Protein AF-0000000080186888 (afdb_homodimer)

Organism: NCBI:txid1233

Nearest PDB structures (foldseek):
  8u0g-assembly1_B  TM=4.857E-01  e=1.238E-04  Deinococcus radiodurans R1 = ATCC 13939 = DSM 20539
  8u0g-assembly1_B  TM=4.858E-01  e=1.244E-04  Deinococcus radiodurans R1 = ATCC 13939 = DSM 20539

Structure (mmCIF, N/CA/C/O backbone):
data_AF-0000000080186888-model_v1
#
loop_
_entity.id
_entity.type
_entity.pdbx_description
1 polymer 'DNA-damage-inducible protein D'
#
loop_
_atom_site.group_PDB
_atom_site.id
_atom_site.type_symbol
_atom_site.label_atom_id
_atom_site.label_alt_id
_atom_site.label_comp_id
_atom_site.label_asym_id
_atom_site.label_entity_id
_atom_site.label_seq_id
_atom_site.pdbx_PDB_ins_code
_atom_site.Cartn_x
_atom_site.Cartn_y
_atom_site.Cartn_z
_atom_site.occupancy
_atom_site.B_iso_or_equiv
_atom_site.auth_seq_id
_atom_site.auth_comp_id
_atom_site.auth_asym_id
_atom_site.auth_atom_id
_atom_site.pdbx_PDB_model_num
ATOM 1 N N . MET A 1 1 ? 30.062 11.383 -12.117 1 49.97 1 MET A N 1
ATOM 2 C CA . MET A 1 1 ? 28.766 11.117 -11.523 1 49.97 1 MET A CA 1
ATOM 3 C C . MET A 1 1 ? 28.828 11.234 -10 1 49.97 1 MET A C 1
ATOM 5 O O . MET A 1 1 ? 29.672 10.617 -9.359 1 49.97 1 MET A O 1
ATOM 9 N N . THR A 1 2 ? 28.391 12.367 -9.461 1 67.62 2 THR A N 1
ATOM 10 C CA . THR A 1 2 ? 28.688 12.68 -8.062 1 67.62 2 THR A CA 1
ATOM 11 C C . THR A 1 2 ? 28.125 11.609 -7.137 1 67.62 2 THR A C 1
ATOM 13 O O . THR A 1 2 ? 27 11.148 -7.309 1 67.62 2 THR A O 1
ATOM 16 N N . THR A 1 3 ? 28.984 10.742 -6.586 1 84 3 THR A N 1
ATOM 17 C CA . THR A 1 3 ? 28.75 9.672 -5.621 1 84 3 THR A CA 1
ATOM 18 C C . THR A 1 3 ? 28.125 10.227 -4.34 1 84 3 THR A C 1
ATOM 20 O O . THR A 1 3 ? 28.344 11.383 -3.99 1 84 3 THR A O 1
ATOM 23 N N . PHE A 1 4 ? 27.125 9.477 -3.803 1 92.12 4 PHE A N 1
ATOM 24 C CA . PHE A 1 4 ? 26.578 9.852 -2.508 1 92.12 4 PHE A CA 1
ATOM 25 C C . PHE A 1 4 ? 27.594 9.641 -1.397 1 92.12 4 PHE A C 1
ATOM 27 O O . PHE A 1 4 ? 28.141 8.547 -1.248 1 92.12 4 PHE A O 1
ATOM 34 N N . GLU A 1 5 ? 27.969 10.68 -0.719 1 91.06 5 GLU A N 1
ATOM 35 C CA . GLU A 1 5 ? 28.922 10.648 0.389 1 91.06 5 GLU A CA 1
ATOM 36 C C . GLU A 1 5 ? 28.281 11.164 1.678 1 91.06 5 GLU A C 1
ATOM 38 O O . GLU A 1 5 ? 27.656 12.227 1.691 1 91.06 5 GLU A O 1
ATOM 43 N N . MET A 1 6 ? 28.484 10.406 2.729 1 93 6 MET A N 1
ATOM 44 C CA . MET A 1 6 ? 27.875 10.727 4.016 1 93 6 MET A CA 1
ATOM 45 C C . MET A 1 6 ? 28.266 12.125 4.477 1 93 6 MET A C 1
ATOM 47 O O . MET A 1 6 ? 27.422 12.875 4.98 1 93 6 MET A O 1
ATOM 51 N N . GLN A 1 7 ? 29.531 12.477 4.336 1 93.62 7 GLN A N 1
ATOM 52 C CA . GLN A 1 7 ? 29.984 13.781 4.797 1 93.62 7 GLN A CA 1
ATOM 53 C C . GLN A 1 7 ? 29.281 14.914 4.055 1 93.62 7 GLN A C 1
ATOM 55 O O . GLN A 1 7 ? 28.906 15.922 4.66 1 93.62 7 GLN A O 1
ATOM 60 N N . LYS A 1 8 ? 29.172 14.75 2.732 1 94.5 8 LYS A N 1
ATOM 61 C CA . LYS A 1 8 ? 28.469 15.75 1.94 1 94.5 8 LYS A CA 1
ATOM 62 C C . LYS A 1 8 ? 27 15.852 2.355 1 94.5 8 LYS A C 1
ATOM 64 O O . LYS A 1 8 ? 26.422 16.938 2.377 1 94.5 8 LYS A O 1
ATOM 69 N N . PHE A 1 9 ? 26.438 14.688 2.609 1 97.06 9 PHE A N 1
ATOM 70 C CA . PHE A 1 9 ? 25.062 14.641 3.096 1 97.06 9 PHE A CA 1
ATOM 71 C C . PHE A 1 9 ? 24.938 15.398 4.414 1 97.06 9 PHE A C 1
ATOM 73 O O . PHE A 1 9 ? 24.031 16.219 4.57 1 97.06 9 PHE A O 1
ATOM 80 N N . GLU A 1 10 ? 25.844 15.203 5.363 1 96.31 10 GLU A N 1
ATOM 81 C CA . GLU A 1 10 ? 25.812 15.875 6.664 1 96.31 10 GLU A CA 1
ATOM 82 C C . GLU A 1 10 ? 26.016 17.375 6.512 1 96.31 10 GLU A C 1
ATOM 84 O O . GLU A 1 10 ? 25.359 18.172 7.207 1 96.31 10 GLU A O 1
ATOM 89 N N . ASP A 1 11 ? 26.859 17.734 5.582 1 95.56 11 ASP A N 1
ATOM 90 C CA . ASP A 1 11 ? 27.203 19.141 5.383 1 95.56 11 ASP A CA 1
ATOM 91 C C . ASP A 1 11 ? 26.031 19.906 4.766 1 95.56 11 ASP A C 1
ATOM 93 O O . ASP A 1 11 ? 25.938 21.125 4.891 1 95.56 11 ASP A O 1
ATOM 97 N N . ALA A 1 12 ? 25.172 19.188 4.066 1 96.81 12 ALA A N 1
ATOM 98 C CA . ALA A 1 12 ? 24.047 19.828 3.375 1 96.81 12 ALA A CA 1
ATOM 99 C C . ALA A 1 12 ? 22.906 20.109 4.34 1 96.81 12 ALA A C 1
ATOM 101 O O . ALA A 1 12 ? 21.953 20.812 3.982 1 96.81 12 ALA A O 1
ATOM 102 N N . ALA A 1 13 ? 23.047 19.641 5.562 1 97.5 13 ALA A N 1
ATOM 103 C CA . ALA A 1 13 ? 21.984 19.828 6.555 1 97.5 13 ALA A CA 1
ATOM 104 C C . ALA A 1 13 ? 21.812 21.297 6.91 1 97.5 13 ALA A C 1
ATOM 106 O O . ALA A 1 13 ? 22.797 22.047 6.965 1 97.5 13 ALA A O 1
ATOM 107 N N . LYS A 1 14 ? 20.609 21.688 7.109 1 96.94 14 LYS A N 1
ATOM 108 C CA . LYS A 1 14 ? 20.25 23.016 7.602 1 96.94 14 LYS A CA 1
ATOM 109 C C . LYS A 1 14 ? 19.547 22.938 8.953 1 96.94 14 LYS A C 1
ATOM 111 O O . LYS A 1 14 ? 19.203 21.844 9.414 1 96.94 14 LYS A O 1
ATOM 116 N N . GLU A 1 15 ? 19.469 24.109 9.594 1 93.38 15 GLU A N 1
ATOM 117 C CA . GLU A 1 15 ? 18.875 24.094 10.922 1 93.38 15 GLU A CA 1
ATOM 118 C C . GLU A 1 15 ? 17.938 25.281 11.117 1 93.38 15 GLU A C 1
ATOM 120 O O . GLU A 1 15 ? 18.281 26.422 10.789 1 93.38 15 GLU A O 1
ATOM 125 N N . ASN A 1 16 ? 16.781 25.094 11.438 1 89.44 16 ASN A N 1
ATOM 126 C CA . ASN A 1 16 ? 15.758 26.031 11.883 1 89.44 16 ASN A CA 1
ATOM 127 C C . ASN A 1 16 ? 14.828 25.406 12.914 1 89.44 16 ASN A C 1
ATOM 129 O O . ASN A 1 16 ? 13.703 25.016 12.594 1 89.44 16 ASN A O 1
ATOM 133 N N . GLY A 1 17 ? 15.305 25.375 14.258 1 88.25 17 GLY A N 1
ATOM 134 C CA . GLY A 1 17 ? 14.57 24.656 15.289 1 88.25 17 GLY A CA 1
ATOM 135 C C . GLY A 1 17 ? 14.773 23.156 15.227 1 88.25 17 GLY A C 1
ATOM 136 O O . GLY A 1 17 ? 14.812 22.484 16.266 1 88.25 17 GLY A O 1
ATOM 137 N N . VAL A 1 18 ? 14.789 22.656 14.008 1 90.75 18 VAL A N 1
ATOM 138 C CA . VAL A 1 18 ? 15.055 21.234 13.766 1 90.75 18 VAL A CA 1
ATOM 139 C C . VAL A 1 18 ? 16.062 21.094 12.633 1 90.75 18 VAL A C 1
ATOM 141 O O . VAL A 1 18 ? 16.125 21.922 11.734 1 90.75 18 VAL A O 1
ATOM 144 N N . ARG A 1 19 ? 16.906 20.125 12.797 1 96.88 19 ARG A N 1
ATOM 145 C CA . ARG A 1 19 ? 17.812 19.812 11.695 1 96.88 19 ARG A CA 1
ATOM 146 C C . ARG A 1 19 ? 17.062 19.172 10.531 1 96.88 19 ARG A C 1
ATOM 148 O O . ARG A 1 19 ? 16.203 18.312 10.742 1 96.88 19 ARG A O 1
ATOM 155 N N . TYR A 1 20 ? 17.328 19.688 9.305 1 98.06 20 TYR A N 1
ATOM 156 C CA . TYR A 1 20 ? 16.594 19.172 8.156 1 98.06 20 TYR A CA 1
ATOM 157 C C . TYR A 1 20 ? 17.422 19.25 6.883 1 98.06 20 TYR A C 1
ATOM 159 O O . TYR A 1 20 ? 18.469 19.906 6.859 1 98.06 20 TYR A O 1
ATOM 167 N N . TRP A 1 21 ? 17.047 18.516 5.863 1 98.38 21 TRP A N 1
ATOM 168 C CA . TRP A 1 21 ? 17.562 18.594 4.5 1 98.38 21 TRP A CA 1
ATOM 169 C C . TRP A 1 21 ? 16.5 19.109 3.545 1 98.38 21 TRP A C 1
ATOM 171 O O . TRP A 1 21 ? 15.328 18.719 3.643 1 98.38 21 TRP A O 1
ATOM 181 N N . ASP A 1 22 ? 16.891 20.078 2.713 1 97.5 22 ASP A N 1
ATOM 182 C CA . ASP A 1 22 ? 15.969 20.578 1.698 1 97.5 22 ASP A CA 1
ATOM 183 C C . ASP A 1 22 ? 15.641 19.5 0.674 1 97.5 22 ASP A C 1
ATOM 185 O O . ASP A 1 22 ? 16.547 18.891 0.092 1 97.5 22 ASP A O 1
ATOM 189 N N . ALA A 1 23 ? 14.336 19.328 0.385 1 98 23 ALA A N 1
ATOM 190 C CA . ALA A 1 23 ? 13.914 18.25 -0.508 1 98 23 ALA A CA 1
ATOM 191 C C . ALA A 1 23 ? 14.484 18.438 -1.909 1 98 23 ALA A C 1
ATOM 193 O O . ALA A 1 23 ? 14.93 17.484 -2.543 1 98 23 ALA A O 1
ATOM 194 N N . HIS A 1 24 ? 14.523 19.703 -2.371 1 96.31 24 HIS A N 1
ATOM 195 C CA . HIS A 1 24 ? 15.016 19.953 -3.719 1 96.31 24 HIS A CA 1
ATOM 196 C C . HIS A 1 24 ? 16.516 19.703 -3.811 1 96.31 24 HIS A C 1
ATOM 198 O O . HIS A 1 24 ? 17.016 19.219 -4.828 1 96.31 24 HIS A O 1
ATOM 204 N N . GLU A 1 25 ? 17.234 20.078 -2.809 1 96.62 25 GLU A N 1
ATOM 205 C CA . GLU A 1 25 ? 18.656 19.797 -2.789 1 96.62 25 GLU A CA 1
ATOM 206 C C . GLU A 1 25 ? 18.922 18.281 -2.719 1 96.62 25 GLU A C 1
ATOM 208 O O . GLU A 1 25 ? 19.812 17.781 -3.395 1 96.62 25 GLU A O 1
ATOM 213 N N . PHE A 1 26 ? 18.125 17.578 -1.916 1 97.94 26 PHE A N 1
ATOM 214 C CA . PHE A 1 26 ? 18.266 16.141 -1.8 1 97.94 26 PHE A CA 1
ATOM 215 C C . PHE A 1 26 ? 17.938 15.453 -3.117 1 97.94 26 PHE A C 1
ATOM 217 O O . PHE A 1 26 ? 18.547 14.445 -3.479 1 97.94 26 PHE A O 1
ATOM 224 N N . MET A 1 27 ? 16.891 15.992 -3.807 1 97.44 27 MET A N 1
ATOM 225 C CA . MET A 1 27 ? 16.547 15.539 -5.152 1 97.44 27 MET A CA 1
ATOM 226 C C . MET A 1 27 ? 17.781 15.523 -6.051 1 97.44 27 MET A C 1
ATOM 228 O O . MET A 1 27 ? 18.078 14.516 -6.695 1 97.44 27 MET A O 1
ATOM 232 N N . SER A 1 28 ? 18.547 16.625 -6.035 1 96.25 28 SER A N 1
ATOM 233 C CA . SER A 1 28 ? 19.766 16.734 -6.844 1 96.25 28 SER A CA 1
ATOM 234 C C . SER A 1 28 ? 20.844 15.766 -6.371 1 96.25 28 SER A C 1
ATOM 236 O O . SER A 1 28 ? 21.516 15.133 -7.188 1 96.25 28 SER A O 1
ATOM 238 N N . THR A 1 29 ? 20.938 15.633 -5.055 1 96.94 29 THR A N 1
ATOM 239 C CA . THR A 1 29 ? 21.906 14.734 -4.457 1 96.94 29 THR A CA 1
ATOM 240 C C . THR A 1 29 ? 21.672 13.297 -4.902 1 96.94 29 THR A C 1
ATOM 242 O O . THR A 1 29 ? 22.625 12.531 -5.098 1 96.94 29 THR A O 1
ATOM 245 N N . LEU A 1 30 ? 20.406 12.938 -5.094 1 97.38 30 LEU A N 1
ATOM 246 C CA . LEU A 1 30 ? 20.047 11.57 -5.445 1 97.38 30 LEU A CA 1
ATOM 247 C C . LEU A 1 30 ? 20.031 11.383 -6.961 1 97.38 30 LEU A C 1
ATOM 249 O O . LEU A 1 30 ? 19.703 10.297 -7.453 1 97.38 30 LEU A O 1
ATOM 253 N N . GLY A 1 31 ? 20.281 12.453 -7.711 1 96.31 31 GLY A N 1
ATOM 254 C CA . GLY A 1 31 ? 20.422 12.344 -9.156 1 96.31 31 GLY A CA 1
ATOM 255 C C . GLY A 1 31 ? 19.109 12.492 -9.898 1 96.31 31 GLY A C 1
ATOM 256 O O . GLY A 1 31 ? 19 12.102 -11.062 1 96.31 31 GLY A O 1
ATOM 257 N N . TYR A 1 32 ? 18.109 12.977 -9.203 1 96.56 32 TYR A N 1
ATOM 258 C CA . TYR A 1 32 ? 16.844 13.258 -9.883 1 96.56 32 TYR A CA 1
ATOM 259 C C . TYR A 1 32 ? 16.906 14.609 -10.586 1 96.56 32 TYR A C 1
ATOM 261 O O . TYR A 1 32 ? 17.469 15.57 -10.062 1 96.56 32 TYR A O 1
ATOM 269 N N . GLU A 1 33 ? 16.219 14.727 -11.758 1 95 33 GLU A N 1
ATOM 270 C CA . GLU A 1 33 ? 16.297 15.93 -12.586 1 95 33 GLU A CA 1
ATOM 271 C C . GLU A 1 33 ? 15.039 16.781 -12.461 1 95 33 GLU A C 1
ATOM 273 O O . GLU A 1 33 ? 15.07 17.984 -12.695 1 95 33 GLU A O 1
ATOM 278 N N . THR A 1 34 ? 13.922 16.125 -12.211 1 95.38 34 THR A N 1
ATOM 279 C CA . THR A 1 34 ? 12.664 16.859 -12.18 1 95.38 34 THR A CA 1
ATOM 280 C C . THR A 1 34 ? 11.969 16.672 -10.836 1 95.38 34 THR A C 1
ATOM 282 O O . THR A 1 34 ? 12.016 15.594 -10.25 1 95.38 34 THR A O 1
ATOM 285 N N . TRP A 1 35 ? 11.281 17.75 -10.43 1 93.56 35 TRP A N 1
ATOM 286 C CA . TRP A 1 35 ? 10.516 17.703 -9.188 1 93.56 35 TRP A CA 1
ATOM 287 C C . TRP A 1 35 ? 9.359 16.719 -9.297 1 93.56 35 TRP A C 1
ATOM 289 O O . TRP A 1 35 ? 9.055 16 -8.336 1 93.56 35 TRP A O 1
ATOM 299 N N . THR A 1 36 ? 8.805 16.672 -10.438 1 90.06 36 THR A N 1
ATOM 300 C CA . THR A 1 36 ? 7.664 15.789 -10.664 1 90.06 36 THR A CA 1
ATOM 301 C C . THR A 1 36 ? 8.039 14.344 -10.359 1 90.06 36 THR A C 1
ATOM 303 O O . THR A 1 36 ? 7.312 13.633 -9.656 1 90.06 36 THR A O 1
ATOM 306 N N . ALA A 1 37 ? 9.18 13.891 -10.805 1 93.38 37 ALA A N 1
ATOM 307 C CA . ALA A 1 37 ? 9.656 12.523 -10.586 1 93.38 37 ALA A CA 1
ATOM 308 C C . ALA A 1 37 ? 10.031 12.305 -9.125 1 93.38 37 ALA A C 1
ATOM 310 O O . ALA A 1 37 ? 9.719 11.258 -8.547 1 93.38 37 ALA A O 1
ATOM 311 N N . PHE A 1 38 ? 10.727 13.305 -8.57 1 96.5 38 PHE A N 1
ATOM 312 C CA . PHE A 1 38 ? 11.188 13.156 -7.199 1 96.5 38 PHE A CA 1
ATOM 313 C C . PHE A 1 38 ? 10.023 13.227 -6.223 1 96.5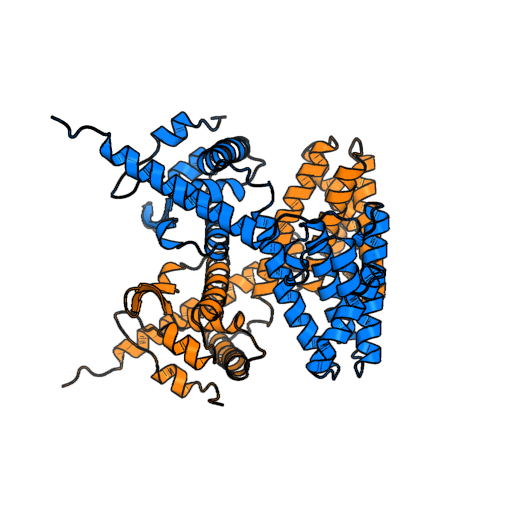 38 PHE A C 1
ATOM 315 O O . PHE A 1 38 ? 10.016 12.539 -5.203 1 96.5 38 PHE A O 1
ATOM 322 N N . ASN A 1 39 ? 9.039 14.062 -6.527 1 93.75 39 ASN A N 1
ATOM 323 C CA . ASN A 1 39 ? 7.867 14.195 -5.664 1 93.75 39 ASN A CA 1
ATOM 324 C C . ASN A 1 39 ? 7.102 12.883 -5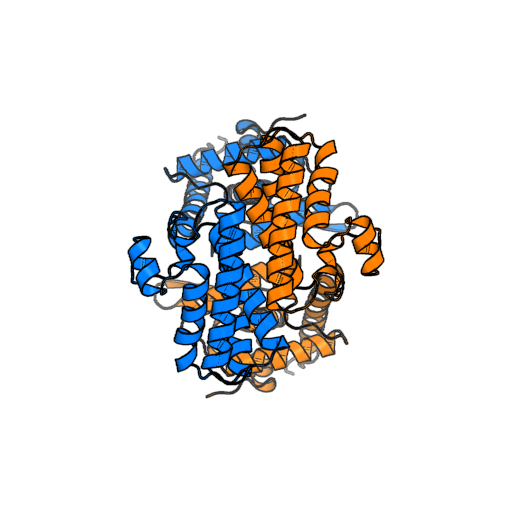.555 1 93.75 39 ASN A C 1
ATOM 326 O O . ASN A 1 39 ? 6.52 12.578 -4.512 1 93.75 39 ASN A O 1
ATOM 330 N N . LYS A 1 40 ? 7.066 12.07 -6.59 1 90.5 40 LYS A N 1
ATOM 331 C CA . LYS A 1 40 ? 6.449 10.75 -6.523 1 90.5 40 LYS A CA 1
ATOM 332 C C . LYS A 1 40 ? 7.129 9.875 -5.473 1 90.5 40 LYS A C 1
ATOM 334 O O . LYS A 1 40 ? 6.469 9.109 -4.773 1 90.5 40 LYS A O 1
ATOM 339 N N . VAL A 1 41 ? 8.438 10 -5.387 1 95.12 41 VAL A N 1
ATOM 340 C CA . VAL A 1 41 ? 9.219 9.258 -4.398 1 95.12 41 VAL A CA 1
ATOM 341 C C . VAL A 1 41 ? 8.867 9.742 -2.994 1 95.12 41 VAL A C 1
ATOM 343 O O . VAL A 1 41 ? 8.672 8.93 -2.086 1 95.12 41 VAL A O 1
ATOM 346 N N . ILE A 1 42 ? 8.766 11.039 -2.832 1 96.31 42 ILE A N 1
ATOM 347 C CA . ILE A 1 42 ? 8.438 11.633 -1.541 1 96.31 42 ILE A CA 1
ATOM 348 C C . ILE A 1 42 ? 7.055 11.164 -1.095 1 96.31 42 ILE A C 1
ATOM 350 O O . ILE A 1 42 ? 6.855 10.82 0.07 1 96.31 42 ILE A O 1
ATOM 354 N N . ILE A 1 43 ? 6.18 11.109 -2.016 1 91.69 43 ILE A N 1
ATOM 355 C CA . ILE A 1 43 ? 4.809 10.703 -1.722 1 91.69 43 ILE A CA 1
ATOM 356 C C . ILE A 1 43 ? 4.801 9.266 -1.201 1 91.69 43 ILE A C 1
ATOM 358 O O . ILE A 1 43 ? 4.141 8.961 -0.205 1 91.69 43 ILE A O 1
ATOM 362 N N . LYS A 1 44 ? 5.547 8.406 -1.819 1 91.44 44 LYS A N 1
ATOM 363 C CA . LYS A 1 44 ? 5.652 7.02 -1.362 1 91.44 44 LYS A CA 1
ATOM 364 C C . LYS A 1 44 ? 6.254 6.945 0.038 1 91.44 44 LYS A C 1
ATOM 366 O O . LYS A 1 44 ? 5.809 6.156 0.871 1 91.44 44 LYS A O 1
ATOM 371 N N . ALA A 1 45 ? 7.246 7.738 0.25 1 96.5 45 ALA A N 1
ATOM 372 C CA . ALA A 1 45 ? 7.891 7.777 1.56 1 96.5 45 ALA A CA 1
ATOM 373 C C . ALA A 1 45 ? 6.922 8.266 2.633 1 96.5 45 ALA A C 1
ATOM 375 O O . ALA A 1 45 ? 6.914 7.742 3.752 1 96.5 45 ALA A O 1
ATOM 376 N N . ILE A 1 46 ? 6.129 9.258 2.266 1 95 46 ILE A N 1
ATOM 377 C CA . ILE A 1 46 ? 5.125 9.789 3.182 1 95 46 ILE A CA 1
ATOM 378 C C . ILE A 1 46 ? 4.113 8.703 3.523 1 95 46 ILE A C 1
ATOM 380 O O . ILE A 1 46 ? 3.758 8.523 4.691 1 95 46 ILE A O 1
ATOM 384 N N . ALA A 1 47 ? 3.676 7.973 2.551 1 92.06 47 ALA A N 1
ATOM 385 C CA . ALA A 1 47 ? 2.725 6.887 2.775 1 92.06 47 ALA A CA 1
ATOM 386 C C . ALA A 1 47 ? 3.305 5.836 3.719 1 92.06 47 ALA A C 1
ATOM 388 O O . ALA A 1 47 ? 2.617 5.359 4.625 1 92.06 47 ALA A O 1
ATOM 389 N N . SER A 1 48 ? 4.562 5.516 3.49 1 93.5 48 SER A N 1
ATOM 390 C CA . SER A 1 48 ? 5.219 4.547 4.363 1 93.5 48 SER A CA 1
ATOM 391 C C . SER A 1 48 ? 5.336 5.082 5.785 1 93.5 48 SER A C 1
ATOM 393 O O . SER A 1 48 ? 5.152 4.336 6.75 1 93.5 48 SER A O 1
ATOM 395 N N . CYS A 1 49 ? 5.672 6.32 5.898 1 95.25 49 CYS A N 1
ATOM 396 C CA . CYS A 1 49 ? 5.766 6.969 7.203 1 95.25 49 CYS A CA 1
ATOM 397 C C . CYS A 1 49 ? 4.445 6.879 7.953 1 95.25 49 CYS A C 1
ATOM 399 O O . CYS A 1 49 ? 4.422 6.562 9.141 1 95.25 49 CYS A O 1
ATOM 401 N N . ALA A 1 50 ? 3.395 7.125 7.246 1 91.62 50 ALA A N 1
ATOM 402 C CA . ALA A 1 50 ? 2.059 7.035 7.832 1 91.62 50 ALA A CA 1
ATOM 403 C C . ALA A 1 50 ? 1.771 5.617 8.32 1 91.62 50 ALA A C 1
ATOM 405 O O . ALA A 1 50 ? 1.265 5.426 9.422 1 91.62 50 ALA A O 1
ATOM 406 N N . GLN A 1 51 ? 2.109 4.656 7.562 1 89.62 51 GLN A N 1
ATOM 407 C CA . GLN A 1 51 ? 1.837 3.262 7.887 1 89.62 51 GLN A CA 1
ATOM 408 C C . GLN A 1 51 ? 2.611 2.822 9.125 1 89.62 51 GLN A C 1
ATOM 410 O O . GLN A 1 51 ? 2.215 1.875 9.812 1 89.62 51 GLN A O 1
ATOM 415 N N . LEU A 1 52 ? 3.713 3.506 9.391 1 92.56 52 LEU A N 1
ATOM 416 C CA . LEU A 1 52 ? 4.516 3.205 10.578 1 92.56 52 LEU A CA 1
ATOM 417 C C . LEU A 1 52 ? 3.928 3.871 11.812 1 92.56 52 LEU A C 1
ATOM 419 O O . LEU A 1 52 ? 4.395 3.635 12.93 1 92.56 52 LEU A O 1
ATOM 423 N N . GLY A 1 53 ? 2.906 4.715 11.625 1 87.81 53 GLY A N 1
ATOM 424 C CA . GLY A 1 53 ? 2.316 5.434 12.75 1 87.81 53 GLY A CA 1
ATOM 425 C C . GLY A 1 53 ? 3.154 6.605 13.219 1 87.81 53 GLY A C 1
ATOM 426 O O . GLY A 1 53 ? 3.037 7.043 14.359 1 87.81 53 GLY A O 1
ATOM 427 N N . ILE A 1 54 ? 4.086 7.02 12.391 1 92.44 54 ILE A N 1
ATOM 428 C CA . ILE A 1 54 ? 4.93 8.164 12.695 1 92.44 54 ILE A CA 1
ATOM 429 C C . ILE A 1 54 ? 4.277 9.445 12.18 1 92.44 54 ILE A C 1
ATOM 431 O O . ILE A 1 54 ? 3.672 9.445 11.102 1 92.44 54 ILE A O 1
ATOM 435 N N . SER A 1 55 ? 4.359 10.516 12.977 1 89.81 55 SER A N 1
ATOM 436 C CA . SER A 1 55 ? 3.787 11.789 12.562 1 89.81 55 SER A CA 1
ATOM 437 C C . SER A 1 55 ? 4.418 12.289 11.266 1 89.81 55 SER A C 1
ATOM 439 O O . SER A 1 55 ? 5.57 12.727 11.258 1 89.81 55 SER A O 1
ATOM 441 N N . ILE A 1 56 ? 3.643 12.297 10.234 1 92.75 56 ILE A N 1
ATOM 442 C CA . ILE A 1 56 ? 4.148 12.68 8.922 1 92.75 56 ILE A CA 1
ATOM 443 C C . ILE A 1 56 ? 4.562 14.156 8.945 1 92.75 56 ILE A C 1
ATOM 445 O O . ILE A 1 56 ? 5.52 14.547 8.273 1 92.75 56 ILE A O 1
ATOM 449 N N . HIS A 1 57 ? 3.861 14.945 9.719 1 88.56 57 HIS A N 1
ATOM 450 C CA . HIS A 1 57 ? 4.105 16.391 9.758 1 88.56 57 HIS A CA 1
ATOM 451 C C . HIS A 1 57 ? 5.441 16.703 10.414 1 88.56 57 HIS A C 1
ATOM 453 O O . HIS A 1 57 ? 6.07 17.719 10.094 1 88.56 57 HIS A O 1
ATOM 459 N N . ASP A 1 58 ? 5.848 15.828 11.32 1 92.38 58 ASP A N 1
ATOM 460 C CA . ASP A 1 58 ? 7.113 16.047 12.016 1 92.38 58 ASP A CA 1
ATOM 461 C C . ASP A 1 58 ? 8.297 15.562 11.172 1 92.38 58 ASP A C 1
ATOM 463 O O . ASP A 1 58 ? 9.422 16.031 11.352 1 92.38 58 ASP A O 1
ATOM 467 N N . VAL A 1 59 ? 7.992 14.672 10.266 1 96.5 59 VAL A N 1
ATOM 468 C CA . VAL A 1 59 ? 9.07 14.016 9.523 1 96.5 59 VAL A CA 1
ATOM 469 C C . VAL A 1 59 ? 9.242 14.688 8.164 1 96.5 59 VAL A C 1
ATOM 471 O O . VAL A 1 59 ? 10.367 14.852 7.688 1 96.5 59 VAL A O 1
ATOM 474 N N . PHE A 1 60 ? 8.117 15.039 7.527 1 96.75 60 PHE A N 1
ATOM 475 C CA . PHE A 1 60 ? 8.047 15.758 6.262 1 96.75 60 PHE A CA 1
ATOM 476 C C . PHE A 1 60 ? 7.418 17.125 6.453 1 96.75 60 PHE A C 1
ATOM 478 O O . PHE A 1 60 ? 6.207 17.281 6.301 1 96.75 60 PHE A O 1
ATOM 485 N N . ILE A 1 61 ? 8.227 18.141 6.707 1 94.44 61 ILE A N 1
ATOM 486 C CA . ILE A 1 61 ? 7.734 19.469 7.062 1 94.44 61 ILE A CA 1
ATOM 487 C C . ILE A 1 61 ? 7.43 20.266 5.793 1 94.44 61 ILE A C 1
ATOM 489 O O . ILE A 1 61 ? 8.344 20.609 5.039 1 94.44 61 ILE A O 1
ATOM 493 N N . PRO A 1 62 ? 6.184 20.562 5.562 1 91.62 62 PRO A N 1
ATOM 494 C CA . PRO A 1 62 ? 5.816 21.234 4.312 1 91.62 62 PRO A CA 1
ATOM 495 C C . PRO A 1 62 ? 6.348 22.656 4.23 1 91.62 62 PRO A C 1
ATOM 497 O O . PRO A 1 62 ? 6.383 23.375 5.238 1 91.62 62 PRO A O 1
ATOM 500 N N . VAL A 1 63 ? 6.83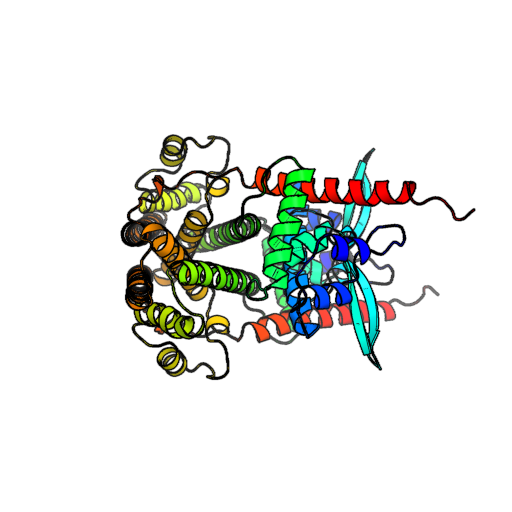2 23.062 3.117 1 92.62 63 VAL A N 1
ATOM 501 C CA . VAL A 1 63 ? 7.238 24.438 2.826 1 92.62 63 VAL A CA 1
ATOM 502 C C . VAL A 1 63 ? 6.805 24.812 1.412 1 92.62 63 VAL A C 1
ATOM 504 O O . VAL A 1 63 ? 6.555 23.938 0.577 1 92.62 63 VAL A O 1
ATOM 507 N N . GLN A 1 64 ? 6.57 26.016 1.181 1 90.19 64 GLN A N 1
ATOM 508 C CA . GLN A 1 64 ? 6.258 26.516 -0.152 1 90.19 64 GLN A CA 1
ATOM 509 C C . GLN A 1 64 ? 7.441 27.281 -0.747 1 90.19 64 GLN A C 1
ATOM 511 O O . GLN A 1 64 ? 8.062 28.094 -0.072 1 90.19 64 GLN A O 1
ATOM 516 N N . ILE A 1 65 ? 7.809 26.844 -1.871 1 89.56 65 ILE A N 1
ATOM 517 C CA . ILE A 1 65 ? 8.891 27.516 -2.576 1 89.56 65 ILE A CA 1
ATOM 518 C C . ILE A 1 65 ? 8.344 28.25 -3.801 1 89.56 65 ILE A C 1
ATOM 520 O O . ILE A 1 65 ? 7.488 27.719 -4.516 1 89.56 65 ILE A O 1
ATOM 524 N N . ILE A 1 66 ? 8.789 29.453 -3.98 1 87.31 66 ILE A N 1
ATOM 525 C CA . ILE A 1 66 ? 8.359 30.234 -5.137 1 87.31 66 ILE A CA 1
ATOM 526 C C . ILE A 1 66 ? 9.32 30 -6.305 1 87.31 66 ILE A C 1
ATOM 528 O O . ILE A 1 66 ? 10.531 30.156 -6.164 1 87.31 66 ILE A O 1
ATOM 532 N N . GLU A 1 67 ? 8.898 29.375 -7.32 1 81.25 67 GLU A N 1
ATOM 533 C CA . GLU A 1 67 ? 9.672 29.172 -8.539 1 81.25 67 GLU A CA 1
ATOM 534 C C . GLU A 1 67 ? 9.047 29.922 -9.719 1 81.25 67 GLU A C 1
ATOM 536 O O . GLU A 1 67 ? 8.055 29.469 -10.289 1 81.25 67 GLU A O 1
ATOM 541 N N . GLY A 1 68 ? 9.773 30.969 -10.195 1 82.12 68 GLY A N 1
ATOM 542 C CA . GLY A 1 68 ? 9.195 31.844 -11.211 1 82.12 68 GLY A CA 1
ATOM 543 C C . GLY A 1 68 ? 7.855 32.406 -10.805 1 82.12 68 GLY A C 1
ATOM 544 O O . GLY A 1 68 ? 7.75 33.094 -9.781 1 82.12 68 GLY A O 1
ATOM 545 N N . LYS A 1 69 ? 6.805 32.219 -11.531 1 82.81 69 LYS A N 1
ATOM 546 C CA . LYS A 1 69 ? 5.461 32.719 -11.281 1 82.81 69 LYS A CA 1
ATOM 547 C C . LYS A 1 69 ? 4.621 31.703 -10.516 1 82.81 69 LYS A C 1
ATOM 549 O O . LYS A 1 69 ? 3.467 31.984 -10.18 1 82.81 69 LYS A O 1
ATOM 554 N N . GLY A 1 70 ? 5.289 30.562 -10.227 1 86.38 70 GLY A N 1
ATOM 555 C CA . GLY A 1 70 ? 4.488 29.516 -9.609 1 86.38 70 GLY A CA 1
ATOM 556 C C . GLY A 1 70 ? 4.957 29.141 -8.211 1 86.38 70 GLY A C 1
ATOM 557 O O . GLY A 1 70 ? 6.012 29.609 -7.77 1 86.38 70 GLY A O 1
ATOM 558 N N . VAL A 1 71 ? 4.02 28.578 -7.418 1 88.38 71 VAL A N 1
ATOM 559 C CA . VAL A 1 71 ? 4.312 28.078 -6.074 1 88.38 71 VAL A CA 1
ATOM 560 C C . VAL A 1 71 ? 4.422 26.562 -6.094 1 88.38 71 VAL A C 1
ATOM 562 O O . VAL A 1 71 ? 3.57 25.875 -6.672 1 88.38 71 VAL A O 1
ATOM 565 N N . ILE A 1 72 ? 5.598 26.047 -5.602 1 88.62 72 ILE A N 1
ATOM 566 C CA . ILE A 1 72 ? 5.805 24.609 -5.508 1 88.62 72 ILE A CA 1
ATOM 567 C C . ILE A 1 72 ? 5.711 24.172 -4.051 1 88.62 72 ILE A C 1
ATOM 569 O O . ILE A 1 72 ? 6.336 24.766 -3.172 1 88.62 72 ILE A O 1
ATOM 573 N N . ASN A 1 73 ? 4.84 23.188 -3.82 1 87.44 73 ASN A N 1
ATOM 574 C CA . ASN A 1 73 ? 4.812 22.562 -2.506 1 87.44 73 ASN A CA 1
ATOM 575 C C . ASN A 1 73 ? 6.004 21.625 -2.309 1 87.44 73 ASN A C 1
ATOM 577 O O . ASN A 1 73 ? 6.133 20.625 -3.016 1 87.44 73 ASN A O 1
ATOM 581 N N . SER A 1 74 ? 6.836 22.078 -1.41 1 93.81 74 SER A N 1
ATOM 582 C CA . SER A 1 74 ? 8.047 21.328 -1.126 1 93.81 74 SER A CA 1
ATOM 583 C C . SER A 1 74 ? 8.094 20.891 0.334 1 93.81 74 SER A C 1
ATOM 585 O O . SER A 1 74 ? 7.074 20.875 1.02 1 93.81 74 SER A O 1
ATOM 587 N N . TYR A 1 75 ? 9.344 20.312 0.722 1 96.38 75 TYR A N 1
ATOM 588 C CA . TYR A 1 75 ? 9.453 19.781 2.074 1 96.38 75 TYR A CA 1
ATOM 589 C C . TYR A 1 75 ? 10.836 20.047 2.656 1 96.38 75 TYR A C 1
ATOM 591 O O . TYR A 1 75 ? 11.828 20.078 1.927 1 96.38 75 TYR A O 1
ATOM 599 N N . LYS A 1 76 ? 10.859 20.344 3.951 1 97.12 76 LYS A N 1
ATOM 600 C CA . LYS A 1 76 ? 12.039 20.078 4.77 1 97.12 76 LYS A CA 1
ATOM 601 C C . LYS A 1 76 ? 12.031 18.641 5.273 1 97.12 76 LYS A C 1
ATOM 603 O O . LYS A 1 76 ? 11.078 18.203 5.91 1 97.12 76 LYS A O 1
ATOM 608 N N . LEU A 1 77 ? 13.086 17.891 4.977 1 98.38 77 LEU A N 1
ATOM 609 C CA . LEU A 1 77 ? 13.156 16.469 5.297 1 98.38 77 LEU A CA 1
ATOM 610 C C . LEU A 1 77 ? 13.992 16.234 6.551 1 98.38 77 LEU A C 1
ATOM 612 O O . LEU A 1 77 ? 15.125 16.719 6.645 1 98.38 77 LEU A O 1
ATOM 616 N N . THR A 1 78 ? 13.445 15.586 7.543 1 98.31 78 THR A N 1
ATOM 617 C CA . THR A 1 78 ? 14.297 15.102 8.625 1 98.31 78 THR A CA 1
ATOM 618 C C . THR A 1 78 ? 15.25 14.016 8.117 1 98.31 78 THR A C 1
ATOM 620 O O . THR A 1 78 ? 15.117 13.547 6.988 1 98.31 78 THR A O 1
ATOM 623 N N . ARG A 1 79 ? 16.219 13.633 8.953 1 98.25 79 ARG A N 1
ATOM 624 C CA . ARG A 1 79 ? 17.125 12.555 8.602 1 98.25 79 ARG A CA 1
ATOM 625 C C . ARG A 1 79 ? 16.375 11.273 8.289 1 98.25 79 ARG A C 1
ATOM 627 O O . ARG A 1 79 ? 16.703 10.562 7.344 1 98.25 79 ARG A O 1
ATOM 634 N N . PHE A 1 80 ? 15.391 11 9.078 1 98.5 80 PHE A N 1
ATOM 635 C CA . PHE A 1 80 ? 14.578 9.805 8.867 1 98.5 80 PHE A CA 1
ATOM 636 C C . PHE A 1 80 ? 13.805 9.898 7.555 1 98.5 80 PHE A C 1
ATOM 638 O O . PHE A 1 80 ? 13.641 8.898 6.852 1 98.5 80 PHE A O 1
ATOM 645 N N . ALA A 1 81 ? 13.297 11.086 7.266 1 98.56 81 ALA A N 1
ATOM 646 C CA . ALA A 1 81 ? 12.641 11.289 5.977 1 98.56 81 ALA A CA 1
ATOM 647 C C . ALA A 1 81 ? 13.586 10.953 4.824 1 98.56 81 ALA A C 1
ATOM 649 O O . ALA A 1 81 ? 13.188 10.289 3.863 1 98.56 81 ALA A O 1
ATOM 650 N N . CYS A 1 82 ? 14.812 11.438 4.926 1 98.69 82 CYS A N 1
ATOM 651 C CA . CYS A 1 82 ? 15.797 11.148 3.891 1 98.69 82 CYS A CA 1
ATOM 652 C C . CYS A 1 82 ? 16.047 9.648 3.768 1 98.69 82 CYS A C 1
ATOM 654 O O . CYS A 1 82 ? 16.156 9.125 2.66 1 98.69 82 CYS A O 1
ATOM 656 N N . PHE A 1 83 ? 16.109 9.039 4.891 1 98.31 83 PHE A N 1
ATOM 657 C CA . PHE A 1 83 ? 16.25 7.586 4.93 1 98.31 83 PHE A CA 1
ATOM 658 C C . PHE A 1 83 ? 15.102 6.902 4.207 1 98.31 83 PHE A C 1
ATOM 660 O O . PHE A 1 83 ? 15.32 6.102 3.295 1 98.31 83 PHE A O 1
ATOM 667 N N . LEU A 1 84 ? 13.828 7.227 4.547 1 97.75 84 LEU A N 1
ATOM 668 C CA . LEU A 1 84 ? 12.656 6.637 3.904 1 97.75 84 LEU A CA 1
ATOM 669 C C . LEU A 1 84 ? 12.648 6.941 2.41 1 97.75 84 LEU A C 1
ATOM 671 O O . LEU A 1 84 ? 12.344 6.07 1.597 1 97.75 84 LEU A O 1
ATOM 675 N N . VAL A 1 85 ? 12.977 8.195 2.059 1 98.06 85 VAL A N 1
ATOM 676 C CA . VAL A 1 85 ? 12.992 8.609 0.66 1 98.06 85 VAL A CA 1
ATOM 677 C C . VAL A 1 85 ? 13.984 7.75 -0.118 1 98.06 85 VAL A C 1
ATOM 679 O O . VAL A 1 85 ? 13.688 7.285 -1.221 1 98.06 85 VAL A O 1
ATOM 682 N N . SER A 1 86 ? 15.172 7.539 0.452 1 97.12 86 SER A N 1
ATOM 683 C CA . SER A 1 86 ? 16.188 6.75 -0.235 1 97.12 86 SER A CA 1
ATOM 684 C C . SER A 1 86 ? 15.711 5.32 -0.476 1 97.12 86 SER A C 1
ATOM 686 O O . SER A 1 86 ? 16.062 4.707 -1.487 1 97.12 86 SER A O 1
ATOM 688 N N . LEU A 1 87 ? 14.906 4.785 0.43 1 94.06 87 LEU A N 1
ATOM 689 C CA . LEU A 1 87 ? 14.414 3.418 0.3 1 94.06 87 LEU A CA 1
ATOM 690 C C . LEU A 1 87 ? 13.445 3.299 -0.874 1 94.06 87 LEU A C 1
ATOM 692 O O . LEU A 1 87 ? 13.328 2.232 -1.48 1 94.06 87 LEU A O 1
ATOM 696 N N . HIS A 1 88 ? 12.734 4.367 -1.215 1 93.69 88 HIS A N 1
ATOM 697 C CA . HIS A 1 88 ? 11.727 4.336 -2.27 1 93.69 88 HIS A CA 1
ATOM 698 C C . HIS A 1 88 ? 12.281 4.891 -3.578 1 93.69 88 HIS A C 1
ATOM 700 O O . HIS A 1 88 ? 11.625 4.793 -4.621 1 93.69 88 HIS A O 1
ATOM 706 N N . ALA A 1 89 ? 13.477 5.496 -3.545 1 95 89 ALA A N 1
ATOM 707 C CA . ALA A 1 89 ? 14.055 6.109 -4.738 1 95 89 ALA A CA 1
ATOM 708 C C . ALA A 1 89 ? 14.562 5.043 -5.711 1 95 89 ALA A C 1
ATOM 710 O O . ALA A 1 89 ? 14.703 3.877 -5.344 1 95 89 ALA A O 1
ATOM 711 N N . ASP A 1 90 ? 14.773 5.418 -6.949 1 89.56 90 ASP A N 1
ATOM 712 C CA . ASP A 1 90 ? 15.141 4.531 -8.047 1 89.56 90 ASP A CA 1
ATOM 713 C C . ASP A 1 90 ? 16.578 4.031 -7.895 1 89.56 90 ASP A C 1
ATOM 715 O O . ASP A 1 90 ? 17.531 4.754 -8.211 1 89.56 90 ASP A O 1
ATOM 719 N N . ALA A 1 91 ? 16.734 2.805 -7.57 1 87.25 91 ALA A N 1
ATOM 720 C CA . ALA A 1 91 ? 18.031 2.227 -7.258 1 87.25 91 ALA A CA 1
ATOM 721 C C . ALA A 1 91 ? 18.891 2.104 -8.516 1 87.25 91 ALA A C 1
ATOM 723 O O . ALA A 1 91 ? 20.094 1.854 -8.422 1 87.25 91 ALA A O 1
ATOM 724 N N . LYS A 1 92 ? 18.266 2.287 -9.68 1 83.69 92 LYS A N 1
ATOM 725 C CA . LYS A 1 92 ? 19.062 2.293 -10.906 1 83.69 92 LYS A CA 1
ATOM 726 C C . LYS A 1 92 ? 20.016 3.479 -10.938 1 83.69 92 LYS A C 1
ATOM 728 O O . LYS A 1 92 ? 21.031 3.451 -11.648 1 83.69 92 LYS A O 1
ATOM 733 N N . LYS A 1 93 ? 19.641 4.5 -10.172 1 89.88 93 LYS A N 1
ATOM 734 C CA . LYS A 1 93 ? 20.547 5.625 -10.016 1 89.88 93 LYS A CA 1
ATOM 735 C C . LYS A 1 93 ? 21.656 5.297 -9 1 89.88 93 LYS A C 1
ATOM 737 O O . LYS A 1 93 ? 21.359 4.953 -7.852 1 89.88 93 LYS A O 1
ATOM 742 N N . PRO A 1 94 ? 22.938 5.434 -9.445 1 92.31 94 PRO A N 1
ATOM 743 C CA . PRO A 1 94 ? 24.016 5.059 -8.539 1 92.31 94 PRO A CA 1
ATOM 744 C C . PRO A 1 94 ? 24 5.832 -7.227 1 92.31 94 PRO A C 1
ATOM 746 O O . PRO A 1 94 ? 24.312 5.281 -6.172 1 92.31 94 PRO A O 1
ATOM 749 N N . GLN A 1 95 ? 23.625 7.137 -7.293 1 96.06 95 GLN A N 1
ATOM 750 C CA . GLN A 1 95 ? 23.531 7.945 -6.078 1 96.06 95 GLN A CA 1
ATOM 751 C C . GLN A 1 95 ? 22.5 7.371 -5.105 1 96.06 95 GLN A C 1
ATOM 753 O O . GLN A 1 95 ? 22.734 7.367 -3.895 1 96.06 95 GLN A O 1
ATOM 758 N N . VAL A 1 96 ? 21.391 6.867 -5.629 1 96.25 96 VAL A N 1
ATOM 759 C CA . VAL A 1 96 ? 20.328 6.289 -4.812 1 96.25 96 VAL A CA 1
ATOM 760 C C . VAL A 1 96 ? 20.812 4.984 -4.18 1 96.25 96 VAL A C 1
ATOM 762 O O . VAL A 1 96 ? 20.609 4.75 -2.988 1 96.25 96 VAL A O 1
ATOM 765 N N . ALA A 1 97 ? 21.484 4.164 -5 1 92.62 97 ALA A N 1
ATOM 766 C CA . ALA A 1 97 ? 22.016 2.9 -4.492 1 92.62 97 ALA A CA 1
ATOM 767 C C . ALA A 1 97 ? 22.953 3.131 -3.314 1 92.62 97 ALA A C 1
ATOM 769 O O . ALA A 1 97 ? 22.875 2.426 -2.305 1 92.62 97 ALA A O 1
ATOM 770 N N . GLN A 1 98 ? 23.812 4.09 -3.449 1 95.44 98 GLN A N 1
ATOM 771 C CA . GLN A 1 98 ? 24.766 4.41 -2.396 1 95.44 98 GLN A CA 1
ATOM 772 C C . GLN A 1 98 ? 24.062 4.996 -1.175 1 95.44 98 GLN A C 1
ATOM 774 O O . GLN A 1 98 ? 24.375 4.629 -0.039 1 95.44 98 GLN A O 1
ATOM 779 N N . ALA A 1 99 ? 23.125 5.902 -1.392 1 97.12 99 ALA A N 1
ATOM 780 C CA . ALA A 1 99 ? 22.375 6.52 -0.294 1 97.12 99 ALA A CA 1
ATOM 781 C C . ALA A 1 99 ? 21.641 5.469 0.527 1 97.12 99 ALA A C 1
ATOM 783 O O . ALA A 1 99 ? 21.625 5.535 1.759 1 97.12 99 ALA A O 1
ATOM 784 N N . LYS A 1 100 ? 21.031 4.516 -0.155 1 94.56 100 LYS A N 1
ATOM 785 C CA . LYS A 1 100 ? 20.328 3.424 0.502 1 94.56 100 LYS A CA 1
ATOM 786 C C . LYS A 1 100 ? 21.25 2.672 1.465 1 94.56 100 LYS A C 1
ATOM 788 O O . LYS A 1 100 ? 20.859 2.395 2.604 1 94.56 100 LYS A O 1
ATOM 793 N N . VAL A 1 101 ? 22.391 2.387 0.993 1 93.56 101 VAL A N 1
ATOM 794 C CA . VAL A 1 101 ? 23.328 1.608 1.784 1 93.56 101 VAL A CA 1
ATOM 795 C C . VAL A 1 101 ? 23.797 2.432 2.98 1 93.56 101 VAL A C 1
ATOM 797 O O . VAL A 1 101 ? 23.781 1.953 4.117 1 93.56 101 VAL A O 1
ATOM 800 N N . VAL A 1 102 ? 24.188 3.664 2.729 1 96.12 102 VAL A N 1
ATOM 801 C CA . VAL A 1 102 ? 24.797 4.52 3.736 1 96.12 102 VAL A CA 1
ATOM 802 C C . VAL A 1 102 ? 23.781 4.867 4.816 1 96.12 102 VAL A C 1
ATOM 804 O O . VAL A 1 102 ? 24.062 4.766 6.012 1 96.12 102 VAL A O 1
ATOM 807 N N . LEU A 1 103 ? 22.594 5.25 4.461 1 96.88 103 LEU A N 1
ATOM 808 C CA . LEU A 1 103 ? 21.594 5.664 5.426 1 96.88 103 LEU A CA 1
ATOM 809 C C . LEU A 1 103 ? 21.016 4.461 6.172 1 96.88 103 LEU A C 1
ATOM 811 O O . LEU A 1 103 ? 20.672 4.566 7.352 1 96.88 103 LEU A O 1
ATOM 815 N N . ALA A 1 104 ? 20.922 3.314 5.477 1 95.56 104 ALA A N 1
ATOM 816 C CA . ALA A 1 104 ? 20.516 2.09 6.164 1 95.56 104 ALA A CA 1
ATOM 817 C C . ALA A 1 104 ? 21.547 1.692 7.223 1 95.56 104 ALA A C 1
ATOM 819 O O . ALA A 1 104 ? 21.188 1.274 8.32 1 95.56 104 ALA A O 1
ATOM 820 N N . ALA A 1 105 ? 22.812 1.795 6.875 1 96.25 105 ALA A N 1
ATOM 821 C CA . ALA A 1 105 ? 23.875 1.48 7.828 1 96.25 105 ALA A CA 1
ATOM 822 C C . ALA A 1 105 ? 23.812 2.4 9.047 1 96.25 105 ALA A C 1
ATOM 824 O O . ALA A 1 105 ? 24.031 1.96 10.172 1 96.25 105 ALA A O 1
ATOM 825 N N . LEU A 1 106 ? 23.547 3.654 8.828 1 96.81 106 LEU A N 1
ATOM 826 C CA . LEU A 1 106 ? 23.406 4.613 9.914 1 96.81 106 LEU A CA 1
ATOM 827 C C . LEU A 1 106 ? 22.25 4.227 10.828 1 96.81 106 LEU A C 1
ATOM 829 O O . LEU A 1 106 ? 22.391 4.254 12.055 1 96.81 106 LEU A O 1
ATOM 833 N N . ALA A 1 107 ? 21.078 3.896 10.227 1 97.12 107 ALA A N 1
ATOM 834 C CA . ALA A 1 107 ? 19.922 3.477 11.008 1 97.12 107 ALA A CA 1
ATOM 835 C C . ALA A 1 107 ? 20.25 2.254 11.859 1 97.12 107 ALA A C 1
ATOM 837 O O . ALA A 1 107 ? 19.938 2.225 13.055 1 97.12 107 ALA A O 1
ATOM 838 N N . ASP A 1 108 ? 20.906 1.271 11.25 1 97.06 108 ASP A N 1
ATOM 839 C CA . ASP A 1 108 ? 21.297 0.049 11.953 1 97.06 108 ASP A CA 1
ATOM 840 C C . ASP A 1 108 ? 22.172 0.364 13.164 1 97.06 108 ASP A C 1
ATOM 842 O O . ASP A 1 108 ? 21.953 -0.195 14.242 1 97.06 108 ASP A O 1
ATOM 846 N N . GLU A 1 109 ? 23.109 1.172 12.922 1 97.25 109 GLU A N 1
ATOM 847 C CA . GLU A 1 109 ? 24.047 1.538 13.977 1 97.25 109 GLU A CA 1
ATOM 848 C C . GLU A 1 109 ? 23.344 2.24 15.133 1 97.25 109 GLU A C 1
ATOM 850 O O . GLU A 1 109 ? 23.594 1.938 16.297 1 97.25 109 GLU A O 1
ATOM 855 N N . LEU A 1 110 ? 22.469 3.143 14.836 1 97 110 LEU A N 1
ATOM 856 C CA . LEU A 1 110 ? 21.797 3.957 15.836 1 97 110 LEU A CA 1
ATOM 857 C C . LEU A 1 110 ? 20.891 3.096 16.719 1 97 110 LEU A C 1
ATOM 859 O O . LEU A 1 110 ? 20.797 3.324 17.922 1 97 110 LEU A O 1
ATOM 863 N N . ILE A 1 111 ? 20.281 2.104 16.094 1 97.5 111 ILE A N 1
ATOM 864 C CA . ILE A 1 111 ? 19.328 1.312 16.875 1 97.5 111 ILE A CA 1
ATOM 865 C C . ILE A 1 111 ? 20 0.012 17.312 1 97.5 111 ILE A C 1
ATOM 867 O O . ILE A 1 111 ? 19.359 -0.815 17.984 1 97.5 111 ILE A O 1
ATOM 871 N N . GLN A 1 112 ? 21.25 -0.272 16.891 1 96.44 112 GLN A N 1
ATOM 872 C CA . GLN A 1 112 ? 22.047 -1.436 17.234 1 96.44 112 GLN A CA 1
ATOM 873 C C . GLN A 1 112 ? 21.359 -2.73 16.828 1 96.44 112 GLN A C 1
ATOM 875 O O . GLN A 1 112 ? 21.375 -3.717 17.562 1 96.44 112 GLN A O 1
ATOM 880 N N . GLU A 1 113 ? 20.609 -2.682 15.781 1 95.62 113 GLU A N 1
ATOM 881 C CA . GLU A 1 113 ? 19.938 -3.801 15.133 1 95.62 113 GLU A CA 1
ATOM 882 C C . GLU A 1 113 ? 19.906 -3.625 13.617 1 95.62 113 GLU A C 1
ATOM 884 O O . GLU A 1 113 ? 20.078 -2.516 13.117 1 95.62 113 GLU A O 1
ATOM 889 N N . ARG A 1 114 ? 19.719 -4.68 12.969 1 94.06 114 ARG A N 1
ATOM 890 C CA . ARG A 1 114 ? 19.688 -4.621 11.508 1 94.06 114 ARG A CA 1
ATOM 891 C C . ARG A 1 114 ? 18.25 -4.484 11.008 1 94.06 114 ARG A C 1
ATOM 893 O O . ARG A 1 114 ? 17.375 -5.25 11.406 1 94.06 114 ARG A O 1
ATOM 900 N N . ILE A 1 115 ? 18 -3.504 10.219 1 92.94 115 ILE A N 1
ATOM 901 C CA . ILE A 1 115 ? 16.734 -3.41 9.484 1 92.94 115 ILE A CA 1
ATOM 902 C C . ILE A 1 115 ? 16.828 -4.211 8.188 1 92.94 115 ILE A C 1
ATOM 904 O O . ILE A 1 115 ? 17.641 -3.887 7.312 1 92.94 115 ILE A O 1
ATOM 908 N N . GLN A 1 116 ? 16 -5.168 8.055 1 90.12 116 GLN A N 1
ATOM 909 C CA . GLN A 1 116 ? 16.062 -6.062 6.91 1 90.12 116 GLN A CA 1
ATOM 910 C C . GLN A 1 116 ? 15.641 -5.352 5.629 1 90.12 116 GLN A C 1
ATOM 912 O O . GLN A 1 116 ? 14.695 -4.559 5.641 1 90.12 116 GLN A O 1
ATOM 917 N N . GLU A 1 117 ? 16.359 -5.68 4.578 1 86.19 117 GLU A N 1
ATOM 918 C CA . GLU A 1 117 ? 15.922 -5.203 3.268 1 86.19 117 GLU A CA 1
ATOM 919 C C . GLU A 1 117 ? 14.523 -5.707 2.934 1 86.19 117 GLU A C 1
ATOM 921 O O . GLU A 1 117 ? 14.203 -6.875 3.172 1 86.19 117 GLU A O 1
ATOM 926 N N . GLY A 1 118 ? 13.672 -4.898 2.484 1 87.62 118 GLY A N 1
ATOM 927 C CA . GLY A 1 118 ? 12.328 -5.301 2.098 1 87.62 118 GLY A CA 1
ATOM 928 C C . GLY A 1 118 ? 11.312 -5.156 3.219 1 87.62 118 GLY A C 1
ATOM 929 O O . GLY A 1 118 ? 10.148 -5.523 3.061 1 87.62 118 GLY A O 1
ATOM 930 N N . SER A 1 119 ? 11.719 -4.586 4.332 1 91.88 119 SER A N 1
ATOM 931 C CA . SER A 1 119 ? 10.852 -4.434 5.492 1 91.88 119 SER A CA 1
ATOM 932 C C . SER A 1 119 ? 9.617 -3.604 5.152 1 91.88 119 SER A C 1
ATOM 934 O O . SER A 1 119 ? 8.5 -3.961 5.527 1 91.88 119 SER A O 1
ATOM 936 N N . LEU A 1 120 ? 9.789 -2.551 4.457 1 91.75 120 LEU A N 1
ATOM 937 C CA . LEU A 1 120 ? 8.672 -1.682 4.113 1 91.75 120 LEU A CA 1
ATOM 938 C C . LEU A 1 120 ? 7.719 -2.381 3.148 1 91.75 120 LEU A C 1
ATOM 940 O O . LEU A 1 120 ? 6.496 -2.293 3.305 1 91.75 120 LEU A O 1
ATOM 944 N N . GLU A 1 121 ? 8.266 -3.09 2.193 1 90.81 121 GLU A N 1
ATOM 945 C CA . GLU A 1 121 ? 7.441 -3.834 1.243 1 90.81 121 GLU A CA 1
ATOM 946 C C . GLU A 1 121 ? 6.621 -4.91 1.947 1 90.81 121 GLU A C 1
ATOM 948 O O . GLU A 1 121 ? 5.457 -5.137 1.6 1 90.81 121 GLU A O 1
ATOM 953 N N . ARG A 1 122 ? 7.273 -5.531 2.859 1 94.12 122 ARG A N 1
ATOM 954 C CA . ARG A 1 122 ? 6.586 -6.566 3.623 1 94.12 122 ARG A CA 1
ATOM 955 C C . ARG A 1 122 ? 5.383 -5.996 4.367 1 94.12 122 ARG A C 1
ATOM 957 O O . ARG A 1 122 ? 4.301 -6.582 4.352 1 94.12 122 ARG A O 1
ATOM 964 N N . ILE A 1 123 ? 5.586 -4.855 4.98 1 94.12 123 ILE A N 1
ATOM 965 C CA . ILE A 1 123 ? 4.512 -4.18 5.699 1 94.12 123 ILE A CA 1
ATOM 966 C C . ILE A 1 123 ? 3.377 -3.844 4.73 1 94.12 123 ILE A C 1
ATOM 968 O O . ILE A 1 123 ? 2.201 -4.031 5.055 1 94.12 123 ILE A O 1
ATOM 972 N N . GLU A 1 124 ? 3.707 -3.398 3.596 1 91.38 124 GLU A N 1
ATOM 973 C CA . GLU A 1 124 ? 2.717 -2.971 2.611 1 91.38 124 GLU A CA 1
ATOM 974 C C . GLU A 1 124 ? 1.928 -4.156 2.068 1 91.38 124 GLU A C 1
ATOM 976 O O . GLU A 1 124 ? 0.702 -4.094 1.953 1 91.38 124 GLU A O 1
ATOM 981 N N . ILE A 1 125 ? 2.602 -5.18 1.737 1 93.56 125 ILE A N 1
ATOM 982 C CA . ILE A 1 125 ? 1.917 -6.352 1.195 1 93.56 125 ILE A CA 1
ATOM 983 C C . ILE A 1 125 ? 1.002 -6.953 2.26 1 93.56 125 ILE A C 1
ATOM 985 O O . ILE A 1 125 ? -0.083 -7.445 1.946 1 93.56 125 ILE A O 1
ATOM 989 N N . ARG A 1 126 ? 1.45 -6.953 3.504 1 95.75 126 ARG A N 1
ATOM 990 C CA . ARG A 1 126 ? 0.612 -7.457 4.59 1 95.75 126 ARG A CA 1
ATOM 991 C C . ARG A 1 126 ? -0.689 -6.668 4.684 1 95.75 126 ARG A C 1
ATOM 993 O O . ARG A 1 126 ? -1.751 -7.238 4.938 1 95.75 126 ARG A O 1
ATOM 1000 N N . GLU A 1 127 ? -0.564 -5.383 4.508 1 91.38 127 GLU A N 1
ATOM 1001 C CA . GLU A 1 127 ? -1.758 -4.543 4.523 1 91.38 127 GLU A CA 1
ATOM 1002 C C . GLU A 1 127 ? -2.684 -4.875 3.357 1 91.38 127 GLU A C 1
ATOM 1004 O O . GLU A 1 127 ? -3.906 -4.887 3.512 1 91.38 127 GLU A O 1
ATOM 1009 N N . GLU A 1 128 ? -2.113 -5.105 2.234 1 91.5 128 GLU A N 1
ATOM 1010 C CA . GLU A 1 128 ? -2.912 -5.484 1.072 1 91.5 128 GLU A CA 1
ATOM 1011 C C . GLU A 1 128 ? -3.629 -6.812 1.305 1 91.5 128 GLU A C 1
ATOM 1013 O O . GLU A 1 128 ? -4.773 -6.984 0.885 1 91.5 128 GLU A O 1
ATOM 1018 N N . LEU A 1 129 ? -2.926 -7.711 1.923 1 95.44 129 LEU A N 1
ATOM 1019 C CA . LEU A 1 129 ? -3.527 -9.008 2.221 1 95.44 129 LEU A CA 1
ATOM 1020 C C . LEU A 1 129 ? -4.703 -8.852 3.182 1 95.44 129 LEU A C 1
ATOM 1022 O O . LEU A 1 129 ? -5.727 -9.516 3.025 1 95.44 129 LEU A O 1
ATOM 1026 N N . LYS A 1 130 ? -4.523 -8.008 4.16 1 92.88 130 LYS A N 1
ATOM 1027 C CA . LYS A 1 130 ? -5.617 -7.742 5.09 1 92.88 130 LYS A CA 1
ATOM 1028 C C . LYS A 1 130 ? -6.852 -7.227 4.348 1 92.88 130 LYS A C 1
ATOM 1030 O O . LYS A 1 130 ? -7.969 -7.691 4.598 1 92.88 130 LYS A O 1
ATOM 1035 N N . ALA A 1 131 ? -6.672 -6.301 3.455 1 88.69 131 ALA A N 1
ATOM 1036 C CA . ALA A 1 131 ? -7.773 -5.773 2.652 1 88.69 131 ALA A CA 1
ATOM 1037 C C . ALA A 1 131 ? -8.383 -6.859 1.771 1 88.69 131 ALA A C 1
ATOM 1039 O O . ALA A 1 131 ? -9.602 -6.961 1.65 1 88.69 131 ALA A O 1
ATOM 1040 N N . GLY A 1 132 ? -7.52 -7.664 1.179 1 92 132 GLY A N 1
ATOM 1041 C CA . GLY A 1 132 ? -7.992 -8.766 0.348 1 92 132 GLY A CA 1
ATOM 1042 C C . GLY A 1 132 ? -8.844 -9.758 1.105 1 92 132 GLY A C 1
ATOM 1043 O O . GLY A 1 132 ? -9.844 -10.258 0.578 1 92 132 GLY A O 1
ATOM 1044 N N . GLU A 1 133 ? -8.43 -10.008 2.369 1 94.06 133 GLU A N 1
ATOM 1045 C CA . GLU A 1 133 ? -9.203 -10.914 3.215 1 94.06 133 GLU A CA 1
ATOM 1046 C C . GLU A 1 133 ? -10.602 -10.359 3.479 1 94.06 133 GLU A C 1
ATOM 1048 O O . GLU A 1 133 ? -11.586 -11.109 3.488 1 94.06 133 GLU A O 1
ATOM 1053 N N . THR A 1 134 ? -10.68 -9.117 3.727 1 88.75 134 THR A N 1
ATOM 1054 C CA . THR A 1 134 ? -11.961 -8.477 3.975 1 88.75 134 THR A CA 1
ATOM 1055 C C . THR A 1 134 ? -12.867 -8.578 2.75 1 88.75 134 THR A C 1
ATOM 1057 O O . THR A 1 134 ? -14.055 -8.883 2.871 1 88.75 134 THR A O 1
ATOM 1060 N N . ILE A 1 135 ? -12.297 -8.352 1.59 1 89.81 135 ILE A N 1
ATOM 1061 C CA . ILE A 1 135 ? -13.062 -8.414 0.348 1 89.81 135 ILE A CA 1
ATOM 1062 C C . ILE A 1 135 ? -13.531 -9.844 0.096 1 89.81 135 ILE A C 1
ATOM 1064 O O . ILE A 1 135 ? -14.68 -10.078 -0.284 1 89.81 135 ILE A O 1
ATOM 1068 N N . MET A 1 136 ? -12.656 -10.766 0.314 1 94.38 136 MET A N 1
ATOM 1069 C CA . MET A 1 136 ? -13.023 -12.172 0.159 1 94.38 136 MET A CA 1
ATOM 1070 C C . MET A 1 136 ? -14.156 -12.555 1.114 1 94.38 136 MET A C 1
ATOM 1072 O O . MET A 1 136 ? -15.07 -13.281 0.741 1 94.38 136 MET A O 1
ATOM 1076 N N . ALA A 1 137 ? -14.07 -12.078 2.352 1 93.56 137 ALA A N 1
ATOM 1077 C CA . ALA A 1 137 ? -15.125 -12.344 3.326 1 93.56 137 ALA A CA 1
ATOM 1078 C C . ALA A 1 137 ? -16.469 -11.812 2.832 1 93.56 137 ALA A C 1
ATOM 1080 O O . ALA A 1 137 ? -17.516 -12.445 3.051 1 93.56 137 ALA A O 1
ATOM 1081 N N . GLY A 1 138 ? -16.469 -10.672 2.205 1 90.44 138 GLY A N 1
ATOM 1082 C CA . GLY A 1 138 ? -17.688 -10.148 1.612 1 90.44 138 GLY A CA 1
ATOM 1083 C C . GLY A 1 138 ? -18.266 -11.047 0.547 1 90.44 138 GLY A C 1
ATOM 1084 O O . GLY A 1 138 ? -19.484 -11.25 0.495 1 90.44 138 GLY A O 1
ATOM 1085 N N . ALA A 1 139 ? -17.391 -11.562 -0.297 1 93.06 139 ALA A N 1
ATOM 1086 C CA . ALA A 1 139 ? -17.844 -12.5 -1.321 1 93.06 139 ALA A CA 1
ATOM 1087 C C . ALA A 1 139 ? -18.422 -13.766 -0.691 1 93.06 139 ALA A C 1
ATOM 1089 O O . ALA A 1 139 ? -19.391 -14.336 -1.196 1 93.06 139 ALA A O 1
ATOM 1090 N N . ALA A 1 140 ? -17.766 -14.195 0.413 1 96.06 140 ALA A N 1
ATOM 1091 C CA . ALA A 1 140 ? -18.281 -15.359 1.137 1 96.06 140 ALA A CA 1
ATOM 1092 C C . ALA A 1 140 ? -19.656 -15.078 1.72 1 96.06 140 ALA A C 1
ATOM 1094 O O . ALA A 1 140 ? -20.547 -15.945 1.699 1 96.06 140 ALA A O 1
ATOM 1095 N N . LYS A 1 141 ? -19.875 -13.938 2.221 1 94.12 141 LYS A N 1
ATOM 1096 C CA . LYS A 1 141 ? -21.188 -13.531 2.729 1 94.12 141 LYS A CA 1
ATOM 1097 C C . LYS A 1 141 ? -22.234 -13.555 1.622 1 94.12 141 LYS A C 1
ATOM 1099 O O . LYS A 1 141 ? -23.344 -14.031 1.833 1 94.12 141 LYS A O 1
ATOM 1104 N N . ALA A 1 142 ? -21.875 -13.07 0.507 1 92.94 142 ALA A N 1
ATOM 1105 C CA . ALA A 1 142 ? -22.781 -13.07 -0.637 1 92.94 142 ALA A CA 1
ATOM 1106 C C . ALA A 1 142 ? -23.141 -14.492 -1.055 1 92.94 142 ALA A C 1
ATOM 1108 O O . ALA A 1 142 ? -24.219 -14.734 -1.6 1 92.94 142 ALA A O 1
ATOM 1109 N N . ALA A 1 143 ? -22.25 -15.398 -0.776 1 95.31 143 ALA A N 1
ATOM 1110 C CA . ALA A 1 143 ? -22.469 -16.812 -1.093 1 95.31 143 ALA A CA 1
ATOM 1111 C C . ALA A 1 143 ? -23.344 -17.484 -0.029 1 95.31 143 ALA A C 1
ATOM 1113 O O . ALA A 1 143 ? -23.609 -18.688 -0.113 1 95.31 143 ALA A O 1
ATOM 1114 N N . GLY A 1 144 ? -23.734 -16.734 1.036 1 95.31 144 GLY A N 1
ATOM 1115 C CA . GLY A 1 144 ? -24.688 -17.234 2.004 1 95.31 144 GLY A CA 1
ATOM 1116 C C . GLY A 1 144 ? -24.062 -17.656 3.316 1 95.31 144 GLY A C 1
ATOM 1117 O O . GLY A 1 144 ? -24.719 -18.281 4.156 1 95.31 144 GLY A O 1
ATOM 1118 N N . LEU A 1 145 ? -22.812 -17.328 3.506 1 96.75 145 LEU A N 1
ATOM 1119 C CA . LEU A 1 145 ? -22.156 -17.734 4.746 1 96.75 145 LEU A CA 1
ATOM 1120 C C . LEU A 1 145 ? -22.531 -16.797 5.887 1 96.75 145 LEU A C 1
ATOM 1122 O O . LEU A 1 145 ? -22.625 -15.586 5.691 1 96.75 145 LEU A O 1
ATOM 1126 N N . GLU A 1 146 ? -22.719 -17.406 7.035 1 94.75 146 GLU A N 1
ATOM 1127 C CA . GLU A 1 146 ? -22.859 -16.641 8.266 1 94.75 146 GLU A CA 1
ATOM 1128 C C . GLU A 1 146 ? -21.5 -16.344 8.891 1 94.75 146 GLU A C 1
ATOM 1130 O O . GLU A 1 146 ? -20.531 -17.047 8.633 1 94.75 146 GLU A O 1
ATOM 1135 N N . VAL A 1 147 ? -21.438 -15.383 9.68 1 90.69 147 VAL A N 1
ATOM 1136 C CA . VAL A 1 147 ? -20.203 -14.883 10.258 1 90.69 147 VAL A CA 1
ATOM 1137 C C . VAL A 1 147 ? -19.469 -16.016 10.984 1 90.69 147 VAL A C 1
ATOM 1139 O O . VAL A 1 147 ? -18.25 -16.141 10.883 1 90.69 147 VAL A O 1
ATOM 1142 N N . HIS A 1 148 ? -20.219 -16.844 11.695 1 94 148 HIS A N 1
ATOM 1143 C CA . HIS A 1 148 ? -19.609 -17.906 12.492 1 94 148 HIS A CA 1
ATOM 1144 C C . HIS A 1 148 ? -19.016 -18.984 11.609 1 94 148 HIS A C 1
ATOM 1146 O O . HIS A 1 148 ? -18.25 -19.844 12.086 1 94 148 HIS A O 1
ATOM 1152 N N . GLN A 1 149 ? -19.297 -18.891 10.305 1 96.62 149 GLN A N 1
ATOM 1153 C CA . GLN A 1 149 ? -18.828 -19.906 9.359 1 96.62 149 GLN A CA 1
ATOM 1154 C C . GLN A 1 149 ? -17.547 -19.438 8.656 1 96.62 149 GLN A C 1
ATOM 1156 O O . GLN A 1 149 ? -16.906 -20.219 7.957 1 96.62 149 GLN A O 1
ATOM 1161 N N . TYR A 1 150 ? -17.125 -18.234 8.883 1 95.12 150 TYR A N 1
ATOM 1162 C CA . TYR A 1 150 ? -16.016 -17.656 8.148 1 95.12 150 TYR A CA 1
ATOM 1163 C C . TYR A 1 150 ? -14.703 -18.359 8.484 1 95.12 150 TYR A C 1
ATOM 1165 O O . TYR A 1 150 ? -13.836 -18.516 7.621 1 95.12 150 TYR A O 1
ATOM 1173 N N . GLY A 1 151 ? -14.594 -18.719 9.742 1 95.62 151 GLY A N 1
ATOM 1174 C CA . GLY A 1 151 ? -13.391 -19.422 10.156 1 95.62 151 GLY A CA 1
ATOM 1175 C C . GLY A 1 151 ? -13.172 -20.719 9.406 1 95.62 151 GLY A C 1
ATOM 1176 O O . GLY A 1 151 ? -12.055 -21.031 8.984 1 95.62 151 GLY A O 1
ATOM 1177 N N . VAL A 1 152 ? -14.242 -21.469 9.273 1 97.44 152 VAL A N 1
ATOM 1178 C CA . VAL A 1 152 ? -14.188 -22.734 8.57 1 97.44 152 VAL A CA 1
ATOM 1179 C C . VAL A 1 152 ? -13.844 -22.5 7.098 1 97.44 152 VAL A C 1
ATOM 1181 O O . VAL A 1 152 ? -13.008 -23.203 6.531 1 97.44 152 VAL A O 1
ATOM 1184 N N . PHE A 1 153 ? -14.438 -21.531 6.531 1 98.06 153 PHE A N 1
ATOM 1185 C CA . PHE A 1 153 ? -14.195 -21.141 5.145 1 98.06 153 PHE A CA 1
ATOM 1186 C C . PHE A 1 153 ? -12.742 -20.734 4.941 1 98.06 153 PHE A C 1
ATOM 1188 O O . PHE A 1 153 ? -12.078 -21.234 4.031 1 98.06 153 PHE A O 1
ATOM 1195 N N . LYS A 1 154 ? -12.266 -19.906 5.805 1 96.75 154 LYS A N 1
ATOM 1196 C CA . LYS A 1 154 ? -10.883 -19.438 5.738 1 96.75 154 LYS A CA 1
ATOM 1197 C C . LYS A 1 154 ? -9.906 -20.609 5.926 1 96.75 154 LYS A C 1
ATOM 1199 O O . LYS A 1 154 ? -8.906 -20.688 5.219 1 96.75 154 LYS A O 1
ATOM 1204 N N . ASN A 1 155 ? -10.203 -21.484 6.859 1 97.56 155 ASN A N 1
ATOM 1205 C CA . ASN A 1 155 ? -9.336 -22.625 7.129 1 97.56 155 ASN A CA 1
ATOM 1206 C C . ASN A 1 155 ? -9.242 -23.562 5.926 1 97.56 155 ASN A C 1
ATOM 1208 O O . ASN A 1 155 ? -8.219 -24.203 5.707 1 97.56 155 ASN A O 1
ATOM 1212 N N . ALA A 1 156 ? -10.305 -23.656 5.172 1 98.31 156 ALA A N 1
ATOM 1213 C CA . ALA A 1 156 ? -10.281 -24.469 3.963 1 98.31 156 ALA A CA 1
ATOM 1214 C C . ALA A 1 156 ? -9.227 -23.969 2.982 1 98.31 156 ALA A C 1
ATOM 1216 O O . ALA A 1 156 ? -8.555 -24.766 2.32 1 98.31 156 ALA A O 1
ATOM 1217 N N . GLY A 1 157 ? -9.086 -22.688 2.869 1 97.88 157 GLY A N 1
ATOM 1218 C CA . GLY A 1 157 ? -8.031 -22.141 2.045 1 97.88 157 GLY A CA 1
ATOM 1219 C C . GLY A 1 157 ? -6.641 -22.547 2.5 1 97.88 157 GLY A C 1
ATOM 1220 O O . GLY A 1 157 ? -5.785 -22.875 1.678 1 97.88 157 GLY A O 1
ATOM 1221 N N . PHE A 1 158 ? -6.465 -22.516 3.816 1 98.12 158 PHE A N 1
ATOM 1222 C CA . PHE A 1 158 ? -5.188 -22.938 4.375 1 98.12 158 PHE A CA 1
ATOM 1223 C C . PHE A 1 158 ? -4.953 -24.422 4.113 1 98.12 158 PHE A C 1
ATOM 1225 O O . PHE A 1 158 ? -3.844 -24.828 3.756 1 98.12 158 PHE A O 1
ATOM 1232 N N . MET A 1 159 ? -6.004 -25.188 4.281 1 98.31 159 MET A N 1
ATOM 1233 C CA . MET A 1 159 ? -5.891 -26.625 4.016 1 98.31 159 MET A CA 1
ATOM 1234 C C . MET A 1 159 ? -5.449 -26.875 2.576 1 98.31 159 MET A C 1
ATOM 1236 O O . MET A 1 159 ? -4.672 -27.797 2.312 1 98.31 159 MET A O 1
ATOM 1240 N N . GLY A 1 160 ? -5.969 -26.109 1.683 1 98.19 160 GLY A N 1
ATOM 1241 C CA . GLY A 1 160 ? -5.586 -26.266 0.287 1 98.19 160 GLY A CA 1
ATOM 1242 C C . GLY A 1 160 ? -4.137 -25.891 0.023 1 98.19 160 GLY A C 1
ATOM 1243 O O . GLY A 1 160 ? -3.396 -26.672 -0.578 1 98.19 160 GLY A O 1
ATOM 1244 N N . MET A 1 161 ? -3.717 -24.781 0.533 1 98.06 161 MET A N 1
ATOM 1245 C CA . MET A 1 161 ? -2.408 -24.234 0.19 1 98.06 161 MET A CA 1
ATOM 1246 C C . MET A 1 161 ? -1.303 -24.922 0.977 1 98.06 161 MET A C 1
ATOM 1248 O O . MET A 1 161 ? -0.195 -25.109 0.469 1 98.06 161 MET A O 1
ATOM 1252 N N . TYR A 1 162 ? -1.605 -25.359 2.211 1 98.31 162 TYR A N 1
ATOM 1253 C CA . TYR A 1 162 ? -0.531 -25.812 3.084 1 98.31 162 TYR A CA 1
ATOM 1254 C C . TYR A 1 162 ? -0.698 -27.297 3.418 1 98.31 162 TYR A C 1
ATOM 1256 O O . TYR A 1 162 ? 0.17 -27.891 4.055 1 98.31 162 TYR A O 1
ATOM 1264 N N . ASN A 1 163 ? -1.846 -27.891 3.051 1 97.12 163 ASN A N 1
ATOM 1265 C CA . ASN A 1 163 ? -2.197 -29.266 3.42 1 97.12 163 ASN A CA 1
ATOM 1266 C C . ASN A 1 163 ? -2.285 -29.422 4.934 1 97.12 163 ASN A C 1
ATOM 1268 O O . ASN A 1 163 ? -1.956 -30.484 5.465 1 97.12 163 ASN A O 1
ATOM 1272 N N . MET A 1 164 ? -2.51 -28.375 5.637 1 97.5 164 MET A N 1
ATOM 1273 C CA . MET A 1 164 ? -2.65 -28.281 7.09 1 97.5 164 MET A CA 1
ATOM 1274 C C . MET A 1 164 ? -3.688 -27.234 7.469 1 97.5 164 MET A C 1
ATOM 1276 O O . MET A 1 164 ? -3.863 -26.234 6.758 1 97.5 164 MET A O 1
ATOM 1280 N N . SER A 1 165 ? -4.371 -27.516 8.602 1 96.94 165 SER A N 1
ATOM 1281 C CA . SER A 1 165 ? -5.184 -26.453 9.172 1 96.94 165 SER A CA 1
ATOM 1282 C C . SER A 1 165 ? -4.316 -25.281 9.648 1 96.94 165 SER A C 1
ATOM 1284 O O . SER A 1 165 ? -3.1 -25.438 9.789 1 96.94 165 SER A O 1
ATOM 1286 N N . LEU A 1 166 ? -4.965 -24.141 9.844 1 96.81 166 LEU A N 1
ATOM 1287 C CA . LEU A 1 166 ? -4.227 -22.984 10.352 1 96.81 166 LEU A CA 1
ATOM 1288 C C . LEU A 1 166 ? -3.545 -23.328 11.672 1 96.81 166 LEU A C 1
ATOM 1290 O O . LEU A 1 166 ? -2.377 -22.984 11.883 1 96.81 166 LEU A O 1
ATOM 1294 N N . LYS A 1 167 ? -4.254 -24 12.562 1 95.94 167 LYS A N 1
ATOM 1295 C CA . LYS A 1 167 ? -3.705 -24.406 13.859 1 95.94 167 LYS A CA 1
ATOM 1296 C C . LYS A 1 167 ? -2.49 -25.312 13.688 1 95.94 167 LYS A C 1
ATOM 1298 O O . LYS A 1 167 ? -1.465 -25.109 14.344 1 95.94 167 LYS A O 1
ATOM 1303 N N . GLN A 1 168 ? -2.549 -26.312 12.82 1 97.19 168 GLN A N 1
ATOM 1304 C CA . GLN A 1 168 ? -1.442 -27.219 12.539 1 97.19 168 GLN A CA 1
ATOM 1305 C C . GLN A 1 168 ? -0.256 -26.469 11.938 1 97.19 168 GLN A C 1
ATOM 1307 O O . GLN A 1 168 ? 0.898 -26.781 12.25 1 97.19 168 GLN A O 1
ATOM 1312 N N . LEU A 1 169 ? -0.59 -25.5 11.055 1 97.69 169 LEU A N 1
ATOM 1313 C CA . LEU A 1 169 ? 0.456 -24.734 10.391 1 97.69 169 LEU A CA 1
ATOM 1314 C C . LEU A 1 169 ? 1.24 -23.891 11.398 1 97.69 169 LEU A C 1
ATOM 1316 O O . LEU A 1 169 ? 2.467 -23.812 11.312 1 97.69 169 LEU A O 1
ATOM 1320 N N . ILE A 1 170 ? 0.551 -23.266 12.312 1 97.31 170 ILE A N 1
ATOM 1321 C CA . ILE A 1 170 ? 1.176 -22.469 13.367 1 97.31 170 ILE A CA 1
ATOM 1322 C C . ILE A 1 170 ? 2.145 -23.328 14.164 1 97.31 170 ILE A C 1
ATOM 1324 O O . ILE A 1 170 ? 3.285 -22.938 14.406 1 97.31 170 ILE A O 1
ATOM 1328 N N . GLN A 1 171 ? 1.741 -24.547 14.508 1 96.38 171 GLN A N 1
ATOM 1329 C CA . GLN A 1 171 ? 2.572 -25.484 15.25 1 96.38 171 GLN A CA 1
ATOM 1330 C C . GLN A 1 171 ? 3.768 -25.938 14.422 1 96.38 171 GLN A C 1
ATOM 1332 O O . GLN A 1 171 ? 4.898 -25.969 14.914 1 96.38 171 GLN A O 1
ATOM 1337 N N . TYR A 1 172 ? 3.469 -26.266 13.188 1 97.12 172 TYR A N 1
ATOM 1338 C CA . TYR A 1 172 ? 4.516 -26.734 12.289 1 97.12 172 TYR A CA 1
ATOM 1339 C C . TYR A 1 172 ? 5.617 -25.688 12.133 1 97.12 172 TYR A C 1
ATOM 1341 O O . TYR A 1 172 ? 6.805 -26.031 12.164 1 97.12 172 TYR A O 1
ATOM 1349 N N . LYS A 1 173 ? 5.258 -24.406 11.977 1 96.56 173 LYS A N 1
ATOM 1350 C CA . LYS A 1 173 ? 6.207 -23.312 11.727 1 96.56 173 LYS A CA 1
ATOM 1351 C C . LYS A 1 173 ? 6.844 -22.828 13.023 1 96.56 173 LYS A C 1
ATOM 1353 O O . LYS A 1 173 ? 7.852 -22.125 13 1 96.56 173 LYS A O 1
ATOM 1358 N N . GLY A 1 174 ? 6.246 -23.234 14.164 1 95.06 174 GLY A N 1
ATOM 1359 C CA . GLY A 1 174 ? 6.758 -22.797 15.453 1 95.06 174 GLY A CA 1
ATOM 1360 C C . GLY A 1 174 ? 6.453 -21.344 15.766 1 95.06 174 GLY A C 1
ATOM 1361 O O . GLY A 1 174 ? 7.238 -20.672 16.438 1 95.06 174 GLY A O 1
ATOM 1362 N N . ALA A 1 175 ? 5.422 -20.781 15.172 1 93.12 175 ALA A N 1
ATOM 1363 C CA . ALA A 1 175 ? 5.004 -19.422 15.453 1 93.12 175 ALA A CA 1
ATOM 1364 C C . ALA A 1 175 ? 4.195 -19.344 16.75 1 93.12 175 ALA A C 1
ATOM 1366 O O . ALA A 1 175 ? 3.592 -20.344 17.172 1 93.12 175 ALA A O 1
ATOM 1367 N N . PRO A 1 176 ? 4.199 -18.25 17.406 1 91.12 176 PRO A N 1
ATOM 1368 C CA . PRO A 1 176 ? 3.367 -18.125 18.594 1 91.12 176 PRO A CA 1
ATOM 1369 C C . PRO A 1 176 ? 1.879 -18.297 18.312 1 91.12 176 PRO A C 1
ATOM 1371 O O . PRO A 1 176 ? 1.357 -17.719 17.344 1 91.12 176 PRO A O 1
ATOM 1374 N N . ALA A 1 177 ? 1.161 -18.984 19.203 1 85.69 177 ALA A N 1
ATOM 1375 C CA . ALA A 1 177 ? -0.223 -19.375 18.953 1 85.69 177 ALA A CA 1
ATOM 1376 C C . ALA A 1 177 ? -1.181 -18.219 19.203 1 85.69 177 ALA A C 1
ATOM 1378 O O . ALA A 1 177 ? -2.307 -18.203 18.703 1 85.69 177 ALA A O 1
ATOM 1379 N N . ASP A 1 178 ? -0.785 -17.281 19.891 1 86.19 178 ASP A N 1
ATOM 1380 C CA . ASP A 1 178 ? -1.679 -16.203 20.312 1 86.19 178 ASP A CA 1
ATOM 1381 C C . ASP A 1 178 ? -1.612 -15.031 19.344 1 86.19 178 ASP A C 1
ATOM 1383 O O . ASP A 1 178 ? -2.205 -13.977 19.578 1 86.19 178 ASP A O 1
ATOM 1387 N N . LYS A 1 179 ? -0.846 -15.281 18.219 1 86.75 179 LYS A N 1
ATOM 1388 C CA . LYS A 1 179 ? -0.694 -14.211 17.234 1 86.75 179 LYS A CA 1
ATOM 1389 C C . LYS A 1 179 ? -1.125 -14.672 15.852 1 86.75 179 LYS A C 1
ATOM 1391 O O . LYS A 1 179 ? -1.259 -15.867 15.602 1 86.75 179 LYS A O 1
ATOM 1396 N N . THR A 1 180 ? -1.401 -13.68 15.078 1 93.38 180 THR A N 1
ATOM 1397 C CA . THR A 1 180 ? -1.771 -13.969 13.695 1 93.38 180 THR A CA 1
ATOM 1398 C C . THR A 1 180 ? -0.56 -14.438 12.898 1 93.38 180 THR A C 1
ATOM 1400 O O . THR A 1 180 ? 0.447 -13.734 12.812 1 93.38 180 THR A O 1
ATOM 1403 N N . LEU A 1 181 ? -0.631 -15.586 12.281 1 96.88 181 LEU A N 1
ATOM 1404 C CA . LEU A 1 181 ? 0.493 -16.188 11.57 1 96.88 181 LEU A CA 1
ATOM 1405 C C . LEU A 1 181 ? 0.948 -15.312 10.414 1 96.88 181 LEU A C 1
ATOM 1407 O O . LEU A 1 181 ? 2.141 -15.242 10.117 1 96.88 181 LEU A O 1
ATOM 1411 N N . TYR A 1 182 ? 0.009 -14.594 9.734 1 97.5 182 TYR A N 1
ATOM 1412 C CA . TYR A 1 182 ? 0.329 -13.719 8.609 1 97.5 182 TYR A CA 1
ATOM 1413 C C . TYR A 1 182 ? 1.419 -12.719 8.984 1 97.5 182 TYR A C 1
ATOM 1415 O O . TYR A 1 182 ? 2.24 -12.344 8.148 1 97.5 182 TYR A O 1
ATOM 1423 N N . ASP A 1 183 ? 1.477 -12.328 10.258 1 97.75 183 ASP A N 1
ATOM 1424 C CA . ASP A 1 183 ? 2.406 -11.305 10.727 1 97.75 183 ASP A CA 1
ATOM 1425 C C . ASP A 1 183 ? 3.82 -11.867 10.852 1 97.75 183 ASP A C 1
ATOM 1427 O O . ASP A 1 183 ? 4.77 -11.117 11.094 1 97.75 183 ASP A O 1
ATOM 1431 N N . TYR A 1 184 ? 3.986 -13.148 10.609 1 97.56 184 TYR A N 1
ATOM 1432 C CA . TYR A 1 184 ? 5.289 -13.797 10.672 1 97.56 184 TYR A CA 1
ATOM 1433 C C . TYR A 1 184 ? 5.719 -14.289 9.289 1 97.56 184 TYR A C 1
ATOM 1435 O O . TYR A 1 184 ? 6.766 -14.922 9.148 1 97.56 184 TYR A O 1
ATOM 1443 N N . MET A 1 185 ? 4.957 -14.016 8.281 1 96.88 185 MET A N 1
ATOM 1444 C CA . MET A 1 185 ? 5.262 -14.484 6.934 1 96.88 185 MET A CA 1
ATOM 1445 C C . MET A 1 185 ? 6.152 -13.492 6.195 1 96.88 185 MET A C 1
ATOM 1447 O O . MET A 1 185 ? 6.016 -12.281 6.375 1 96.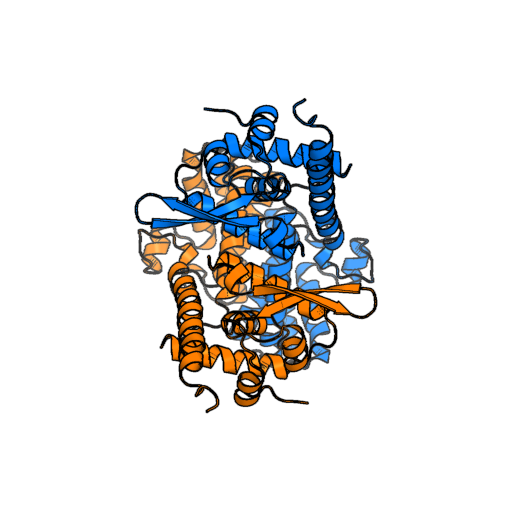88 185 MET A O 1
ATOM 1451 N N . GLY A 1 186 ? 7.047 -14 5.402 1 94.75 186 GLY A N 1
ATOM 1452 C CA . GLY A 1 186 ? 7.836 -13.156 4.52 1 94.75 186 GLY A CA 1
ATOM 1453 C C . GLY A 1 186 ? 7.055 -12.656 3.318 1 94.75 186 GLY A C 1
ATOM 1454 O O . GLY A 1 186 ? 5.902 -13.039 3.115 1 94.75 186 GLY A O 1
ATOM 1455 N N . LYS A 1 187 ? 7.668 -11.844 2.527 1 92.31 187 LYS A N 1
ATOM 1456 C CA . LYS A 1 187 ? 7.031 -11.172 1.4 1 92.31 187 LYS A CA 1
ATOM 1457 C C . LYS A 1 187 ? 6.492 -12.18 0.387 1 92.31 187 LYS A C 1
ATOM 1459 O O . LYS A 1 187 ? 5.367 -12.031 -0.099 1 92.31 187 LYS A O 1
ATOM 1464 N N . THR A 1 188 ? 7.281 -13.172 0.093 1 92.38 188 THR A N 1
ATOM 1465 C CA . THR A 1 188 ? 6.898 -14.18 -0.891 1 92.38 188 THR A CA 1
ATOM 1466 C C . THR A 1 188 ? 5.621 -14.898 -0.457 1 92.38 188 THR A C 1
ATOM 1468 O O . THR A 1 188 ? 4.707 -15.086 -1.26 1 92.38 188 THR A O 1
ATOM 1471 N N . GLU A 1 189 ? 5.625 -15.305 0.772 1 95.94 189 GLU A N 1
ATOM 1472 C CA . GLU A 1 189 ? 4.477 -16.031 1.308 1 95.94 189 GLU A CA 1
ATOM 1473 C C . GLU A 1 189 ? 3.25 -15.117 1.395 1 95.94 189 GLU A C 1
ATOM 1475 O O . GLU A 1 189 ? 2.131 -15.555 1.112 1 95.94 189 GLU A O 1
ATOM 1480 N N . LEU A 1 190 ? 3.443 -13.852 1.789 1 97.12 190 LEU A N 1
ATOM 1481 C CA . LEU A 1 190 ? 2.348 -12.891 1.846 1 97.12 190 LEU A CA 1
ATOM 1482 C C . LEU A 1 190 ? 1.77 -12.641 0.457 1 97.12 190 LEU A C 1
ATOM 1484 O O . LEU A 1 190 ? 0.55 -12.562 0.293 1 97.12 190 LEU A O 1
ATOM 1488 N N . ALA A 1 191 ? 2.627 -12.508 -0.519 1 95.56 191 ALA A N 1
ATOM 1489 C CA . ALA A 1 191 ? 2.168 -12.312 -1.892 1 95.56 191 ALA A CA 1
ATOM 1490 C C . ALA A 1 191 ? 1.364 -13.516 -2.379 1 95.56 191 ALA A C 1
ATOM 1492 O O . ALA A 1 191 ? 0.352 -13.352 -3.064 1 95.56 191 ALA A O 1
ATOM 1493 N N . ALA A 1 192 ? 1.798 -14.711 -2.062 1 96.94 192 ALA A N 1
ATOM 1494 C CA . ALA A 1 192 ? 1.077 -15.922 -2.43 1 96.94 192 ALA A CA 1
ATOM 1495 C C . ALA A 1 192 ? -0.312 -15.953 -1.797 1 96.94 192 ALA A C 1
ATOM 1497 O O . ALA A 1 192 ? -1.296 -16.281 -2.459 1 96.94 192 ALA A O 1
ATOM 1498 N N . ASN A 1 193 ? -0.359 -15.578 -0.536 1 97.81 193 ASN A N 1
ATOM 1499 C CA . ASN A 1 193 ? -1.647 -15.562 0.149 1 97.81 193 ASN A CA 1
ATOM 1500 C C . ASN A 1 193 ? -2.561 -14.469 -0.403 1 97.81 193 ASN A C 1
ATOM 1502 O O . ASN A 1 193 ? -3.779 -14.648 -0.461 1 97.81 193 ASN A O 1
ATOM 1506 N N . LEU A 1 194 ? -1.991 -13.328 -0.773 1 96.81 194 LEU A N 1
ATOM 1507 C CA . LEU A 1 194 ? -2.783 -12.289 -1.422 1 96.81 194 LEU A CA 1
ATOM 1508 C C . LEU A 1 194 ? -3.385 -12.797 -2.727 1 96.81 194 LEU A C 1
ATOM 1510 O O . LEU A 1 194 ? -4.562 -12.562 -3.008 1 96.81 194 LEU A O 1
ATOM 1514 N N . PHE A 1 195 ? -2.625 -13.508 -3.525 1 96.75 195 PHE A N 1
ATOM 1515 C CA . PHE A 1 195 ? -3.104 -14.102 -4.77 1 96.75 195 PHE A CA 1
ATOM 1516 C C . PHE A 1 195 ? -4.207 -15.117 -4.496 1 96.75 195 PHE A C 1
ATOM 1518 O O . PHE A 1 195 ? -5.254 -15.094 -5.148 1 96.75 195 PHE A O 1
ATOM 1525 N N . ARG A 1 196 ? -3.969 -15.938 -3.516 1 96.94 196 ARG A N 1
ATOM 1526 C CA . ARG A 1 196 ? -4.941 -16.953 -3.137 1 96.94 196 ARG A CA 1
ATOM 1527 C C . ARG A 1 196 ? -6.281 -16.328 -2.773 1 96.94 196 ARG A C 1
ATOM 1529 O O . ARG A 1 196 ? -7.328 -16.766 -3.25 1 96.94 196 ARG A O 1
ATOM 1536 N N . VAL A 1 197 ? -6.227 -15.312 -1.945 1 96.81 197 VAL A N 1
ATOM 1537 C CA . VAL A 1 197 ? -7.449 -14.688 -1.453 1 96.81 197 VAL A CA 1
ATOM 1538 C C . VAL A 1 197 ? -8.164 -13.984 -2.602 1 96.81 197 VAL A C 1
ATOM 1540 O O . VAL A 1 197 ? -9.398 -14.023 -2.691 1 96.81 197 VAL A O 1
ATOM 1543 N N . THR A 1 198 ? -7.418 -13.32 -3.488 1 93.75 198 THR A N 1
ATOM 1544 C CA . THR A 1 198 ? -8.016 -12.609 -4.613 1 93.75 198 THR A CA 1
ATOM 1545 C C . THR A 1 198 ? -8.641 -13.594 -5.602 1 93.75 198 THR A C 1
ATOM 1547 O O . THR A 1 198 ? -9.734 -13.352 -6.117 1 93.75 198 THR A O 1
ATOM 1550 N N . GLN A 1 199 ? -8 -14.695 -5.859 1 94.5 199 GLN A N 1
ATOM 1551 C CA . GLN A 1 199 ? -8.547 -15.703 -6.766 1 94.5 199 GLN A CA 1
ATOM 1552 C C . GLN A 1 199 ? -9.773 -16.375 -6.164 1 94.5 199 GLN A C 1
ATOM 1554 O O . GLN A 1 199 ? -10.703 -16.734 -6.887 1 94.5 199 GLN A O 1
ATOM 1559 N N . THR A 1 200 ? -9.695 -16.609 -4.844 1 96 200 THR A N 1
ATOM 1560 C CA . THR A 1 200 ? -10.867 -17.172 -4.18 1 96 200 THR A CA 1
ATOM 1561 C C . THR A 1 200 ? -12.07 -16.25 -4.316 1 96 200 THR A C 1
ATOM 1563 O O . THR A 1 200 ? -13.164 -16.688 -4.664 1 96 200 THR A O 1
ATOM 1566 N N . GLU A 1 201 ? -11.82 -15 -4.023 1 94.44 201 GLU A N 1
ATOM 1567 C CA . GLU A 1 201 ? -12.875 -14 -4.184 1 94.44 201 GLU A CA 1
ATOM 1568 C C . GLU A 1 201 ? -13.438 -14.016 -5.598 1 94.44 201 GLU A C 1
ATOM 1570 O O . GLU A 1 201 ? -14.656 -14.023 -5.785 1 94.44 201 GLU A O 1
ATOM 1575 N N . GLU A 1 202 ? -12.586 -14.023 -6.598 1 90.38 202 GLU A N 1
ATOM 1576 C CA . GLU A 1 202 ? -13 -14 -8 1 90.38 202 GLU A CA 1
ATOM 1577 C C . GLU A 1 202 ? -13.844 -15.227 -8.344 1 90.38 202 GLU A C 1
ATOM 1579 O O . GLU A 1 202 ? -14.859 -15.109 -9.039 1 90.38 202 GLU A O 1
ATOM 1584 N N . ARG A 1 203 ? -13.43 -16.344 -7.887 1 93.88 203 ARG A N 1
ATOM 1585 C CA . ARG A 1 203 ? -14.141 -17.578 -8.195 1 93.88 203 ARG A CA 1
ATOM 1586 C C . ARG A 1 203 ? -15.508 -17.609 -7.512 1 93.88 203 ARG A C 1
ATOM 1588 O O . ARG A 1 203 ? -16.484 -18.109 -8.078 1 93.88 203 ARG A O 1
ATOM 1595 N N . LEU A 1 204 ? -15.578 -17.125 -6.258 1 95 204 LEU A N 1
ATOM 1596 C CA . LEU A 1 204 ? -16.859 -17.047 -5.57 1 95 204 LEU A CA 1
ATOM 1597 C C . LEU A 1 204 ? -17.844 -16.156 -6.344 1 95 204 LEU A C 1
ATOM 1599 O O . LEU A 1 204 ? -19.016 -16.5 -6.484 1 95 204 LEU A O 1
ATOM 1603 N N . LYS A 1 205 ? -17.375 -15.078 -6.836 1 90.88 205 LYS A N 1
ATOM 1604 C CA . LYS A 1 205 ? -18.219 -14.148 -7.566 1 90.88 205 LYS A CA 1
ATOM 1605 C C . LYS A 1 205 ? -18.672 -14.742 -8.898 1 90.88 205 LYS A C 1
ATOM 1607 O O . LYS A 1 205 ? -19.797 -14.5 -9.344 1 90.88 205 LYS A O 1
ATOM 1612 N N . ARG A 1 206 ? -17.859 -15.508 -9.477 1 88.56 206 ARG A N 1
ATOM 1613 C CA . ARG A 1 206 ? -18.141 -16.062 -10.797 1 88.56 206 ARG A CA 1
ATOM 1614 C C . ARG A 1 206 ? -19.094 -17.266 -10.695 1 88.56 206 ARG A C 1
ATOM 1616 O O . ARG A 1 206 ? -20.047 -17.359 -11.461 1 88.56 206 ARG A O 1
ATOM 1623 N N . THR A 1 207 ? -18.781 -18.156 -9.773 1 91.62 207 THR A N 1
ATOM 1624 C CA . THR A 1 207 ? -19.516 -19.406 -9.695 1 91.62 207 THR A CA 1
ATOM 1625 C C . THR A 1 207 ? -20.75 -19.234 -8.812 1 91.62 207 THR A C 1
ATOM 1627 O O . THR A 1 207 ? -21.688 -20.047 -8.883 1 91.62 207 THR A O 1
ATOM 1630 N N . GLN A 1 208 ? -20.766 -18.25 -7.961 1 91.75 208 GLN A N 1
ATOM 1631 C CA . GLN A 1 208 ? -21.859 -17.953 -7.043 1 91.75 208 GLN A CA 1
ATOM 1632 C C . GLN A 1 208 ? -22.344 -19.203 -6.328 1 91.75 208 GLN A C 1
ATOM 1634 O O . GLN A 1 208 ? -23.531 -19.516 -6.363 1 91.75 208 GLN A O 1
ATOM 1639 N N . PRO A 1 209 ? -21.375 -19.828 -5.715 1 90.94 209 PRO A N 1
ATOM 1640 C CA . PRO A 1 209 ? -21.797 -21.016 -4.965 1 90.94 209 PRO A CA 1
ATOM 1641 C C . PRO A 1 209 ? -22.75 -20.672 -3.824 1 90.94 209 PRO A C 1
ATOM 1643 O O . PRO A 1 209 ? -22.891 -19.5 -3.445 1 90.94 209 PRO A O 1
ATOM 1646 N N . ARG A 1 210 ? -23.531 -21.734 -3.369 1 92.69 210 ARG A N 1
ATOM 1647 C CA . ARG A 1 210 ? -24.453 -21.484 -2.262 1 92.69 210 ARG A CA 1
ATOM 1648 C C . ARG A 1 210 ? -24.078 -22.312 -1.04 1 92.69 210 ARG A C 1
ATOM 1650 O O . ARG A 1 210 ? -24.062 -23.547 -1.104 1 92.69 210 ARG A O 1
ATOM 1657 N N . GLY A 1 211 ? -23.688 -21.562 -0.012 1 95.62 211 GLY A N 1
ATOM 1658 C CA . GLY A 1 211 ? -23.5 -22.203 1.277 1 95.62 211 GLY A CA 1
ATOM 1659 C C . GLY A 1 211 ? -22.047 -22.5 1.599 1 95.62 211 GLY A C 1
ATOM 1660 O O . GLY A 1 211 ? -21.188 -22.391 0.733 1 95.62 211 GLY A O 1
ATOM 1661 N N . LEU A 1 212 ? -21.812 -22.969 2.809 1 97.19 212 LEU A N 1
ATOM 1662 C CA . LEU A 1 212 ? -20.5 -23.156 3.402 1 97.19 212 LEU A CA 1
ATOM 1663 C C . LEU A 1 212 ? -19.719 -24.25 2.67 1 97.19 212 LEU A C 1
ATOM 1665 O O . LEU A 1 212 ? -18.547 -24.078 2.363 1 97.19 212 LEU A O 1
ATOM 1669 N N . ASN A 1 213 ? -20.344 -25.328 2.365 1 97.25 213 ASN A N 1
ATOM 1670 C CA . ASN A 1 213 ? -19.641 -26.453 1.766 1 97.25 213 ASN A CA 1
ATOM 1671 C C . ASN A 1 213 ? -19.047 -26.094 0.412 1 97.25 213 ASN A C 1
ATOM 1673 O O . ASN A 1 213 ? -17.859 -26.312 0.178 1 97.25 213 ASN A O 1
ATOM 1677 N N . GLN A 1 214 ? -19.797 -25.5 -0.432 1 97.12 214 GLN A N 1
ATOM 1678 C CA . GLN A 1 214 ? -19.328 -25.156 -1.768 1 97.12 214 GLN A CA 1
ATOM 1679 C C . GLN A 1 214 ? -18.297 -24.031 -1.712 1 97.12 214 GLN A C 1
ATOM 1681 O O . GLN A 1 214 ? -17.312 -24.047 -2.455 1 97.12 214 GLN A O 1
ATOM 1686 N N . ALA A 1 215 ? -18.531 -23.047 -0.837 1 97.56 215 ALA A N 1
ATOM 1687 C CA . ALA A 1 215 ? -17.578 -21.953 -0.678 1 97.56 215 ALA A CA 1
ATOM 1688 C C . ALA A 1 215 ? -16.234 -22.469 -0.151 1 97.56 215 ALA A C 1
ATOM 1690 O O . ALA A 1 215 ? -15.18 -22.047 -0.623 1 97.56 215 ALA A O 1
ATOM 1691 N N . SER A 1 216 ? -16.344 -23.391 0.788 1 98 216 SER A N 1
ATOM 1692 C CA . SER A 1 216 ? -15.125 -23.938 1.367 1 98 216 SER A CA 1
ATOM 1693 C C . SER A 1 216 ? -14.375 -24.797 0.353 1 98 216 SER A C 1
ATOM 1695 O O . SER A 1 216 ? -13.141 -24.781 0.317 1 98 216 SER A O 1
ATOM 1697 N N . GLN A 1 217 ? -15.07 -25.516 -0.405 1 97.38 217 GLN A N 1
ATOM 1698 C CA . GLN A 1 217 ? -14.43 -26.297 -1.458 1 97.38 217 GLN A CA 1
ATOM 1699 C C . GLN A 1 217 ? -13.719 -25.391 -2.459 1 97.38 217 GLN A C 1
ATOM 1701 O O . GLN A 1 217 ? -12.609 -25.703 -2.912 1 97.38 217 GLN A O 1
ATOM 1706 N N . THR A 1 218 ? -14.375 -24.297 -2.793 1 96.25 218 THR A N 1
ATOM 1707 C CA . THR A 1 218 ? -13.766 -23.297 -3.672 1 96.25 218 THR A CA 1
ATOM 1708 C C . THR A 1 218 ? -12.453 -22.797 -3.084 1 96.25 218 THR A C 1
ATOM 1710 O O . THR A 1 218 ? -11.43 -22.75 -3.773 1 96.25 218 THR A O 1
ATOM 1713 N N . ALA A 1 219 ? -12.477 -22.422 -1.788 1 97.75 219 ALA A N 1
ATOM 1714 C CA . ALA A 1 219 ? -11.289 -21.906 -1.114 1 97.75 219 ALA A CA 1
ATOM 1715 C C . ALA A 1 219 ? -10.172 -22.938 -1.102 1 97.75 219 ALA A C 1
ATOM 1717 O O . ALA A 1 219 ? -9.008 -22.609 -1.358 1 97.75 219 ALA A O 1
ATOM 1718 N N . GLN A 1 220 ? -10.547 -24.141 -0.818 1 98 220 GLN A N 1
ATOM 1719 C CA . GLN A 1 220 ? -9.562 -25.219 -0.756 1 98 220 GLN A CA 1
ATOM 1720 C C . GLN A 1 220 ? -8.953 -25.484 -2.129 1 98 220 GLN A C 1
ATOM 1722 O O . GLN A 1 220 ? -7.738 -25.688 -2.246 1 98 220 GLN A O 1
ATOM 1727 N N . ASP A 1 221 ? -9.781 -25.516 -3.148 1 96.62 221 ASP A N 1
ATOM 1728 C CA . ASP A 1 221 ? -9.305 -25.766 -4.508 1 96.62 221 ASP A CA 1
ATOM 1729 C C . ASP A 1 221 ? -8.32 -24.672 -4.949 1 96.62 221 ASP A C 1
ATOM 1731 O O . ASP A 1 221 ? -7.258 -24.984 -5.496 1 96.62 221 ASP A O 1
ATOM 1735 N N . VAL A 1 222 ? -8.719 -23.422 -4.719 1 95.81 222 VAL A N 1
ATOM 1736 C CA . VAL A 1 222 ? -7.836 -22.328 -5.078 1 95.81 222 VAL A CA 1
ATOM 1737 C C . VAL A 1 222 ? -6.512 -22.453 -4.32 1 95.81 222 VAL A C 1
ATOM 1739 O O . VAL A 1 222 ? -5.438 -22.281 -4.902 1 95.81 222 VAL A O 1
ATOM 1742 N N . GLY A 1 223 ? -6.582 -22.781 -3.01 1 97.25 223 GLY A N 1
ATOM 1743 C CA . GLY A 1 223 ? -5.375 -23 -2.225 1 97.25 223 GLY A CA 1
ATOM 1744 C C . GLY A 1 223 ? -4.461 -24.062 -2.816 1 97.25 223 GLY A C 1
ATOM 1745 O O . GLY A 1 223 ? -3.252 -23.859 -2.922 1 97.25 223 GLY A O 1
ATOM 1746 N N . ARG A 1 224 ? -5.012 -25.156 -3.252 1 96.69 224 ARG A N 1
ATOM 1747 C CA . ARG A 1 224 ? -4.246 -26.25 -3.846 1 96.69 224 ARG A CA 1
ATOM 1748 C C . ARG A 1 224 ? -3.57 -25.797 -5.137 1 96.69 224 ARG A C 1
ATOM 1750 O O . ARG A 1 224 ? -2.428 -26.172 -5.41 1 96.69 224 ARG A O 1
ATOM 1757 N N . GLU A 1 225 ? -4.289 -25.078 -5.887 1 94.69 225 GLU A N 1
ATOM 1758 C CA . GLU A 1 225 ? -3.754 -24.594 -7.156 1 94.69 225 GLU A CA 1
ATOM 1759 C C . GLU A 1 225 ? -2.578 -23.641 -6.938 1 94.69 225 GLU A C 1
ATOM 1761 O O . GLU A 1 225 ? -1.575 -23.719 -7.652 1 94.69 225 GLU A O 1
ATOM 1766 N N . VAL A 1 226 ? -2.715 -22.734 -5.984 1 95.88 226 VAL A N 1
ATOM 1767 C CA . VAL A 1 226 ? -1.63 -21.812 -5.652 1 95.88 226 VAL A CA 1
ATOM 1768 C C . VAL A 1 226 ? -0.425 -22.594 -5.141 1 95.88 226 VAL A C 1
ATOM 1770 O O . VAL A 1 226 ? 0.713 -22.328 -5.531 1 95.88 226 VAL A O 1
ATOM 1773 N N . ARG A 1 227 ? -0.678 -23.578 -4.262 1 95.94 227 ARG A N 1
ATOM 1774 C CA . ARG A 1 227 ? 0.368 -24.469 -3.766 1 95.94 227 ARG A CA 1
ATOM 1775 C C . ARG A 1 227 ? 1.149 -25.094 -4.918 1 95.94 227 ARG A C 1
ATOM 1777 O O . ARG A 1 227 ? 2.381 -25.141 -4.891 1 95.94 227 ARG A O 1
ATOM 1784 N N . ASP A 1 228 ? 0.471 -25.547 -5.914 1 93.19 228 ASP A N 1
ATOM 1785 C CA . ASP A 1 228 ? 1.098 -26.203 -7.055 1 93.19 228 ASP A CA 1
ATOM 1786 C C . ASP A 1 228 ? 2.068 -25.266 -7.77 1 93.19 228 ASP A C 1
ATOM 1788 O O . ASP A 1 228 ? 3.166 -25.672 -8.156 1 93.19 228 ASP A O 1
ATOM 1792 N N . VAL A 1 229 ? 1.636 -24.031 -7.902 1 91.69 229 VAL A N 1
ATOM 1793 C CA . VAL A 1 229 ? 2.504 -23.047 -8.547 1 91.69 229 VAL A CA 1
ATOM 1794 C C . VAL A 1 229 ? 3.758 -22.844 -7.703 1 91.69 229 VAL A C 1
ATOM 1796 O O . VAL A 1 229 ? 4.875 -22.828 -8.227 1 91.69 229 VAL A O 1
ATOM 1799 N N . MET A 1 230 ? 3.57 -22.703 -6.402 1 93.75 230 MET A N 1
ATOM 1800 C CA . MET A 1 230 ? 4.695 -22.422 -5.516 1 93.75 230 MET A CA 1
ATOM 1801 C C . MET A 1 230 ? 5.688 -23.578 -5.516 1 93.75 230 MET A C 1
ATOM 1803 O O . MET A 1 230 ? 6.902 -23.359 -5.555 1 93.75 230 MET A O 1
ATOM 1807 N N . MET A 1 231 ? 5.172 -24.766 -5.527 1 91.56 231 MET A N 1
ATOM 1808 C CA . MET A 1 231 ? 6.035 -25.953 -5.516 1 91.56 231 MET A CA 1
ATOM 1809 C C . MET A 1 231 ? 6.789 -26.078 -6.836 1 91.56 231 MET A C 1
ATOM 1811 O O . MET A 1 231 ? 7.969 -26.438 -6.852 1 91.56 231 MET A O 1
ATOM 1815 N N . ARG A 1 232 ? 6.211 -25.75 -7.863 1 85.38 232 ARG A N 1
ATOM 1816 C CA . ARG A 1 232 ? 6.848 -25.844 -9.172 1 85.38 232 ARG A CA 1
ATOM 1817 C C . ARG A 1 232 ? 7.879 -24.734 -9.359 1 85.38 232 ARG A C 1
ATOM 1819 O O . ARG A 1 232 ? 8.898 -24.922 -10.023 1 85.38 232 ARG A O 1
ATOM 1826 N N . SER A 1 233 ? 7.57 -23.656 -8.766 1 79.5 233 SER A N 1
ATOM 1827 C CA . SER A 1 233 ? 8.422 -22.5 -8.969 1 79.5 233 SER A CA 1
ATOM 1828 C C . SER A 1 233 ? 9.672 -22.562 -8.094 1 79.5 233 SER A C 1
ATOM 1830 O O . SER A 1 233 ? 10.789 -22.391 -8.578 1 79.5 233 SER A O 1
ATOM 1832 N N . SER A 1 234 ? 9.508 -22.828 -6.832 1 76.56 234 SER A N 1
ATOM 1833 C CA . SER A 1 234 ? 10.625 -22.75 -5.902 1 76.56 234 SER A CA 1
ATOM 1834 C C . SER A 1 234 ? 11.062 -24.156 -5.461 1 76.56 234 SER A C 1
ATOM 1836 O O . SER A 1 234 ? 12.156 -24.312 -4.914 1 76.56 234 SER A O 1
ATOM 1838 N N . GLY A 1 235 ? 10.234 -25.094 -5.75 1 78.69 235 GLY A N 1
ATOM 1839 C CA . GLY A 1 235 ? 10.508 -26.422 -5.227 1 78.69 235 GLY A CA 1
ATOM 1840 C C . GLY A 1 235 ? 10.305 -26.531 -3.729 1 78.69 235 GLY A C 1
ATOM 1841 O O . GLY A 1 235 ? 10.586 -27.578 -3.131 1 78.69 235 GLY A O 1
ATOM 1842 N N . GLU A 1 236 ? 9.953 -25.453 -3.199 1 87.56 236 GLU A N 1
ATOM 1843 C CA . GLU A 1 236 ? 9.719 -25.422 -1.759 1 87.56 236 GLU A CA 1
ATOM 1844 C C . GLU A 1 236 ? 8.219 -25.406 -1.443 1 87.56 236 GLU A C 1
ATOM 1846 O O . GLU A 1 236 ? 7.465 -24.656 -2.062 1 87.56 236 GLU A O 1
ATOM 1851 N N . LYS A 1 237 ? 7.867 -26.297 -0.527 1 94.25 237 LYS A N 1
ATOM 1852 C CA . LYS A 1 237 ? 6.488 -26.266 -0.052 1 94.25 237 LYS A CA 1
ATOM 1853 C C . LYS A 1 237 ? 6.191 -24.984 0.715 1 94.25 237 LYS A C 1
ATOM 1855 O O . LYS A 1 237 ? 7.043 -24.484 1.457 1 94.25 237 LYS A O 1
ATOM 1860 N N . PRO A 1 238 ? 4.949 -24.438 0.575 1 96.12 238 PRO A N 1
ATOM 1861 C CA . PRO A 1 238 ? 4.621 -23.188 1.268 1 96.12 238 PRO A CA 1
ATOM 1862 C C . PRO A 1 238 ? 4.832 -23.281 2.777 1 96.12 238 PRO A C 1
ATOM 1864 O O . PRO A 1 238 ? 5.25 -22.297 3.406 1 96.12 238 PRO A O 1
ATOM 1867 N N . GLU A 1 239 ? 4.555 -24.453 3.375 1 97.12 239 GLU A N 1
ATOM 1868 C CA . GLU A 1 239 ? 4.676 -24.578 4.824 1 97.12 239 GLU A CA 1
ATOM 1869 C C . GLU A 1 239 ? 6.141 -24.547 5.254 1 97.12 239 GLU A C 1
ATOM 1871 O O . GLU A 1 239 ? 6.441 -24.344 6.434 1 97.12 239 GLU A O 1
ATOM 1876 N N . ASN A 1 240 ? 7.047 -24.75 4.352 1 95.44 240 ASN A N 1
ATOM 1877 C CA . ASN A 1 240 ? 8.469 -24.797 4.68 1 95.44 240 ASN A CA 1
ATOM 1878 C C . ASN A 1 240 ? 9.109 -23.406 4.562 1 95.44 240 ASN A C 1
ATOM 1880 O O . ASN A 1 240 ? 10.273 -23.234 4.922 1 95.44 240 ASN A O 1
ATOM 1884 N N . LEU A 1 241 ? 8.406 -22.406 4.027 1 94.38 241 LEU A N 1
ATOM 1885 C CA . LEU A 1 241 ? 8.938 -21.047 4.023 1 94.38 241 LEU A CA 1
ATOM 1886 C C . LEU A 1 241 ? 9.195 -20.562 5.445 1 94.38 241 LEU A C 1
ATOM 1888 O O . LEU A 1 241 ? 8.375 -20.766 6.34 1 94.38 241 LEU A O 1
ATOM 1892 N N . PRO A 1 242 ? 10.328 -20 5.637 1 92.81 242 PRO A N 1
ATOM 1893 C CA . PRO A 1 242 ? 10.711 -19.641 7.004 1 92.81 242 PRO A CA 1
ATOM 1894 C C . PRO A 1 242 ? 9.805 -18.562 7.598 1 92.81 242 PRO A C 1
ATOM 1896 O O . PRO A 1 242 ? 9.258 -17.734 6.863 1 92.81 242 PRO A O 1
ATOM 1899 N N . ILE A 1 243 ? 9.664 -18.562 8.914 1 95 243 ILE A N 1
ATOM 1900 C CA . ILE A 1 243 ? 9.008 -17.453 9.609 1 95 243 ILE A CA 1
ATOM 1901 C C . ILE A 1 243 ? 9.945 -16.25 9.672 1 95 243 ILE A C 1
ATOM 1903 O O . ILE A 1 243 ? 11.164 -16.406 9.727 1 95 243 ILE A O 1
ATOM 1907 N N . GLU A 1 244 ? 9.398 -15.102 9.633 1 95.25 244 GLU A N 1
ATOM 1908 C CA . GLU A 1 244 ? 10.125 -13.844 9.781 1 95.25 244 GLU A CA 1
ATOM 1909 C C . GLU A 1 244 ? 9.789 -13.172 11.109 1 95.25 244 GLU A C 1
ATOM 1911 O O . GLU A 1 244 ? 8.914 -13.633 11.844 1 95.25 244 GLU A O 1
ATOM 1916 N N . GLU A 1 245 ? 10.594 -12.188 11.43 1 95.06 245 GLU A N 1
ATOM 1917 C CA . GLU A 1 245 ? 10.273 -11.383 12.602 1 95.06 245 GLU A CA 1
ATOM 1918 C C . GLU A 1 245 ? 8.852 -10.836 12.523 1 95.06 245 GLU A C 1
ATOM 1920 O O . GLU A 1 245 ? 8.359 -10.523 11.43 1 95.06 245 GLU A O 1
ATOM 1925 N N . HIS A 1 246 ? 8.203 -10.805 13.656 1 96.81 246 HIS A N 1
ATOM 1926 C CA . HIS A 1 246 ? 6.848 -10.266 13.688 1 96.81 246 HIS A CA 1
ATOM 1927 C C . HIS A 1 246 ? 6.785 -8.883 13.047 1 96.81 246 HIS A C 1
ATOM 1929 O O . HIS A 1 246 ? 7.648 -8.039 13.305 1 96.81 246 HIS A O 1
ATOM 1935 N N . ILE A 1 247 ? 5.797 -8.633 12.266 1 96.31 247 ILE A N 1
ATOM 1936 C CA . ILE A 1 247 ? 5.637 -7.375 11.547 1 96.31 247 ILE A CA 1
ATOM 1937 C C . ILE A 1 247 ? 5.621 -6.211 12.531 1 96.31 247 ILE A C 1
ATOM 1939 O O . ILE A 1 247 ? 6.129 -5.129 12.234 1 96.31 247 ILE A O 1
ATOM 1943 N N . GLY A 1 248 ? 4.973 -6.387 13.703 1 95.25 248 GLY A N 1
ATOM 1944 C CA . GLY A 1 248 ? 4.977 -5.371 14.742 1 95.25 248 GLY A CA 1
ATOM 1945 C C . GLY A 1 248 ? 6.375 -4.984 15.195 1 95.25 248 GLY A C 1
ATOM 1946 O O . GLY A 1 248 ? 6.637 -3.816 15.477 1 95.25 248 GLY A O 1
ATOM 1947 N N . ASP A 1 249 ? 7.25 -5.977 15.234 1 95.81 249 ASP A N 1
ATOM 1948 C CA . ASP A 1 249 ? 8.625 -5.715 15.641 1 95.81 249 ASP A CA 1
ATOM 1949 C C . ASP A 1 249 ? 9.383 -4.961 14.547 1 95.81 249 ASP A C 1
ATOM 1951 O O . ASP A 1 249 ? 10.234 -4.121 14.844 1 95.81 249 ASP A O 1
ATOM 1955 N N . VAL A 1 250 ? 9.125 -5.258 13.328 1 96.12 250 VAL A N 1
ATOM 1956 C CA . VAL A 1 250 ? 9.703 -4.531 12.203 1 96.12 250 VAL A CA 1
ATOM 1957 C C . VAL A 1 250 ? 9.32 -3.055 12.289 1 96.12 250 VAL A C 1
ATOM 1959 O O . VAL A 1 250 ? 10.172 -2.178 12.148 1 96.12 250 VAL A O 1
ATOM 1962 N N . LYS A 1 251 ? 8.055 -2.785 12.523 1 95.94 251 LYS A N 1
ATOM 1963 C CA . LYS A 1 251 ? 7.559 -1.417 12.656 1 95.94 251 LYS A CA 1
ATOM 1964 C C . LYS A 1 251 ? 8.234 -0.697 13.82 1 95.94 251 LYS A C 1
ATOM 1966 O O . LYS A 1 251 ? 8.633 0.464 13.695 1 95.94 251 LYS A O 1
ATOM 1971 N N . LYS A 1 252 ? 8.367 -1.379 14.898 1 95.81 252 LYS A N 1
ATOM 1972 C CA . LYS A 1 252 ? 9 -0.81 16.094 1 95.81 252 LYS A CA 1
ATOM 1973 C C . LYS A 1 252 ? 10.445 -0.411 15.797 1 95.81 252 LYS A C 1
ATOM 1975 O O . LYS A 1 252 ? 10.914 0.626 16.266 1 95.81 252 LYS A O 1
ATOM 1980 N N . ARG A 1 253 ? 11.125 -1.259 15.078 1 95.81 253 ARG A N 1
ATOM 1981 C CA . ARG A 1 253 ? 12.516 -0.972 14.734 1 95.81 253 ARG A CA 1
ATOM 1982 C C . ARG A 1 253 ? 12.617 0.286 13.883 1 95.81 253 ARG A C 1
ATOM 1984 O O . ARG A 1 253 ? 13.5 1.119 14.102 1 95.81 253 ARG A O 1
ATOM 1991 N N . LEU A 1 254 ? 11.773 0.401 12.945 1 96.88 254 LEU A N 1
ATOM 1992 C CA . LEU A 1 254 ? 11.773 1.58 12.086 1 96.88 254 LEU A CA 1
ATOM 1993 C C . LEU A 1 254 ? 11.406 2.83 12.883 1 96.88 254 LEU A C 1
ATOM 1995 O O . LEU A 1 254 ? 11.992 3.893 12.68 1 96.88 254 LEU A O 1
ATOM 1999 N N . LYS A 1 255 ? 10.477 2.748 13.812 1 96.56 255 LYS A N 1
ATOM 2000 C CA . LYS A 1 255 ? 10.125 3.855 14.695 1 96.56 255 LYS A CA 1
ATOM 2001 C C . LYS A 1 255 ? 11.305 4.254 15.578 1 96.56 255 LYS A C 1
ATOM 2003 O O . LYS A 1 255 ? 11.523 5.441 15.828 1 96.56 255 LYS A O 1
ATOM 2008 N N . SER A 1 256 ? 11.977 3.232 16.016 1 97.5 256 SER A N 1
ATOM 2009 C CA . SER A 1 256 ? 13.164 3.486 16.828 1 97.5 256 SER A CA 1
ATOM 2010 C C . SER A 1 256 ? 14.227 4.227 16.031 1 97.5 256 SER A C 1
ATOM 2012 O O . SER A 1 256 ? 14.93 5.09 16.578 1 97.5 256 SER A O 1
ATOM 2014 N N . ALA A 1 257 ? 14.398 3.836 14.773 1 97.75 257 ALA A N 1
ATOM 2015 C CA . ALA A 1 257 ? 15.336 4.551 13.914 1 97.75 257 ALA A CA 1
ATOM 2016 C C . ALA A 1 257 ? 14.984 6.035 13.828 1 97.75 257 ALA A C 1
ATOM 2018 O O . ALA A 1 257 ? 15.859 6.895 13.906 1 97.75 257 ALA A O 1
ATOM 2019 N N . ASN A 1 258 ? 13.703 6.355 13.641 1 97.75 258 ASN A N 1
ATOM 2020 C CA . ASN A 1 258 ? 13.242 7.738 13.633 1 97.75 258 ASN A CA 1
ATOM 2021 C C . ASN A 1 258 ? 13.586 8.453 14.938 1 97.75 258 ASN A C 1
ATOM 2023 O O . ASN A 1 258 ? 14.094 9.578 14.922 1 97.75 258 ASN A O 1
ATOM 2027 N N . LYS A 1 259 ? 13.305 7.801 16.047 1 97.19 259 LYS A N 1
ATOM 2028 C CA . LYS A 1 259 ? 13.562 8.375 17.375 1 97.19 259 LYS A CA 1
ATOM 2029 C C . LYS A 1 259 ? 15.047 8.664 17.562 1 97.19 259 LYS A C 1
ATOM 2031 O O . LYS A 1 259 ? 15.414 9.758 18 1 97.19 259 LYS A O 1
ATOM 2036 N N . GLU A 1 260 ? 15.859 7.668 17.203 1 97.81 260 GLU A N 1
ATOM 2037 C CA . GLU A 1 260 ? 17.297 7.816 17.406 1 97.81 260 GLU A CA 1
ATOM 2038 C C . GLU A 1 260 ? 17.875 8.875 16.469 1 97.81 260 GLU A C 1
ATOM 2040 O O . GLU A 1 260 ? 18.781 9.617 16.844 1 97.81 260 GLU A O 1
ATOM 2045 N N . MET A 1 261 ? 17.438 8.93 15.242 1 97.5 261 MET A N 1
ATOM 2046 C CA . MET A 1 261 ? 17.891 9.945 14.297 1 97.5 261 MET A CA 1
ATOM 2047 C C . MET A 1 261 ? 17.5 11.344 14.773 1 97.5 261 MET A C 1
ATOM 2049 O O . MET A 1 261 ? 18.281 12.289 14.633 1 97.5 261 MET A O 1
ATOM 2053 N N . ARG A 1 262 ? 16.344 11.484 15.32 1 95.88 262 ARG A N 1
ATOM 2054 C CA . ARG A 1 262 ? 15.914 12.766 15.891 1 95.88 262 ARG A CA 1
ATOM 2055 C C . ARG A 1 262 ? 16.812 13.164 17.047 1 95.88 262 ARG A C 1
ATOM 2057 O O . ARG A 1 262 ? 17.156 14.344 17.203 1 95.88 262 ARG A O 1
ATOM 2064 N N . LYS A 1 263 ? 17.172 12.234 17.828 1 95.88 263 LYS A N 1
ATOM 2065 C CA . LYS A 1 263 ? 18.016 12.477 19 1 95.88 263 LYS A CA 1
ATOM 2066 C C . LYS A 1 263 ? 19.391 13 18.609 1 95.88 263 LYS A C 1
ATOM 2068 O O . LYS A 1 263 ? 19.875 13.977 19.172 1 95.88 263 LYS A O 1
ATOM 2073 N N . ILE A 1 264 ? 20.016 12.352 17.641 1 94.56 264 ILE A N 1
ATOM 2074 C CA . ILE A 1 264 ? 21.359 12.766 17.266 1 94.56 264 ILE A CA 1
ATOM 2075 C C . ILE A 1 264 ? 21.312 14.125 16.562 1 94.56 264 ILE A C 1
ATOM 2077 O O . ILE A 1 264 ? 22.266 14.898 16.641 1 94.56 264 ILE A O 1
ATOM 2081 N N . ASP A 1 265 ? 20.219 14.398 15.898 1 94.56 265 ASP A N 1
ATOM 2082 C CA . ASP A 1 265 ? 20.078 15.672 15.211 1 94.56 265 ASP A CA 1
ATOM 2083 C C . ASP A 1 265 ? 19.719 16.781 16.188 1 94.56 265 ASP A C 1
ATOM 2085 O O . ASP A 1 265 ? 19.922 17.969 15.891 1 94.56 265 ASP A O 1
ATOM 2089 N N . GLY A 1 266 ? 19.078 16.484 17.281 1 88 266 GLY A N 1
ATOM 2090 C CA . GLY A 1 266 ? 18.797 17.453 18.328 1 88 266 GLY A CA 1
ATOM 2091 C C . GLY A 1 266 ? 20 17.781 19.172 1 88 266 GLY A C 1
ATOM 2092 O O . GLY A 1 266 ? 20.125 18.891 19.688 1 88 266 GLY A O 1
ATOM 2093 N N . LYS A 1 267 ? 20.953 16.859 19.5 1 73.25 267 LYS A N 1
ATOM 2094 C CA . LYS A 1 267 ? 22.172 17.047 20.281 1 73.25 267 LYS A CA 1
ATOM 2095 C C . LYS A 1 267 ? 23.188 17.891 19.516 1 73.25 267 LYS A C 1
ATOM 2097 O O . LYS A 1 267 ? 23.875 18.719 20.109 1 73.25 267 LYS A O 1
ATOM 2102 N N . LYS A 1 268 ? 23.328 17.641 18.297 1 59.38 268 LYS A N 1
ATOM 2103 C CA . LYS A 1 268 ? 24.297 18.406 17.5 1 59.38 268 LYS A CA 1
ATOM 2104 C C . LYS A 1 268 ? 23.953 19.891 17.516 1 59.38 268 LYS A C 1
ATOM 2106 O O . LYS A 1 268 ? 24.828 20.734 17.391 1 59.38 268 LYS A O 1
ATOM 2111 N N . LYS A 1 269 ? 22.766 20.312 17.828 1 54.03 269 LYS A N 1
ATOM 2112 C CA . LYS A 1 269 ? 22.391 21.703 18.062 1 54.03 269 LYS A CA 1
ATOM 2113 C C . LYS A 1 269 ? 23.266 22.344 19.141 1 54.03 269 LYS A C 1
ATOM 2115 O O . LYS A 1 269 ? 23.703 23.484 19 1 54.03 269 LYS A O 1
ATOM 2120 N N . LYS A 1 270 ? 23.469 21.609 20.234 1 51.88 270 LYS A N 1
ATOM 2121 C CA . LYS A 1 270 ? 24.047 22.172 21.453 1 51.88 270 LYS A CA 1
ATOM 2122 C C . LYS A 1 270 ? 25.547 22.375 21.297 1 51.88 270 LYS A C 1
ATOM 2124 O O . LYS A 1 270 ? 26.156 23.172 22.031 1 51.88 270 LYS A O 1
ATOM 2129 N N . GLN A 1 271 ? 26.031 21.625 20.406 1 46.47 271 GLN A N 1
ATOM 2130 C CA . GLN A 1 271 ? 27.484 21.75 20.4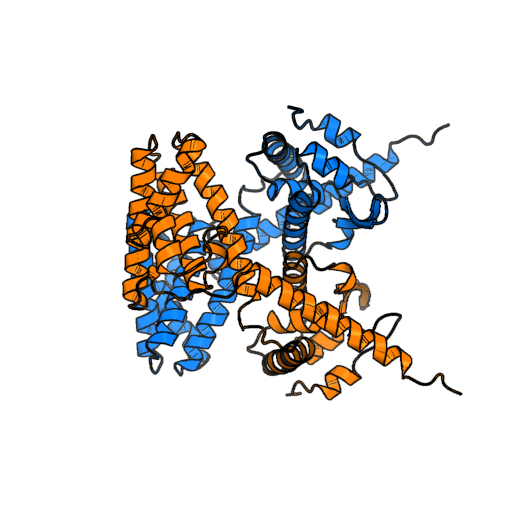22 1 46.47 271 GLN A CA 1
ATOM 2131 C C . GLN A 1 271 ? 27.953 22.844 19.453 1 46.47 271 GLN A C 1
ATOM 2133 O O . GLN A 1 271 ? 29.156 23.109 19.344 1 46.47 271 GLN A O 1
ATOM 2138 N N . LEU A 1 272 ? 27.031 23.438 18.672 1 44.28 272 LEU A N 1
ATOM 2139 C CA . LEU A 1 272 ? 27.625 24.531 17.906 1 44.28 272 LEU A CA 1
ATOM 2140 C C . LEU A 1 272 ? 27.812 25.766 18.766 1 44.28 272 LEU A C 1
ATOM 2142 O O . LEU A 1 272 ? 26.859 26.25 19.391 1 44.28 272 LEU A O 1
ATOM 2146 N N . PRO A 1 273 ? 29 26.156 19.203 1 39.78 273 PRO A N 1
ATOM 2147 C CA . PRO A 1 273 ? 29.297 27.328 20.047 1 39.78 273 PRO A CA 1
ATOM 2148 C C . PRO A 1 273 ? 28.625 28.594 19.531 1 39.78 273 PRO A C 1
ATOM 2150 O O . PRO A 1 273 ? 28.484 28.781 18.312 1 39.78 273 PRO A O 1
ATOM 2153 N N . LYS A 1 274 ? 27.766 29.297 20.328 1 43.41 274 LYS A N 1
ATOM 2154 C CA . LYS A 1 274 ? 27.328 30.656 20.047 1 43.41 274 LYS A CA 1
ATOM 2155 C C . LYS A 1 274 ? 28.484 31.5 19.516 1 43.41 274 LYS A C 1
ATOM 2157 O O . LYS A 1 274 ? 29.594 31.438 20.031 1 43.41 274 LYS A O 1
ATOM 2162 N N . PRO A 1 275 ? 28.391 32.031 18.297 1 39.25 275 PRO A N 1
ATOM 2163 C CA . PRO A 1 275 ? 29.469 32.969 17.969 1 39.25 275 PRO A CA 1
ATOM 2164 C C . PRO A 1 275 ? 29.828 33.875 19.156 1 39.25 275 PRO A C 1
ATOM 2166 O O . PRO A 1 275 ? 28.938 34.375 19.844 1 39.25 275 PRO A O 1
ATOM 2169 N N . SER A 1 276 ? 31.031 33.75 19.734 1 32.5 276 SER A N 1
ATOM 2170 C CA . SER A 1 276 ? 31.516 34.844 20.594 1 32.5 276 SER A CA 1
ATOM 2171 C C . SER A 1 276 ? 31.516 36.156 19.844 1 32.5 276 SER A C 1
ATOM 2173 O O . SER A 1 276 ? 31.844 36.219 18.656 1 32.5 276 SER A O 1
ATOM 2175 N N . MET B 1 1 ? -28.828 0.97 17.641 1 49.91 1 MET B N 1
ATOM 2176 C CA . MET B 1 1 ? -27.531 1.145 17 1 49.91 1 MET B CA 1
ATOM 2177 C C . MET B 1 1 ? -27.531 2.367 16.078 1 49.91 1 MET B C 1
ATOM 2179 O O . MET B 1 1 ? -28.406 2.506 15.227 1 49.91 1 MET B O 1
ATOM 2183 N N . THR B 1 2 ? -26.969 3.479 16.531 1 67.62 2 THR B N 1
ATOM 2184 C CA . THR B 1 2 ? -27.203 4.75 15.859 1 67.62 2 THR B CA 1
ATOM 2185 C C . THR B 1 2 ? -26.703 4.691 14.414 1 67.62 2 THR B C 1
ATOM 2187 O O . THR B 1 2 ? -25.625 4.16 14.141 1 67.62 2 THR B O 1
ATOM 2190 N N . THR B 1 3 ? -27.609 4.613 13.438 1 83.88 3 THR B N 1
ATOM 2191 C CA . THR B 1 3 ? -27.438 4.613 11.984 1 83.88 3 THR B CA 1
ATOM 2192 C C . THR B 1 3 ? -26.719 5.883 11.531 1 83.88 3 THR B C 1
ATOM 2194 O O . THR B 1 3 ? -26.812 6.922 12.18 1 83.88 3 THR B O 1
ATOM 2197 N N . PHE B 1 4 ? -25.766 5.711 10.57 1 92.12 4 PHE B N 1
ATOM 2198 C CA . PHE B 1 4 ? -25.125 6.879 9.977 1 92.12 4 PHE B CA 1
ATOM 2199 C C . PHE B 1 4 ? -26.125 7.664 9.125 1 92.12 4 PHE B C 1
ATOM 2201 O O . PHE B 1 4 ? -26.75 7.105 8.227 1 92.12 4 PHE B O 1
ATOM 2208 N N . GLU B 1 5 ? -26.375 8.883 9.477 1 90.94 5 GLU B N 1
ATOM 2209 C CA . GLU B 1 5 ? -27.281 9.773 8.758 1 90.94 5 GLU B CA 1
ATOM 2210 C C . GLU B 1 5 ? -26.547 11.023 8.266 1 90.94 5 GLU B C 1
ATOM 2212 O O . GLU B 1 5 ? -25.844 11.68 9.039 1 90.94 5 GLU B O 1
ATOM 2217 N N . MET B 1 6 ? -26.781 11.344 7.016 1 92.94 6 MET B N 1
ATOM 2218 C CA . MET B 1 6 ? -26.094 12.461 6.383 1 92.94 6 MET B CA 1
ATOM 2219 C C . MET B 1 6 ? -26.344 13.758 7.141 1 92.94 6 MET B C 1
ATOM 2221 O O . MET B 1 6 ? -25.438 14.555 7.34 1 92.94 6 MET B O 1
ATOM 2225 N N . GLN B 1 7 ? -27.578 13.992 7.547 1 93.56 7 GLN B N 1
ATOM 2226 C CA . GLN B 1 7 ? -27.906 15.234 8.242 1 93.56 7 GLN B CA 1
ATOM 2227 C C . GLN B 1 7 ? -27.141 15.352 9.555 1 93.56 7 GLN B C 1
ATOM 2229 O O . GLN B 1 7 ? -26.656 16.438 9.898 1 93.56 7 GLN B O 1
ATOM 2234 N N . LYS B 1 8 ? -27.109 14.258 10.297 1 94.5 8 LYS B N 1
ATOM 2235 C CA . LYS B 1 8 ? -26.344 14.25 11.547 1 94.5 8 LYS B CA 1
ATOM 2236 C C . LYS B 1 8 ? -24.859 14.5 11.289 1 94.5 8 LYS B C 1
ATOM 2238 O O . LYS B 1 8 ? -24.203 15.18 12.07 1 94.5 8 LYS B O 1
ATOM 2243 N N . PHE B 1 9 ? -24.391 13.883 10.227 1 97.06 9 PHE B N 1
ATOM 2244 C CA . PHE B 1 9 ? -23.016 14.094 9.82 1 97.06 9 PHE B CA 1
ATOM 2245 C C . PHE B 1 9 ? -22.766 15.562 9.508 1 97.06 9 PHE B C 1
ATOM 2247 O O . PHE B 1 9 ? -21.797 16.156 10 1 97.06 9 PHE B O 1
ATOM 2254 N N . GLU B 1 10 ? -23.641 16.234 8.773 1 96.25 10 GLU B N 1
ATOM 2255 C CA . GLU B 1 10 ? -23.5 17.641 8.414 1 96.25 10 GLU B CA 1
ATOM 2256 C C . GLU B 1 10 ? -23.562 18.531 9.648 1 96.25 10 GLU B C 1
ATOM 2258 O O . GLU B 1 10 ? -22.828 19.516 9.758 1 96.25 10 GLU B O 1
ATOM 2263 N N . ASP B 1 11 ? -24.422 18.141 10.57 1 95.56 11 ASP B N 1
ATOM 2264 C CA . ASP B 1 11 ? -24.641 18.953 11.766 1 95.56 11 ASP B CA 1
ATOM 2265 C C . ASP B 1 11 ? -23.438 18.875 12.703 1 95.56 11 ASP B C 1
ATOM 2267 O O . ASP B 1 11 ? -23.25 19.766 13.531 1 95.56 11 ASP B O 1
ATOM 2271 N N . ALA B 1 12 ? -22.688 17.812 12.594 1 96.81 12 ALA B N 1
ATOM 2272 C CA . ALA B 1 12 ? -21.547 17.609 13.477 1 96.81 12 ALA B CA 1
ATOM 2273 C C . ALA B 1 12 ? -20.344 18.422 13.023 1 96.81 12 ALA B C 1
ATOM 2275 O O . ALA B 1 12 ? -19.344 18.516 13.734 1 96.81 12 ALA B O 1
ATOM 2276 N N . ALA B 1 13 ? -20.469 19.047 11.875 1 97.5 13 ALA B N 1
ATOM 2277 C CA . ALA B 1 13 ? -19.359 19.812 11.312 1 97.5 13 ALA B CA 1
ATOM 2278 C C . ALA B 1 13 ? -19.047 21.031 12.18 1 97.5 13 ALA B C 1
ATOM 2280 O O . ALA B 1 13 ? -19.938 21.641 12.75 1 97.5 13 ALA B O 1
ATOM 2281 N N . LYS B 1 14 ? -17.797 21.328 12.297 1 96.88 14 LYS B N 1
ATOM 2282 C CA . LYS B 1 14 ? -17.312 22.531 12.961 1 96.88 14 LYS B CA 1
ATOM 2283 C C . LYS B 1 14 ? -16.562 23.438 11.984 1 96.88 14 LYS B C 1
ATOM 2285 O O . LYS B 1 14 ? -16.297 23.047 10.844 1 96.88 14 LYS B O 1
ATOM 2290 N N . GLU B 1 15 ? -16.344 24.688 12.438 1 93.31 15 GLU B N 1
ATOM 2291 C CA . GLU B 1 15 ? -15.695 25.609 11.523 1 93.31 15 GLU B CA 1
ATOM 2292 C C . GLU B 1 15 ? -14.656 26.469 12.258 1 93.31 15 GLU B C 1
ATOM 2294 O O . GLU B 1 15 ? -14.922 26.984 13.344 1 93.31 15 GLU B O 1
ATOM 2299 N N . ASN B 1 16 ? -13.516 26.484 11.852 1 89.38 16 ASN B N 1
ATOM 2300 C CA . ASN B 1 16 ? -12.398 27.344 12.227 1 89.38 16 ASN B CA 1
ATOM 2301 C C . ASN B 1 16 ? -11.492 27.625 11.031 1 89.38 16 ASN B C 1
ATOM 2303 O O . ASN B 1 16 ? -10.414 27.047 10.906 1 89.38 16 ASN B O 1
ATOM 2307 N N . GLY B 1 17 ? -11.906 28.672 10.141 1 88.25 17 GLY B N 1
ATOM 2308 C CA . GLY B 1 17 ? -11.203 28.906 8.898 1 88.25 17 GLY B CA 1
ATOM 2309 C C . GLY B 1 17 ? -11.531 27.891 7.816 1 88.25 17 GLY B C 1
ATOM 2310 O O . GLY B 1 17 ? -11.594 28.234 6.633 1 88.25 17 GLY B O 1
ATOM 2311 N N . VAL B 1 18 ? -11.648 26.656 8.242 1 90.75 18 VAL B N 1
ATOM 2312 C CA . VAL B 1 18 ? -12.047 25.562 7.352 1 90.75 18 VAL B CA 1
ATOM 2313 C C . VAL B 1 18 ? -13.117 24.703 8.031 1 90.75 18 VAL B C 1
ATOM 2315 O O . VAL B 1 18 ? -13.133 24.578 9.258 1 90.75 18 VAL B O 1
ATOM 2318 N N . ARG B 1 19 ? -14.023 24.266 7.23 1 96.94 19 ARG B N 1
ATOM 2319 C CA . ARG B 1 19 ? -14.992 23.312 7.762 1 96.94 19 ARG B CA 1
ATOM 2320 C C . ARG B 1 19 ? -14.352 21.953 8.008 1 96.94 19 ARG B C 1
ATOM 2322 O O . ARG B 1 19 ? -13.562 21.469 7.191 1 96.94 19 ARG B O 1
ATOM 2329 N N . TYR B 1 20 ? -14.625 21.391 9.211 1 98.06 20 TYR B N 1
ATOM 2330 C CA . TYR B 1 20 ? -13.977 20.125 9.547 1 98.06 20 TYR B CA 1
ATOM 2331 C C . TYR B 1 20 ? -14.844 19.297 10.484 1 98.06 20 TYR B C 1
ATOM 2333 O O . TYR B 1 20 ? -15.828 19.797 11.031 1 98.06 20 TYR B O 1
ATOM 2341 N N . TRP B 1 21 ? -14.57 18.016 10.594 1 98.38 21 TRP B N 1
ATOM 2342 C CA . TRP B 1 21 ? -15.133 17.094 11.57 1 98.38 21 TRP B CA 1
ATOM 2343 C C . TRP B 1 21 ? -14.062 16.609 12.547 1 98.38 21 TRP B C 1
ATOM 2345 O O . TRP B 1 21 ? -12.93 16.328 12.148 1 98.38 21 TRP B O 1
ATOM 2355 N N . ASP B 1 22 ? -14.414 16.656 13.836 1 97.5 22 ASP B N 1
ATOM 2356 C CA . ASP B 1 22 ? -13.492 16.141 14.844 1 97.5 22 ASP B CA 1
ATOM 2357 C C . ASP B 1 22 ? -13.297 14.633 14.688 1 97.5 22 ASP B C 1
ATOM 2359 O O . ASP B 1 22 ? -14.273 13.883 14.656 1 97.5 22 ASP B O 1
ATOM 2363 N N . ALA B 1 23 ? -12.031 14.18 14.703 1 98 23 ALA B N 1
ATOM 2364 C CA . ALA B 1 23 ? -11.734 12.766 14.461 1 98 23 ALA B CA 1
ATOM 2365 C C . ALA B 1 23 ? -12.344 11.891 15.555 1 98 23 ALA B C 1
ATOM 2367 O O . ALA B 1 23 ? -12.891 10.82 15.266 1 98 23 ALA B O 1
ATOM 2368 N N . HIS B 1 24 ? -12.281 12.375 16.797 1 96.31 24 HIS B N 1
ATOM 2369 C CA . HIS B 1 24 ? -12.805 11.57 17.906 1 96.31 24 HIS B CA 1
ATOM 2370 C C . HIS B 1 24 ? -14.328 11.469 17.844 1 96.31 24 HIS B C 1
ATOM 2372 O O . HIS B 1 24 ? -14.898 10.422 18.156 1 96.31 24 HIS B O 1
ATOM 2378 N N . GLU B 1 25 ? -14.969 12.523 17.484 1 96.62 25 GLU B N 1
ATOM 2379 C CA . GLU B 1 25 ? -16.406 12.469 17.312 1 96.62 25 GLU B CA 1
ATOM 2380 C C . GLU B 1 25 ? -16.797 11.562 16.141 1 96.62 25 GLU B C 1
ATOM 2382 O O . GLU B 1 25 ? -17.766 10.797 16.234 1 96.62 25 GLU B O 1
ATOM 2387 N N . PHE B 1 26 ? -16.047 11.648 15.055 1 97.94 26 PHE B N 1
ATOM 2388 C CA . PHE B 1 26 ? -16.312 10.805 13.891 1 97.94 26 PHE B CA 1
ATOM 2389 C C . PHE B 1 26 ? -16.094 9.336 14.234 1 97.94 26 PHE B C 1
ATOM 2391 O O . PHE B 1 26 ? -16.812 8.461 13.75 1 97.94 26 PHE B O 1
ATOM 2398 N N . MET B 1 27 ? -15.023 9.07 15.062 1 97.5 27 MET B N 1
ATOM 2399 C CA . MET B 1 27 ? -14.773 7.734 15.594 1 97.5 27 MET B CA 1
ATOM 2400 C C . MET B 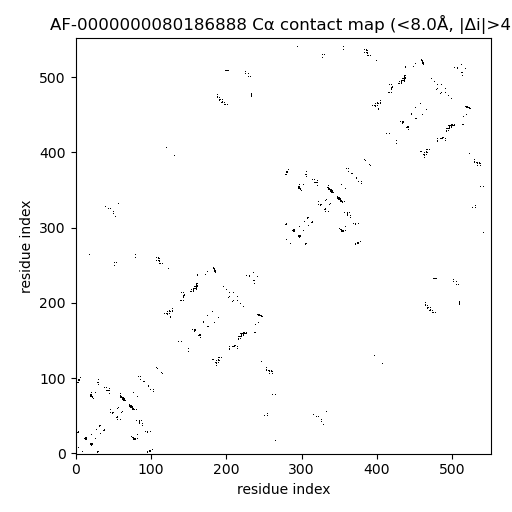1 27 ? -16.031 7.156 16.219 1 97.5 27 MET B C 1
ATOM 2402 O O . MET B 1 27 ? -16.438 6.035 15.898 1 97.5 27 MET B O 1
ATOM 2406 N N . SER B 1 28 ? -16.703 7.961 17.078 1 96.25 28 SER B N 1
ATOM 2407 C CA . SER B 1 28 ? -17.922 7.531 17.75 1 96.25 28 SER B CA 1
ATOM 2408 C C . SER B 1 28 ? -19.062 7.34 16.75 1 96.25 28 SER B C 1
ATOM 2410 O O . SER B 1 28 ? -19.828 6.375 16.828 1 96.25 28 SER B O 1
ATOM 2412 N N . THR B 1 29 ? -19.109 8.258 15.781 1 96.94 29 THR B N 1
ATOM 2413 C CA . THR B 1 29 ? -20.141 8.203 14.75 1 96.94 29 THR B CA 1
ATOM 2414 C C . THR B 1 29 ? -20.047 6.902 13.953 1 96.94 29 THR B C 1
ATOM 2416 O O . THR B 1 29 ? -21.062 6.336 13.547 1 96.94 29 THR B O 1
ATOM 2419 N N . LEU B 1 30 ? -18.828 6.418 13.758 1 97.38 30 LEU B N 1
ATOM 2420 C CA . LEU B 1 30 ? -18.609 5.227 12.945 1 97.38 30 LEU B CA 1
ATOM 2421 C C . LEU B 1 30 ? -18.656 3.967 13.805 1 97.38 30 LEU B C 1
ATOM 2423 O O . LEU B 1 30 ? -18.453 2.859 13.297 1 97.38 30 LEU B O 1
ATOM 2427 N N . GLY B 1 31 ? -18.859 4.121 15.109 1 96.31 31 GLY B N 1
ATOM 2428 C CA . GLY B 1 31 ? -19.062 2.977 15.984 1 96.31 31 GLY B CA 1
ATOM 2429 C C . GLY B 1 31 ? -17.766 2.4 16.531 1 96.31 31 GLY B C 1
ATOM 2430 O O . GLY B 1 31 ? -17.75 1.26 17 1 96.31 31 GLY B O 1
ATOM 2431 N N . TYR B 1 32 ? -16.688 3.15 16.391 1 96.56 32 TYR B N 1
ATOM 2432 C CA . TYR B 1 32 ? -15.445 2.717 17 1 96.56 32 TYR B CA 1
ATOM 2433 C C . TYR B 1 32 ? -15.414 3.074 18.484 1 96.56 32 TYR B C 1
ATOM 2435 O O . TYR B 1 32 ? -15.875 4.148 18.875 1 96.56 32 TYR B O 1
ATOM 2443 N N . GLU B 1 33 ? -14.766 2.217 19.312 1 95 33 GLU B N 1
ATOM 2444 C CA . GLU B 1 33 ? -14.781 2.387 20.766 1 95 33 GLU B CA 1
ATOM 2445 C C . GLU B 1 33 ? -13.445 2.924 21.281 1 95 33 GLU B C 1
ATOM 2447 O O . GLU B 1 33 ? -13.391 3.545 22.344 1 95 33 GLU B O 1
ATOM 2452 N N . THR B 1 34 ? -12.391 2.59 20.578 1 95.44 34 THR B N 1
ATOM 2453 C CA . THR B 1 34 ? -11.07 2.982 21.062 1 95.44 34 THR B CA 1
ATOM 2454 C C . THR B 1 34 ? -10.336 3.811 20.016 1 95.44 34 THR B C 1
ATOM 2456 O O . THR B 1 34 ? -10.453 3.549 18.812 1 95.44 34 THR B O 1
ATOM 2459 N N . TRP B 1 35 ? -9.547 4.77 20.531 1 93.56 35 TRP B N 1
ATOM 2460 C CA . TRP B 1 35 ? -8.742 5.605 19.641 1 93.56 35 TRP B CA 1
ATOM 2461 C C . TRP B 1 35 ? -7.684 4.773 18.922 1 93.56 35 TRP B C 1
ATOM 2463 O O . TRP B 1 35 ? -7.398 5 17.75 1 93.56 35 TRP B O 1
ATOM 2473 N N . THR B 1 36 ? -7.16 3.842 19.625 1 90 36 THR B N 1
ATOM 2474 C CA . THR B 1 36 ? -6.113 2.998 19.062 1 90 36 THR B CA 1
ATOM 2475 C C . THR B 1 36 ? -6.602 2.307 17.797 1 90 36 THR B C 1
ATOM 2477 O O . THR B 1 36 ? -5.91 2.312 16.766 1 90 36 THR B O 1
ATOM 2480 N N . ALA B 1 37 ? -7.797 1.772 17.781 1 93.44 37 ALA B N 1
ATOM 2481 C CA . ALA B 1 37 ? -8.375 1.086 16.625 1 93.44 37 ALA B CA 1
ATOM 2482 C C . ALA B 1 37 ? -8.711 2.072 15.516 1 93.44 37 ALA B C 1
ATOM 2484 O O . ALA B 1 37 ? -8.469 1.797 14.344 1 93.44 37 ALA B O 1
ATOM 2485 N N . PHE B 1 38 ? -9.297 3.205 15.938 1 96.56 38 PHE B N 1
ATOM 2486 C CA . PHE B 1 38 ? -9.719 4.18 14.938 1 96.56 38 PHE B CA 1
ATOM 2487 C C . PHE B 1 38 ? -8.516 4.859 14.305 1 96.56 38 PHE B C 1
ATOM 2489 O O . PHE B 1 38 ? -8.523 5.172 13.109 1 96.56 38 PHE B O 1
ATOM 2496 N N . ASN B 1 39 ? -7.477 5.098 15.102 1 93.81 39 ASN B N 1
ATOM 2497 C CA . ASN B 1 39 ? -6.266 5.73 14.586 1 93.81 39 ASN B CA 1
ATOM 2498 C C . ASN B 1 39 ? -5.613 4.887 13.5 1 93.81 39 ASN B C 1
ATOM 2500 O O . ASN B 1 39 ? -5.02 5.426 12.562 1 93.81 39 ASN B O 1
ATOM 2504 N N . LYS B 1 40 ? -5.688 3.566 13.562 1 90.69 40 LYS B N 1
ATOM 2505 C CA . LYS B 1 40 ? -5.188 2.699 12.5 1 90.69 40 LYS B CA 1
ATOM 2506 C C . LYS B 1 40 ? -5.902 2.979 11.18 1 90.69 40 LYS B C 1
ATOM 2508 O O . LYS B 1 40 ? -5.285 2.945 10.117 1 90.69 40 LYS B O 1
ATOM 2513 N N . VAL B 1 41 ? -7.188 3.246 11.266 1 95.25 41 VAL B N 1
ATOM 2514 C CA . VAL B 1 41 ? -7.992 3.568 10.094 1 95.25 41 VAL B CA 1
ATOM 2515 C C . VAL B 1 41 ? -7.543 4.91 9.516 1 95.25 41 VAL B C 1
ATOM 2517 O O . VAL B 1 41 ? -7.383 5.043 8.297 1 95.25 41 VAL B O 1
ATOM 2520 N N . ILE B 1 42 ? -7.312 5.871 10.375 1 96.38 42 ILE B N 1
ATOM 2521 C CA . ILE B 1 42 ? -6.883 7.203 9.961 1 96.38 42 ILE B CA 1
ATOM 2522 C C . ILE B 1 42 ? -5.527 7.109 9.266 1 96.38 42 ILE B C 1
ATOM 2524 O O . ILE B 1 42 ? -5.312 7.742 8.227 1 96.38 42 ILE B O 1
ATOM 2528 N N . ILE B 1 43 ? -4.699 6.301 9.797 1 91.81 43 ILE B N 1
ATOM 2529 C CA . ILE B 1 43 ? -3.361 6.133 9.234 1 91.81 43 ILE B CA 1
ATOM 2530 C C . ILE B 1 43 ? -3.457 5.582 7.816 1 91.81 43 ILE B C 1
ATOM 2532 O O . ILE B 1 43 ? -2.787 6.078 6.906 1 91.81 43 ILE B O 1
ATOM 2536 N N . LYS B 1 44 ? -4.305 4.621 7.602 1 91.69 44 LYS B N 1
ATOM 2537 C CA . LYS B 1 44 ? -4.512 4.07 6.266 1 91.69 44 LYS B CA 1
ATOM 2538 C C . LYS B 1 44 ? -5.062 5.129 5.312 1 91.69 44 LYS B C 1
ATOM 2540 O O . LYS B 1 44 ? -4.652 5.199 4.152 1 91.69 44 LYS B O 1
ATOM 2545 N N . ALA B 1 45 ? -5.973 5.891 5.809 1 96.5 45 ALA B N 1
ATOM 2546 C CA . ALA B 1 45 ? -6.562 6.961 5.004 1 96.5 45 ALA B CA 1
ATOM 2547 C C . ALA B 1 45 ? -5.512 8 4.621 1 96.5 45 ALA B C 1
ATOM 2549 O O . ALA B 1 45 ? -5.504 8.5 3.494 1 96.5 45 ALA B O 1
ATOM 2550 N N . ILE B 1 46 ? -4.66 8.305 5.582 1 95.06 46 ILE B N 1
ATOM 2551 C CA . ILE B 1 46 ? -3.578 9.25 5.336 1 95.06 46 ILE B CA 1
ATOM 2552 C C . ILE B 1 46 ? -2.65 8.711 4.25 1 95.06 46 ILE B C 1
ATOM 2554 O O . ILE B 1 46 ? -2.266 9.438 3.334 1 95.06 46 ILE B O 1
ATOM 2558 N N . ALA B 1 47 ? -2.314 7.465 4.328 1 92.12 47 ALA B N 1
ATOM 2559 C CA . ALA B 1 47 ? -1.453 6.84 3.33 1 92.12 47 ALA B CA 1
ATOM 2560 C C . ALA B 1 47 ? -2.084 6.91 1.941 1 92.12 47 ALA B C 1
ATOM 2562 O O . ALA B 1 47 ? -1.405 7.223 0.96 1 92.12 47 ALA B O 1
ATOM 2563 N N . SER B 1 48 ? -3.369 6.641 1.896 1 93.56 48 SER B N 1
ATOM 2564 C CA . SER B 1 48 ? -4.07 6.723 0.62 1 93.56 48 SER B CA 1
ATOM 2565 C C . SER B 1 48 ? -4.09 8.148 0.086 1 93.56 48 SER B C 1
ATOM 2567 O O . SER B 1 48 ? -3.934 8.367 -1.117 1 93.56 48 SER B O 1
ATOM 2569 N N . CYS B 1 49 ? -4.309 9.07 0.958 1 95.25 49 CYS B N 1
ATOM 2570 C CA . CYS B 1 49 ? -4.293 10.484 0.592 1 95.25 49 CYS B CA 1
ATOM 2571 C C . CYS B 1 49 ? -2.953 10.875 -0.021 1 95.25 49 CYS B C 1
ATOM 2573 O O . CYS B 1 49 ? -2.91 11.562 -1.045 1 95.25 49 CYS B O 1
ATOM 2575 N N . ALA B 1 50 ? -1.913 10.414 0.592 1 91.56 50 ALA B N 1
ATOM 2576 C CA . ALA B 1 50 ? -0.568 10.672 0.086 1 91.56 50 ALA B CA 1
ATOM 2577 C C . ALA B 1 50 ? -0.384 10.086 -1.311 1 91.56 50 ALA B C 1
ATOM 2579 O O . ALA B 1 50 ? 0.15 10.75 -2.203 1 91.56 50 ALA B O 1
ATOM 2580 N N . GLN B 1 51 ? -0.838 8.922 -1.528 1 89.5 51 GLN B N 1
ATOM 2581 C CA . GLN B 1 51 ? -0.677 8.234 -2.803 1 89.5 51 GLN B CA 1
ATOM 2582 C C . GLN B 1 51 ? -1.434 8.945 -3.918 1 89.5 51 GLN B C 1
ATOM 2584 O O . GLN B 1 51 ? -1.092 8.805 -5.094 1 89.5 51 GLN B O 1
ATOM 2589 N N . LEU B 1 52 ? -2.463 9.688 -3.529 1 92.56 52 LEU B N 1
ATOM 2590 C CA . LEU B 1 52 ? -3.242 10.445 -4.5 1 92.56 52 LEU B CA 1
ATOM 2591 C C . LEU B 1 52 ? -2.553 11.766 -4.836 1 92.56 52 LEU B C 1
ATOM 2593 O O . LEU B 1 52 ? -2.996 12.492 -5.73 1 92.56 52 LEU B O 1
ATOM 2597 N N . GLY B 1 53 ? -1.471 12.086 -4.129 1 87.75 53 GLY B N 1
ATOM 2598 C CA . GLY B 1 53 ? -0.776 13.344 -4.352 1 87.75 53 GLY B CA 1
ATOM 2599 C C . GLY B 1 53 ? -1.492 14.531 -3.744 1 87.75 53 GLY B C 1
ATOM 2600 O O . GLY B 1 53 ? -1.292 15.672 -4.176 1 87.75 53 GLY B O 1
ATOM 2601 N N . ILE B 1 54 ? -2.41 14.266 -2.852 1 92.38 54 ILE B N 1
ATOM 2602 C CA . ILE B 1 54 ? -3.143 15.32 -2.16 1 92.38 54 ILE B CA 1
ATOM 2603 C C . ILE B 1 54 ? -2.402 15.703 -0.881 1 92.38 54 ILE B C 1
ATOM 2605 O O . ILE B 1 54 ? -1.849 14.844 -0.192 1 92.38 54 ILE B O 1
ATOM 2609 N N . SER B 1 55 ? -2.354 17.016 -0.594 1 89.81 55 SER B N 1
ATOM 2610 C CA . SER B 1 55 ? -1.689 17.484 0.614 1 89.81 55 SER B CA 1
ATOM 2611 C C . SER B 1 55 ? -2.33 16.906 1.867 1 89.81 55 SER B C 1
ATOM 2613 O O . SER B 1 55 ? -3.438 17.281 2.244 1 89.81 55 SER B O 1
ATOM 2615 N N . ILE B 1 56 ? -1.594 16.062 2.523 1 92.81 56 ILE B N 1
ATOM 2616 C CA . ILE B 1 56 ? -2.119 15.375 3.701 1 92.81 56 ILE B CA 1
ATOM 2617 C C . ILE B 1 56 ? -2.404 16.391 4.805 1 92.81 56 ILE B C 1
ATOM 2619 O O . ILE B 1 56 ? -3.35 16.234 5.578 1 92.81 56 ILE B O 1
ATOM 2623 N N . HIS B 1 57 ? -1.605 17.438 4.859 1 88.5 57 HIS B N 1
ATOM 2624 C CA . HIS B 1 57 ? -1.721 18.422 5.926 1 88.5 57 HIS B CA 1
ATOM 2625 C C . HIS B 1 57 ? -2.998 19.25 5.781 1 88.5 57 HIS B C 1
ATOM 2627 O O . HIS B 1 57 ? -3.547 19.734 6.773 1 88.5 57 HIS B O 1
ATOM 2633 N N . ASP B 1 58 ? -3.447 19.391 4.535 1 92.31 58 ASP B N 1
ATOM 2634 C CA . ASP B 1 58 ? -4.66 20.156 4.285 1 92.31 58 ASP B CA 1
ATOM 2635 C C . ASP B 1 58 ? -5.91 19.312 4.531 1 92.31 58 ASP B C 1
ATOM 2637 O O . ASP B 1 58 ? -6.984 19.844 4.812 1 92.31 58 ASP B O 1
ATOM 2641 N N . VAL B 1 59 ? -5.723 18.016 4.445 1 96.5 59 VAL B N 1
ATOM 2642 C CA . VAL B 1 59 ? -6.879 17.125 4.484 1 96.5 59 VAL B CA 1
ATOM 2643 C C . VAL B 1 59 ? -7.051 16.562 5.891 1 96.5 59 VAL B C 1
ATOM 2645 O O . VAL B 1 59 ? -8.172 16.406 6.371 1 96.5 59 VAL B O 1
ATOM 2648 N N . PHE B 1 60 ? -5.922 16.219 6.531 1 96.75 60 PHE B N 1
ATOM 2649 C CA . PHE B 1 60 ? -5.84 15.727 7.902 1 96.75 60 PHE B CA 1
ATOM 2650 C C . PHE B 1 60 ? -5.09 16.719 8.781 1 96.75 60 PHE B C 1
ATOM 2652 O O . PHE B 1 60 ? -3.871 16.609 8.953 1 96.75 60 PHE B O 1
ATOM 2659 N N . ILE B 1 61 ? -5.797 17.641 9.406 1 94.44 61 ILE B N 1
ATOM 2660 C CA . ILE B 1 61 ? -5.18 18.719 10.148 1 94.44 61 ILE B CA 1
ATOM 2661 C C . ILE B 1 61 ? -4.859 18.266 11.57 1 94.44 61 ILE B C 1
ATOM 2663 O O . ILE B 1 61 ? -5.766 18 12.367 1 94.44 61 ILE B O 1
ATOM 2667 N N . PRO B 1 62 ? -3.598 18.188 11.898 1 91.56 62 PRO B N 1
ATOM 2668 C CA . PRO B 1 62 ? -3.223 17.656 13.211 1 91.56 62 PRO B CA 1
ATOM 2669 C C . PRO B 1 62 ? -3.637 18.562 14.359 1 91.56 62 PRO B C 1
ATOM 2671 O O . PRO B 1 62 ? -3.574 19.797 14.234 1 91.56 62 PRO B O 1
ATOM 2674 N N . VAL B 1 63 ? -4.125 18.031 15.422 1 92.5 63 VAL B N 1
ATOM 2675 C CA . VAL B 1 63 ? -4.422 18.75 16.656 1 92.5 63 VAL B CA 1
ATOM 2676 C C . VAL B 1 63 ? -4.012 17.891 17.859 1 92.5 63 VAL B C 1
ATOM 2678 O O . VAL B 1 63 ? -3.865 16.672 17.734 1 92.5 63 VAL B O 1
ATOM 2681 N N . GLN B 1 64 ? -3.686 18.484 18.906 1 90.19 64 GLN B N 1
ATOM 2682 C CA . GLN B 1 64 ? -3.385 17.781 20.141 1 90.19 64 GLN B CA 1
ATOM 2683 C C . GLN B 1 64 ? -4.523 17.938 21.156 1 90.19 64 GLN B C 1
ATOM 2685 O O . GLN B 1 64 ? -5.035 19.031 21.359 1 90.19 64 GLN B O 1
ATOM 2690 N N . ILE B 1 65 ? -4.973 16.844 21.578 1 89.56 65 ILE B N 1
ATOM 2691 C CA . ILE B 1 65 ? -6.023 16.844 22.594 1 89.56 65 ILE B CA 1
ATOM 2692 C C . ILE B 1 65 ? -5.461 16.359 23.922 1 89.56 65 ILE B C 1
ATOM 2694 O O . ILE B 1 65 ? -4.684 15.398 23.953 1 89.56 65 ILE B O 1
ATOM 2698 N N . ILE B 1 66 ? -5.809 17.047 24.969 1 87.25 66 ILE B N 1
ATOM 2699 C CA . ILE B 1 66 ? -5.363 16.656 26.297 1 87.25 66 ILE B CA 1
ATOM 2700 C C . ILE B 1 66 ? -6.387 15.703 26.922 1 87.25 66 ILE B C 1
ATOM 2702 O O . ILE B 1 66 ? -7.574 16.016 26.984 1 87.25 66 ILE B O 1
ATOM 2706 N N . GLU B 1 67 ? -6.059 14.492 27.109 1 81.25 67 GLU B N 1
ATOM 2707 C CA . GLU B 1 67 ? -6.895 13.508 27.797 1 81.25 67 GLU B CA 1
ATOM 2708 C C . GLU B 1 67 ? -6.258 13.062 29.109 1 81.25 67 GLU B C 1
ATOM 2710 O O . GLU B 1 67 ? -5.324 12.266 29.109 1 81.25 67 GLU B O 1
ATOM 2715 N N . GLY B 1 68 ? -6.926 13.469 30.234 1 82 68 GLY B N 1
ATOM 2716 C CA . GLY B 1 68 ? -6.312 13.227 31.531 1 82 68 GLY B CA 1
ATOM 2717 C C . GLY B 1 68 ? -4.91 13.797 31.641 1 82 68 GLY B C 1
ATOM 2718 O O . GLY B 1 68 ? -4.707 15 31.469 1 82 68 GLY B O 1
ATOM 2719 N N . LYS B 1 69 ? -3.9 13.023 31.953 1 82.44 69 LYS B N 1
ATOM 2720 C CA . LYS B 1 69 ? -2.508 13.43 32.094 1 82.44 69 LYS B CA 1
ATOM 2721 C C . LYS B 1 69 ? -1.731 13.258 30.797 1 82.44 69 LYS B C 1
ATOM 2723 O O . LYS B 1 69 ? -0.545 13.586 30.734 1 82.44 69 LYS B O 1
ATOM 2728 N N . GLY B 1 70 ? -2.482 12.781 29.766 1 86.31 70 GLY B N 1
ATOM 2729 C CA . GLY B 1 70 ? -1.753 12.492 28.547 1 86.31 70 GLY B CA 1
ATOM 2730 C C . GLY B 1 70 ? -2.193 13.336 27.375 1 86.31 70 GLY B C 1
ATOM 2731 O O . GLY B 1 70 ? -3.189 14.062 27.453 1 86.31 70 GLY B O 1
ATOM 2732 N N . VAL B 1 71 ? -1.271 13.484 26.391 1 88.44 71 VAL B N 1
ATOM 2733 C CA . VAL B 1 71 ? -1.547 14.195 25.156 1 88.44 71 VAL B CA 1
ATOM 2734 C C . VAL B 1 71 ? -1.785 13.195 24.031 1 88.44 71 VAL B C 1
ATOM 2736 O O . VAL B 1 71 ? -1.02 12.242 23.859 1 88.44 71 VAL B O 1
ATOM 2739 N N . ILE B 1 72 ? -2.98 13.328 23.359 1 88.62 72 ILE B N 1
ATOM 2740 C CA . ILE B 1 72 ? -3.309 12.469 22.234 1 88.62 72 ILE B CA 1
ATOM 2741 C C . ILE B 1 72 ? -3.197 13.266 20.938 1 88.62 72 ILE B C 1
ATOM 2743 O O . ILE B 1 72 ? -3.736 14.375 20.828 1 88.62 72 ILE B O 1
ATOM 2747 N N . ASN B 1 73 ? -2.4 12.734 20.016 1 87.44 73 ASN B N 1
ATOM 2748 C CA . ASN B 1 73 ? -2.377 13.305 18.672 1 87.44 73 ASN B CA 1
ATOM 2749 C C . ASN B 1 73 ? -3.635 12.945 17.875 1 87.44 73 ASN B C 1
ATOM 2751 O O . ASN B 1 73 ? -3.885 11.766 17.609 1 87.44 73 ASN B O 1
ATOM 2755 N N . SER B 1 74 ? -4.391 13.992 17.656 1 93.81 74 SER B N 1
ATOM 2756 C CA . SER B 1 74 ? -5.656 13.812 16.953 1 93.81 74 SER B CA 1
ATOM 2757 C C . SER B 1 74 ? -5.684 14.625 15.656 1 93.81 74 SER B C 1
ATOM 2759 O O . SER B 1 74 ? -4.641 15.055 15.156 1 93.81 74 SER B O 1
ATOM 2761 N N . TYR B 1 75 ? -6.953 14.656 15.023 1 96.38 75 TYR B N 1
ATOM 2762 C CA . TYR B 1 75 ? -7.055 15.328 13.734 1 96.38 75 TYR B CA 1
ATOM 2763 C C . TYR B 1 75 ? -8.383 16.062 13.609 1 96.38 75 TYR B C 1
ATOM 2765 O O . TYR B 1 75 ? -9.398 15.633 14.156 1 96.38 75 TYR B O 1
ATOM 2773 N N . LYS B 1 76 ? -8.336 17.234 12.984 1 97.12 76 LYS B N 1
ATOM 2774 C CA . LYS B 1 76 ? -9.5 17.781 12.289 1 97.12 76 LYS B CA 1
ATOM 2775 C C . LYS B 1 76 ? -9.602 17.219 10.875 1 97.12 76 LYS B C 1
ATOM 2777 O O . LYS B 1 76 ? -8.656 17.328 10.086 1 97.12 76 LYS B O 1
ATOM 2782 N N . LEU B 1 77 ? -10.727 16.594 10.547 1 98.38 77 LEU B N 1
ATOM 2783 C CA . LEU B 1 77 ? -10.906 15.906 9.273 1 98.38 77 LEU B CA 1
ATOM 2784 C C . LEU B 1 77 ? -11.703 16.766 8.305 1 98.38 77 LEU B C 1
ATOM 2786 O O . LEU B 1 77 ? -12.789 17.25 8.648 1 98.38 77 LEU B O 1
ATOM 2790 N N . THR B 1 78 ? -11.172 17.047 7.133 1 98.38 78 THR B N 1
ATOM 2791 C CA . THR B 1 78 ? -12.023 17.609 6.09 1 98.38 78 THR B CA 1
ATOM 2792 C C . THR B 1 78 ? -13.086 16.609 5.648 1 98.38 78 THR B C 1
ATOM 2794 O O . THR B 1 78 ? -13.039 15.438 6.039 1 98.38 78 THR B O 1
ATOM 2797 N N . ARG B 1 79 ? -14.039 17.062 4.859 1 98.25 79 ARG B N 1
ATOM 2798 C CA . ARG B 1 79 ? -15.062 16.172 4.32 1 98.25 79 ARG B CA 1
ATOM 2799 C C . ARG B 1 79 ? -14.43 15.039 3.529 1 98.25 79 ARG B C 1
ATOM 2801 O O . ARG B 1 79 ? -14.859 13.891 3.631 1 98.25 79 ARG B O 1
ATOM 2808 N N . PHE B 1 80 ? -13.445 15.359 2.762 1 98.5 80 PHE B N 1
ATOM 2809 C CA . PHE B 1 80 ? -12.75 14.352 1.973 1 98.5 80 PHE B CA 1
ATOM 2810 C C . PHE B 1 80 ? -12.023 13.359 2.877 1 98.5 80 PHE B C 1
ATOM 2812 O O . PHE B 1 80 ? -11.969 12.164 2.584 1 98.5 80 PHE B O 1
ATOM 2819 N N . ALA B 1 81 ? -11.422 13.883 3.936 1 98.56 81 ALA B N 1
ATOM 2820 C CA . ALA B 1 81 ? -10.805 12.984 4.91 1 98.56 81 ALA B CA 1
ATOM 2821 C C . ALA B 1 81 ? -11.812 11.984 5.457 1 98.56 81 ALA B C 1
ATOM 2823 O O . ALA B 1 81 ? -11.523 10.797 5.574 1 98.56 81 ALA B O 1
ATOM 2824 N N . CYS B 1 82 ? -12.992 12.477 5.801 1 98.69 82 CYS B N 1
ATOM 2825 C CA . CYS B 1 82 ? -14.047 11.602 6.309 1 98.69 82 CYS B CA 1
ATOM 2826 C C . CYS B 1 82 ? -14.422 10.547 5.27 1 98.69 82 CYS B C 1
ATOM 2828 O O . CYS B 1 82 ? -14.633 9.383 5.613 1 98.69 82 CYS B O 1
ATOM 2830 N N . PHE B 1 83 ? -14.492 10.992 4.078 1 98.31 83 PHE B N 1
ATOM 2831 C CA . PHE B 1 83 ? -14.773 10.086 2.971 1 98.31 83 PHE B CA 1
ATOM 2832 C C . PHE B 1 83 ? -13.711 8.992 2.887 1 98.31 83 PHE B C 1
ATOM 2834 O O . PHE B 1 83 ? -14.031 7.805 2.891 1 98.31 83 PHE B O 1
ATOM 2841 N N . LEU B 1 84 ? -12.398 9.352 2.852 1 97.75 84 LEU B N 1
ATOM 2842 C CA . LEU B 1 84 ? -11.312 8.383 2.787 1 97.75 84 LEU B CA 1
ATOM 2843 C C . LEU B 1 84 ? -11.336 7.461 4 1 97.75 84 LEU B C 1
ATOM 2845 O O . LEU B 1 84 ? -11.133 6.25 3.869 1 97.75 84 LEU B O 1
ATOM 2849 N N . VAL B 1 85 ? -11.57 8.055 5.184 1 98.12 85 VAL B N 1
ATOM 2850 C CA . VAL B 1 85 ? -11.609 7.273 6.418 1 98.12 85 VAL B CA 1
ATOM 2851 C C . VAL B 1 85 ? -12.703 6.211 6.324 1 98.12 85 VAL B C 1
ATOM 2853 O O . VAL B 1 85 ? -12.484 5.055 6.691 1 98.12 85 VAL B O 1
ATOM 2856 N N . SER B 1 86 ? -13.867 6.605 5.84 1 97.19 86 SER B N 1
ATOM 2857 C CA . SER B 1 86 ? -14.977 5.656 5.738 1 97.19 86 SER B CA 1
ATOM 2858 C C . SER B 1 86 ? -14.633 4.5 4.805 1 97.19 86 SER B C 1
ATOM 2860 O O . SER B 1 86 ? -15.07 3.369 5.023 1 97.19 86 SER B O 1
ATOM 2862 N N . LEU B 1 87 ? -13.844 4.758 3.768 1 94.19 87 LEU B N 1
ATOM 2863 C CA . LEU B 1 87 ? -13.477 3.725 2.809 1 94.19 87 LEU B CA 1
ATOM 2864 C C . LEU B 1 87 ? -12.57 2.682 3.457 1 94.19 87 LEU B C 1
ATOM 2866 O O . LEU B 1 87 ? -12.57 1.518 3.053 1 94.19 87 LEU B O 1
ATOM 2870 N N . HIS B 1 88 ? -11.773 3.061 4.457 1 93.88 88 HIS B N 1
ATOM 2871 C CA . HIS B 1 88 ? -10.82 2.162 5.09 1 93.88 88 HIS B CA 1
ATOM 2872 C C . HIS B 1 88 ? -11.375 1.589 6.387 1 93.88 88 HIS B C 1
ATOM 2874 O O . HIS B 1 88 ? -10.773 0.686 6.977 1 93.88 88 HIS B O 1
ATOM 2880 N N . ALA B 1 89 ? -12.516 2.119 6.867 1 95.12 89 ALA B N 1
ATOM 2881 C CA . ALA B 1 89 ? -13.086 1.673 8.133 1 95.12 89 ALA B CA 1
ATOM 2882 C C . ALA B 1 89 ? -13.711 0.289 7.992 1 95.12 89 ALA B C 1
ATOM 2884 O O . ALA B 1 89 ? -13.945 -0.187 6.879 1 95.12 89 ALA B O 1
ATOM 2885 N N . ASP B 1 90 ? -13.938 -0.382 9.102 1 89.81 90 ASP B N 1
ATOM 2886 C CA . ASP B 1 90 ? -14.422 -1.757 9.172 1 89.81 90 ASP B CA 1
ATOM 2887 C C . ASP B 1 90 ? -15.891 -1.844 8.758 1 89.81 90 ASP B C 1
ATOM 2889 O O . ASP B 1 90 ? -16.781 -1.533 9.547 1 89.81 90 ASP B O 1
ATOM 2893 N N . ALA B 1 91 ? -16.141 -2.383 7.625 1 87.38 91 ALA B N 1
ATOM 2894 C CA . ALA B 1 91 ? -17.469 -2.416 7.039 1 87.38 91 ALA B CA 1
ATOM 2895 C C . ALA B 1 91 ? -18.391 -3.367 7.809 1 87.38 91 ALA B C 1
ATOM 2897 O O . ALA B 1 91 ? -19.609 -3.359 7.613 1 87.38 91 ALA B O 1
ATOM 2898 N N . LYS B 1 92 ? -17.797 -4.18 8.68 1 83.88 92 LYS B N 1
ATOM 2899 C CA . LYS B 1 92 ? -18.625 -5.027 9.531 1 83.88 92 LYS B CA 1
ATOM 2900 C C . LYS B 1 92 ? -19.484 -4.191 10.477 1 83.88 92 LYS B C 1
ATOM 2902 O O . LYS B 1 92 ? -20.5 -4.66 10.969 1 83.88 92 LYS B O 1
ATOM 2907 N N . LYS B 1 93 ? -18.984 -2.986 10.734 1 90 93 LYS B N 1
ATOM 2908 C CA . LYS B 1 93 ? -19.797 -2.049 11.508 1 90 93 LYS B CA 1
ATOM 2909 C C . LYS B 1 93 ? -20.875 -1.409 10.633 1 90 93 LYS B C 1
ATOM 2911 O O . LYS B 1 93 ? -20.578 -0.794 9.609 1 90 93 LYS B O 1
ATOM 2916 N N . PRO B 1 94 ? -22.172 -1.552 11.078 1 92.38 94 PRO B N 1
ATOM 2917 C CA . PRO B 1 94 ? -23.25 -1.025 10.242 1 92.38 94 PRO B CA 1
ATOM 2918 C C . PRO B 1 94 ? -23.094 0.468 9.961 1 92.38 94 PRO B C 1
ATOM 2920 O O . PRO B 1 94 ? -23.438 0.928 8.867 1 92.38 94 PRO B O 1
ATOM 2923 N N . GLN B 1 95 ? -22.625 1.241 10.969 1 96.06 95 GLN B N 1
ATOM 2924 C CA . GLN B 1 95 ? -22.422 2.674 10.781 1 96.06 95 GLN B CA 1
ATOM 2925 C C . GLN B 1 95 ? -21.406 2.939 9.664 1 96.06 95 GLN B C 1
ATOM 2927 O O . GLN B 1 95 ? -21.578 3.869 8.875 1 96.06 95 GLN B O 1
ATOM 2932 N N . VAL B 1 96 ? -20.359 2.123 9.586 1 96.25 96 VAL B N 1
ATOM 2933 C CA . VAL B 1 96 ? -19.312 2.264 8.57 1 96.25 96 VAL B CA 1
ATOM 2934 C C . VAL B 1 96 ? -19.891 1.93 7.195 1 96.25 96 VAL B C 1
ATOM 2936 O O . VAL B 1 96 ? -19.656 2.654 6.227 1 96.25 96 VAL B O 1
ATOM 2939 N N . ALA B 1 97 ? -20.656 0.84 7.141 1 92.69 97 ALA B N 1
ATOM 2940 C CA . ALA B 1 97 ? -21.281 0.439 5.879 1 92.69 97 ALA B CA 1
ATOM 2941 C C . ALA B 1 97 ? -22.156 1.559 5.312 1 92.69 97 ALA B C 1
ATOM 2943 O O . ALA B 1 97 ? -22.094 1.85 4.117 1 92.69 97 ALA B O 1
ATOM 2944 N N . GLN B 1 98 ? -22.922 2.15 6.152 1 95.5 98 GLN B N 1
ATOM 2945 C CA . GLN B 1 98 ? -23.812 3.234 5.738 1 95.5 98 GLN B CA 1
ATOM 2946 C C . GLN B 1 98 ? -23.016 4.477 5.348 1 95.5 98 GLN B C 1
ATOM 2948 O O . GLN B 1 98 ? -23.312 5.113 4.336 1 95.5 98 GLN B O 1
ATOM 2953 N N . ALA B 1 99 ? -22 4.82 6.145 1 97.12 99 ALA B N 1
ATOM 2954 C CA . ALA B 1 99 ? -21.172 5.984 5.852 1 97.12 99 ALA B CA 1
ATOM 2955 C C . ALA B 1 99 ? -20.484 5.848 4.492 1 97.12 99 ALA B C 1
ATOM 2957 O O . ALA B 1 99 ? -20.422 6.816 3.727 1 97.12 99 ALA B O 1
ATOM 2958 N N . LYS B 1 100 ? -20 4.664 4.199 1 94.56 100 LYS B N 1
ATOM 2959 C CA . LYS B 1 100 ? -19.359 4.379 2.916 1 94.56 100 LYS B CA 1
ATOM 2960 C C . LYS B 1 100 ? -20.297 4.688 1.754 1 94.56 100 LYS B C 1
ATOM 2962 O O . LYS B 1 100 ? -19.906 5.324 0.778 1 94.56 100 LYS B O 1
ATOM 2967 N N . VAL B 1 101 ? -21.484 4.25 1.896 1 93.56 101 VAL B N 1
ATOM 2968 C CA . VAL B 1 101 ? -22.453 4.414 0.827 1 93.56 101 VAL B CA 1
ATOM 2969 C C . VAL B 1 101 ? -22.812 5.891 0.674 1 93.56 101 VAL B C 1
ATOM 2971 O O . VAL B 1 101 ? -22.781 6.43 -0.435 1 93.56 101 VAL B O 1
ATOM 2974 N N . VAL B 1 102 ? -23.094 6.543 1.785 1 96.12 102 VAL B N 1
ATOM 2975 C CA . VAL B 1 102 ? -23.594 7.914 1.786 1 96.12 102 VAL B CA 1
ATOM 2976 C C . VAL B 1 102 ? -22.5 8.867 1.298 1 96.12 102 VAL B C 1
ATOM 2978 O O . VAL B 1 102 ? -22.75 9.727 0.448 1 96.12 102 VAL B O 1
ATOM 2981 N N . LEU B 1 103 ? -21.312 8.742 1.778 1 96.88 103 LEU B N 1
ATOM 2982 C CA . LEU B 1 103 ? -20.234 9.656 1.414 1 96.88 103 LEU B CA 1
ATOM 2983 C C . LEU B 1 103 ? -19.734 9.375 -0.005 1 96.88 103 LEU B C 1
ATOM 2985 O O . LEU B 1 103 ? -19.328 10.297 -0.715 1 96.88 103 LEU B O 1
ATOM 2989 N N . ALA B 1 104 ? -19.766 8.094 -0.413 1 95.56 104 ALA B N 1
ATOM 2990 C CA . ALA B 1 104 ? -19.438 7.773 -1.801 1 95.56 104 ALA B CA 1
ATOM 2991 C C . ALA B 1 104 ? -20.453 8.398 -2.758 1 95.56 104 ALA B C 1
ATOM 2993 O O . ALA B 1 104 ? -20.094 8.922 -3.812 1 95.56 104 ALA B O 1
ATOM 2994 N N . ALA B 1 105 ? -21.719 8.312 -2.404 1 96.25 105 ALA B N 1
ATOM 2995 C CA . ALA B 1 105 ? -22.766 8.914 -3.227 1 96.25 105 ALA B CA 1
ATOM 2996 C C . ALA B 1 105 ? -22.578 10.422 -3.342 1 96.25 105 ALA B C 1
ATOM 2998 O O . ALA B 1 105 ? -22.781 11 -4.41 1 96.25 105 ALA B O 1
ATOM 2999 N N . LEU B 1 106 ? -22.219 11.062 -2.262 1 96.81 106 LEU B N 1
ATOM 3000 C CA . LEU B 1 106 ? -21.953 12.492 -2.268 1 96.81 106 LEU B CA 1
ATOM 3001 C C . LEU B 1 106 ? -20.797 12.828 -3.207 1 96.81 106 LEU B C 1
ATOM 3003 O O . LEU B 1 106 ? -20.891 13.773 -3.99 1 96.81 106 LEU B O 1
ATOM 3007 N N . ALA B 1 107 ? -19.688 12.055 -3.096 1 97.12 107 ALA B N 1
ATOM 3008 C CA . ALA B 1 107 ? -18.547 12.266 -3.969 1 97.12 107 ALA B CA 1
ATOM 3009 C C . ALA B 1 107 ? -18.938 12.133 -5.438 1 97.12 107 ALA B C 1
ATOM 3011 O O . ALA B 1 107 ? -18.594 12.984 -6.258 1 97.12 107 ALA B O 1
ATOM 3012 N N . ASP B 1 108 ? -19.703 11.094 -5.758 1 97.06 108 ASP B N 1
ATOM 3013 C CA . ASP B 1 108 ? -20.172 10.852 -7.121 1 97.06 108 ASP B CA 1
ATOM 3014 C C . ASP B 1 108 ? -20.953 12.047 -7.652 1 97.06 108 ASP B C 1
ATOM 3016 O O . ASP B 1 108 ? -20.75 12.477 -8.789 1 97.06 108 ASP B O 1
ATOM 3020 N N . GLU B 1 109 ? -21.828 12.469 -6.848 1 97.31 109 GLU B N 1
ATOM 3021 C CA . GLU B 1 109 ? -22.688 13.586 -7.23 1 97.31 109 GLU B CA 1
ATOM 3022 C C . GLU B 1 109 ? -21.875 14.852 -7.492 1 97.31 109 GLU B C 1
ATOM 3024 O O . GLU B 1 109 ? -22.109 15.547 -8.477 1 97.31 109 GLU B O 1
ATOM 3029 N N . LEU B 1 110 ? -20.953 15.141 -6.641 1 97.12 110 LEU B N 1
ATOM 3030 C CA . LEU B 1 110 ? -20.156 16.375 -6.719 1 97.12 110 LEU B CA 1
ATOM 3031 C C . LEU B 1 110 ? -19.312 16.391 -7.98 1 97.12 110 LEU B C 1
ATOM 3033 O O . LEU B 1 110 ? -19.141 17.438 -8.609 1 97.12 110 LEU B O 1
ATOM 3037 N N . ILE B 1 111 ? -18.812 15.219 -8.344 1 97.56 111 ILE B N 1
ATOM 3038 C CA . ILE B 1 111 ? -17.906 15.203 -9.484 1 97.56 111 ILE B CA 1
ATOM 3039 C C . ILE B 1 111 ? -18.672 14.742 -10.734 1 97.56 111 ILE B C 1
ATOM 3041 O O . ILE B 1 111 ? -18.078 14.641 -11.812 1 97.56 111 ILE B O 1
ATOM 3045 N N . GLN B 1 112 ? -19.953 14.336 -10.617 1 96.5 112 GLN B N 1
ATOM 3046 C CA . GLN B 1 112 ? -20.844 13.906 -11.695 1 96.5 112 GLN B CA 1
ATOM 3047 C C . GLN B 1 112 ? -20.266 12.695 -12.422 1 96.5 112 GLN B C 1
ATOM 3049 O O . GLN B 1 112 ? -20.344 12.609 -13.656 1 96.5 112 GLN B O 1
ATOM 3054 N N . GLU B 1 113 ? -19.578 11.883 -11.734 1 95.69 113 GLU B N 1
ATOM 3055 C CA . GLU B 1 113 ? -19.016 10.602 -12.172 1 95.69 113 GLU B CA 1
ATOM 3056 C C . GLU B 1 113 ? -19.031 9.578 -11.047 1 95.69 113 GLU B C 1
ATOM 3058 O O . GLU B 1 113 ? -19.141 9.938 -9.867 1 95.69 113 GLU B O 1
ATOM 3063 N N . ARG B 1 114 ? -18.969 8.375 -11.406 1 94.06 114 ARG B N 1
ATOM 3064 C CA . ARG B 1 114 ? -18.969 7.316 -10.406 1 94.06 114 ARG B CA 1
ATOM 3065 C C . ARG B 1 114 ? -17.562 6.91 -10.023 1 94.06 114 ARG B C 1
ATOM 3067 O O . ARG B 1 114 ? -16.734 6.625 -10.891 1 94.06 114 ARG B O 1
ATOM 3074 N N . ILE B 1 115 ? -17.266 6.941 -8.773 1 92.88 115 ILE B N 1
ATOM 3075 C CA . ILE B 1 115 ? -16.031 6.348 -8.266 1 92.88 115 ILE B CA 1
ATOM 3076 C C . ILE B 1 115 ? -16.234 4.855 -8.008 1 92.88 115 ILE B C 1
ATOM 3078 O O . ILE B 1 115 ? -17.047 4.48 -7.156 1 92.88 115 ILE B O 1
ATOM 3082 N N . GLN B 1 116 ? -15.5 4.059 -8.672 1 90.06 116 GLN B N 1
ATOM 3083 C CA . GLN B 1 116 ? -15.688 2.615 -8.586 1 90.06 116 GLN B CA 1
ATOM 3084 C C . GLN B 1 116 ? -15.242 2.086 -7.227 1 90.06 116 GLN B C 1
ATOM 3086 O O . GLN B 1 116 ? -14.234 2.535 -6.676 1 90.06 116 GLN B O 1
ATOM 3091 N N . GLU B 1 117 ? -16.031 1.142 -6.746 1 86.12 117 GLU B N 1
ATOM 3092 C CA . GLU B 1 117 ? -15.594 0.434 -5.543 1 86.12 117 GLU B CA 1
ATOM 3093 C C . GLU B 1 117 ? -14.258 -0.271 -5.766 1 86.12 117 GLU B C 1
ATOM 3095 O O . GLU B 1 117 ? -14.039 -0.88 -6.812 1 86.12 117 GLU B O 1
ATOM 3100 N N . GLY B 1 118 ? -13.344 -0.158 -4.891 1 87.75 118 GLY B N 1
ATOM 3101 C CA . GLY B 1 118 ? -12.055 -0.827 -4.996 1 87.75 118 GLY B CA 1
ATOM 3102 C C . GLY B 1 118 ? -10.992 0.024 -5.668 1 87.75 118 GLY B C 1
ATOM 3103 O O . GLY B 1 118 ? -9.867 -0.433 -5.879 1 87.75 118 GLY B O 1
ATOM 3104 N N . SER B 1 119 ? -11.312 1.265 -5.969 1 91.81 119 SER B N 1
ATOM 3105 C CA . SER B 1 119 ? -10.391 2.164 -6.652 1 91.81 119 SER B CA 1
ATOM 3106 C C . SER B 1 119 ? -9.109 2.348 -5.852 1 91.81 119 SER B C 1
ATOM 3108 O O . SER B 1 119 ? -8.008 2.299 -6.41 1 91.81 119 SER B O 1
ATOM 3110 N N . LEU B 1 120 ? -9.219 2.527 -4.594 1 91.88 120 LEU B N 1
ATOM 3111 C CA . LEU B 1 120 ? -8.047 2.742 -3.754 1 91.88 120 LEU B CA 1
ATOM 3112 C C . LEU B 1 120 ? -7.191 1.479 -3.678 1 91.88 120 LEU B C 1
ATOM 3114 O O . LEU B 1 120 ? -5.961 1.549 -3.76 1 91.88 120 LEU B O 1
ATOM 3118 N N . GLU B 1 121 ? -7.832 0.342 -3.559 1 90.88 121 GLU B N 1
ATOM 3119 C CA . GLU B 1 121 ? -7.117 -0.93 -3.521 1 90.88 121 GLU B CA 1
ATOM 3120 C C . GLU B 1 121 ? -6.359 -1.176 -4.824 1 90.88 121 GLU B C 1
ATOM 3122 O O . GLU B 1 121 ? -5.234 -1.683 -4.809 1 90.88 121 GLU B O 1
ATOM 3127 N N . ARG B 1 122 ? -7.02 -0.843 -5.875 1 94.19 122 ARG B N 1
ATOM 3128 C CA . ARG B 1 122 ? -6.395 -1.008 -7.184 1 94.19 122 ARG B CA 1
ATOM 3129 C C . ARG B 1 122 ? -5.121 -0.174 -7.289 1 94.19 122 ARG B C 1
ATOM 3131 O O . ARG B 1 122 ? -4.09 -0.662 -7.758 1 94.19 122 ARG B O 1
ATOM 3138 N N . ILE B 1 123 ? -5.207 1.05 -6.828 1 94.12 123 ILE B N 1
ATOM 3139 C CA . ILE B 1 123 ? -4.051 1.94 -6.84 1 94.12 123 ILE B CA 1
ATOM 3140 C C . ILE B 1 123 ? -2.932 1.343 -5.988 1 94.12 123 ILE B C 1
ATOM 3142 O O . ILE B 1 123 ? -1.763 1.365 -6.383 1 94.12 123 ILE B O 1
ATOM 3146 N N . GLU B 1 124 ? -3.266 0.805 -4.895 1 91.38 124 GLU B N 1
ATOM 3147 C CA . GLU B 1 124 ? -2.283 0.263 -3.961 1 91.38 124 GLU B CA 1
ATOM 3148 C C . GLU B 1 124 ? -1.617 -0.988 -4.523 1 91.38 124 GLU B C 1
ATOM 3150 O O . GLU B 1 124 ? -0.396 -1.137 -4.445 1 91.38 124 GLU B O 1
ATOM 3155 N N . ILE B 1 125 ? -2.387 -1.847 -5.055 1 93.56 125 ILE B N 1
ATOM 3156 C CA . ILE B 1 125 ? -1.825 -3.076 -5.602 1 93.56 125 ILE B CA 1
ATOM 3157 C C . ILE B 1 125 ? -0.924 -2.748 -6.789 1 93.56 125 ILE B C 1
ATOM 3159 O O . ILE B 1 125 ? 0.102 -3.4 -6.996 1 93.56 125 ILE B O 1
ATOM 3163 N N . ARG B 1 126 ? -1.318 -1.777 -7.594 1 95.62 126 ARG B N 1
ATOM 3164 C CA . ARG B 1 126 ? -0.484 -1.362 -8.719 1 95.62 126 ARG B CA 1
ATOM 3165 C C . ARG B 1 126 ? 0.882 -0.884 -8.242 1 95.62 126 ARG B C 1
ATOM 3167 O O . ARG B 1 126 ? 1.9 -1.157 -8.875 1 95.62 126 ARG B O 1
ATOM 3174 N N . GLU B 1 127 ? 0.854 -0.164 -7.148 1 91.19 127 GLU B N 1
ATOM 3175 C CA . GLU B 1 127 ? 2.115 0.296 -6.574 1 91.19 127 GLU B CA 1
ATOM 3176 C C . GLU B 1 127 ? 2.961 -0.877 -6.09 1 91.19 127 GLU B C 1
ATOM 3178 O O . GLU B 1 127 ? 4.184 -0.873 -6.246 1 91.19 127 GLU B O 1
ATOM 3183 N N . GLU B 1 128 ? 2.332 -1.828 -5.508 1 91.44 128 GLU B N 1
ATOM 3184 C CA . GLU B 1 128 ? 3.047 -3.02 -5.059 1 91.44 128 GLU B CA 1
ATOM 3185 C C . GLU B 1 128 ? 3.66 -3.773 -6.234 1 91.44 128 GLU B C 1
ATOM 3187 O O . GLU B 1 128 ? 4.77 -4.297 -6.133 1 91.44 128 GLU B O 1
ATOM 3192 N N . LEU B 1 129 ? 2.914 -3.832 -7.289 1 95.44 129 LEU B N 1
ATOM 3193 C CA . LEU B 1 129 ? 3.416 -4.504 -8.484 1 95.44 129 LEU B CA 1
ATOM 3194 C C . LEU B 1 129 ? 4.637 -3.779 -9.039 1 95.44 129 LEU B C 1
ATOM 3196 O O . LEU B 1 129 ? 5.598 -4.418 -9.477 1 95.44 129 LEU B O 1
ATOM 3200 N N . LYS B 1 130 ? 4.562 -2.477 -9.047 1 92.75 130 LYS B N 1
ATOM 3201 C CA . LYS B 1 130 ? 5.711 -1.693 -9.492 1 92.75 130 LYS B CA 1
ATOM 3202 C C . LYS B 1 130 ? 6.953 -2.018 -8.672 1 92.75 130 LYS B C 1
ATOM 3204 O O . LYS B 1 130 ? 8.039 -2.225 -9.227 1 92.75 130 LYS B O 1
ATOM 3209 N N . ALA B 1 131 ? 6.82 -2.074 -7.379 1 88.5 131 ALA B N 1
ATOM 3210 C CA . ALA B 1 131 ? 7.93 -2.426 -6.496 1 88.5 131 ALA B CA 1
ATOM 3211 C C . ALA B 1 131 ? 8.406 -3.852 -6.758 1 88.5 131 ALA B C 1
ATOM 3213 O O . ALA B 1 131 ? 9.609 -4.109 -6.797 1 88.5 131 ALA B O 1
ATOM 3214 N N . GLY B 1 132 ? 7.461 -4.75 -6.941 1 91.94 132 GLY B N 1
ATOM 3215 C CA . GLY B 1 132 ? 7.805 -6.133 -7.238 1 91.94 132 GLY B CA 1
ATOM 3216 C C . GLY B 1 132 ? 8.602 -6.285 -8.523 1 91.94 132 GLY B C 1
ATOM 3217 O O . GLY B 1 132 ? 9.531 -7.094 -8.586 1 91.94 132 GLY B O 1
ATOM 3218 N N . GLU B 1 133 ? 8.219 -5.461 -9.523 1 93.94 133 GLU B N 1
ATOM 3219 C CA . GLU B 1 133 ? 8.953 -5.48 -10.789 1 93.94 133 GLU B CA 1
ATOM 3220 C C . GLU B 1 133 ? 10.398 -5.035 -10.602 1 93.94 133 GLU B C 1
ATOM 3222 O O . GLU B 1 133 ? 11.312 -5.602 -11.211 1 93.94 133 GLU B O 1
ATOM 3227 N N . THR B 1 134 ? 10.586 -4.047 -9.836 1 88.69 134 THR B N 1
ATOM 3228 C CA . THR B 1 134 ? 11.93 -3.545 -9.562 1 88.69 134 THR B CA 1
ATOM 3229 C C . THR B 1 134 ? 12.773 -4.609 -8.867 1 88.69 134 THR B C 1
ATOM 3231 O O . THR B 1 134 ? 13.938 -4.812 -9.219 1 88.69 134 THR B O 1
ATOM 3234 N N . ILE B 1 135 ? 12.18 -5.281 -7.914 1 89.69 135 ILE B N 1
ATOM 3235 C CA . ILE B 1 135 ? 12.891 -6.316 -7.168 1 89.69 135 ILE B CA 1
ATOM 3236 C C . ILE B 1 135 ? 13.219 -7.484 -8.094 1 89.69 135 ILE B C 1
ATOM 3238 O O . ILE B 1 135 ? 14.336 -8.016 -8.062 1 89.69 135 ILE B O 1
ATOM 3242 N N . MET B 1 136 ? 12.289 -7.855 -8.898 1 94.31 136 MET B N 1
ATOM 3243 C CA . MET B 1 136 ? 12.531 -8.922 -9.867 1 94.31 136 MET B CA 1
ATOM 3244 C C . MET B 1 136 ? 13.656 -8.547 -10.82 1 94.31 136 MET B C 1
ATOM 3246 O O . MET B 1 136 ? 14.492 -9.383 -11.164 1 94.31 136 MET B O 1
ATOM 3250 N N . ALA B 1 137 ? 13.664 -7.301 -11.281 1 93.38 137 ALA B N 1
ATOM 3251 C CA . ALA B 1 137 ? 14.734 -6.824 -12.156 1 93.38 137 ALA B CA 1
ATOM 3252 C C . ALA B 1 137 ? 16.094 -6.961 -11.484 1 93.38 137 ALA B C 1
ATOM 3254 O O . ALA B 1 137 ? 17.094 -7.297 -12.141 1 93.38 137 ALA B O 1
ATOM 3255 N N . GLY B 1 138 ? 16.156 -6.695 -10.211 1 90.31 138 GLY B N 1
ATOM 3256 C CA . GLY B 1 138 ? 17.391 -6.898 -9.469 1 90.31 138 GLY B CA 1
ATOM 3257 C C . GLY B 1 138 ? 17.859 -8.336 -9.469 1 90.31 138 GLY B C 1
ATOM 3258 O O . GLY B 1 138 ? 19.047 -8.609 -9.625 1 90.31 138 GLY B O 1
ATOM 3259 N N . ALA B 1 139 ? 16.922 -9.227 -9.273 1 93 139 ALA B N 1
ATOM 3260 C CA . ALA B 1 139 ? 17.25 -10.648 -9.32 1 93 139 ALA B CA 1
ATOM 3261 C C . ALA B 1 139 ? 17.734 -11.055 -10.711 1 93 139 ALA B C 1
ATOM 3263 O O . ALA B 1 139 ? 18.641 -11.891 -10.836 1 93 139 ALA B O 1
ATOM 3264 N N . ALA B 1 140 ? 17.094 -10.445 -11.727 1 96.06 140 ALA B N 1
ATOM 3265 C CA . ALA B 1 140 ? 17.531 -10.703 -13.102 1 96.06 140 ALA B CA 1
ATOM 3266 C C . ALA B 1 140 ? 18.969 -10.203 -13.32 1 96.06 140 ALA B C 1
ATOM 3268 O O . ALA B 1 140 ? 19.766 -10.859 -14 1 96.06 140 ALA B O 1
ATOM 3269 N N . LYS B 1 141 ? 19.281 -9.094 -12.797 1 94.12 141 LYS B N 1
ATOM 3270 C CA . LYS B 1 141 ? 20.641 -8.562 -12.875 1 94.12 141 LYS B CA 1
ATOM 3271 C C . LYS B 1 141 ? 21.641 -9.5 -12.211 1 94.12 141 LYS B C 1
ATOM 3273 O O . LYS B 1 141 ? 22.719 -9.742 -12.742 1 94.12 141 LYS B O 1
ATOM 3278 N N . ALA B 1 142 ? 21.281 -9.984 -11.102 1 92.75 142 ALA B N 1
ATOM 3279 C CA . ALA B 1 142 ? 22.141 -10.922 -10.383 1 92.75 142 ALA B CA 1
ATOM 3280 C C . ALA B 1 142 ? 22.359 -12.195 -11.195 1 92.75 142 ALA B C 1
ATOM 3282 O O . ALA B 1 142 ? 23.391 -12.852 -11.055 1 92.75 142 ALA B O 1
ATOM 3283 N N . ALA B 1 143 ? 21.422 -12.508 -12.023 1 95.31 143 ALA B N 1
ATOM 3284 C CA . ALA B 1 143 ? 21.5 -13.688 -12.883 1 95.31 143 ALA B CA 1
ATOM 3285 C C . ALA B 1 143 ? 22.344 -13.398 -14.125 1 95.31 143 ALA B C 1
ATOM 3287 O O . ALA B 1 143 ? 22.516 -14.266 -14.984 1 95.31 143 ALA B O 1
ATOM 3288 N N . GLY B 1 144 ? 22.844 -12.141 -14.273 1 95.19 144 GLY B N 1
ATOM 3289 C CA . GLY B 1 144 ? 23.797 -11.82 -15.32 1 95.19 144 GLY B CA 1
ATOM 3290 C C . GLY B 1 144 ? 23.172 -11.055 -16.484 1 95.19 144 GLY B C 1
ATOM 3291 O O . GLY B 1 144 ? 23.812 -10.883 -17.516 1 95.19 144 GLY B O 1
ATOM 3292 N N . LEU B 1 145 ? 21.969 -10.602 -16.312 1 96.75 145 LEU B N 1
ATOM 3293 C CA . LEU B 1 145 ? 21.344 -9.883 -17.406 1 96.75 145 LEU B CA 1
ATOM 3294 C C . LEU B 1 145 ? 21.828 -8.438 -17.469 1 96.75 145 LEU B C 1
ATOM 3296 O O . LEU B 1 145 ? 22.031 -7.801 -16.422 1 96.75 145 LEU B O 1
ATOM 3300 N N . GLU B 1 146 ? 22.016 -7.992 -18.688 1 94.69 146 GLU B N 1
ATOM 3301 C CA . GLU B 1 146 ? 22.266 -6.574 -18.922 1 94.69 146 GLU B CA 1
ATOM 3302 C C . GLU B 1 146 ? 20.969 -5.797 -19.062 1 94.69 146 GLU B C 1
ATOM 3304 O O . GLU B 1 146 ? 19.922 -6.371 -19.391 1 94.69 146 GLU B O 1
ATOM 3309 N N . VAL B 1 147 ? 21.016 -4.562 -18.859 1 90.62 147 VAL B N 1
ATOM 3310 C CA . VAL B 1 147 ? 19.844 -3.695 -18.812 1 90.62 147 VAL B CA 1
ATOM 3311 C C . VAL B 1 147 ? 19.047 -3.826 -20.109 1 90.62 147 VAL B C 1
ATOM 3313 O O . VAL B 1 147 ? 17.812 -3.885 -20.094 1 90.62 147 VAL B O 1
ATOM 3316 N N . HIS B 1 148 ? 19.75 -3.906 -21.25 1 94 148 HIS B N 1
ATOM 3317 C CA . HIS B 1 148 ? 19.078 -3.941 -22.531 1 94 148 HIS B CA 1
ATOM 3318 C C . HIS B 1 148 ? 18.359 -5.27 -22.75 1 94 148 HIS B C 1
ATOM 3320 O O . HIS B 1 148 ? 17.562 -5.406 -23.688 1 94 148 HIS B O 1
ATOM 3326 N N . GLN B 1 149 ? 18.594 -6.219 -21.828 1 96.62 149 GLN B N 1
ATOM 3327 C CA . GLN B 1 149 ? 18 -7.547 -21.938 1 96.62 149 GLN B CA 1
ATOM 3328 C C . GLN B 1 149 ? 16.75 -7.664 -21.094 1 96.62 149 GLN B C 1
ATOM 3330 O O . GLN B 1 149 ? 16.016 -8.648 -21.188 1 96.62 149 GLN B O 1
ATOM 3335 N N . TYR B 1 150 ? 16.438 -6.676 -20.328 1 95.12 150 TYR B N 1
ATOM 3336 C CA . TYR B 1 150 ? 15.344 -6.75 -19.359 1 95.12 150 TYR B CA 1
ATOM 3337 C C . TYR B 1 150 ? 13.992 -6.844 -20.062 1 95.12 150 TYR B C 1
ATOM 3339 O O . TYR B 1 150 ? 13.086 -7.527 -19.578 1 95.12 150 TYR B O 1
ATOM 3347 N N . GLY B 1 151 ? 13.906 -6.133 -21.156 1 95.56 151 GLY B N 1
ATOM 3348 C CA . GLY B 1 151 ? 12.664 -6.184 -21.906 1 95.56 151 GLY B CA 1
ATOM 3349 C C . GLY B 1 151 ? 12.312 -7.578 -22.391 1 95.56 151 GLY B C 1
ATOM 3350 O O . GLY B 1 151 ? 11.156 -8 -22.297 1 95.56 151 GLY B O 1
ATOM 3351 N N . VAL B 1 152 ? 13.312 -8.242 -22.891 1 97.44 152 VAL B N 1
ATOM 3352 C CA . VAL B 1 152 ? 13.125 -9.609 -23.391 1 97.44 152 VAL B CA 1
ATOM 3353 C C . VAL B 1 152 ? 12.742 -10.523 -22.219 1 97.44 152 VAL B C 1
ATOM 3355 O O . VAL B 1 152 ? 11.828 -11.344 -22.344 1 97.44 152 VAL B O 1
ATOM 3358 N N . PHE B 1 153 ? 13.391 -10.375 -21.141 1 98.06 153 PHE B N 1
ATOM 3359 C CA . PHE B 1 153 ? 13.133 -11.141 -19.938 1 98.06 153 PHE B CA 1
ATOM 3360 C C . PHE B 1 153 ? 11.703 -10.906 -19.438 1 98.06 153 PHE B C 1
ATOM 3362 O O . PHE B 1 153 ? 10.969 -11.859 -19.188 1 98.06 153 PHE B O 1
ATOM 3369 N N . LYS B 1 154 ? 11.336 -9.664 -19.359 1 96.75 154 LYS B N 1
ATOM 3370 C CA . LYS B 1 154 ? 10 -9.297 -18.922 1 96.75 154 LYS B CA 1
ATOM 3371 C C . LYS B 1 154 ? 8.938 -9.836 -19.875 1 96.75 154 LYS B C 1
ATOM 3373 O O . LYS B 1 154 ? 7.898 -10.336 -19.453 1 96.75 154 LYS B O 1
ATOM 3378 N N . ASN B 1 155 ? 9.188 -9.734 -21.172 1 97.56 155 ASN B N 1
ATOM 3379 C CA . ASN B 1 155 ? 8.242 -10.203 -22.172 1 97.56 155 ASN B CA 1
ATOM 3380 C C . ASN B 1 155 ? 8.023 -11.711 -22.078 1 97.56 155 ASN B C 1
ATOM 3382 O O . ASN B 1 155 ? 6.941 -12.211 -22.391 1 97.56 155 ASN B O 1
ATOM 3386 N N . ALA B 1 156 ? 9.047 -12.438 -21.703 1 98.31 156 ALA B N 1
ATOM 3387 C CA . ALA B 1 156 ? 8.906 -13.883 -21.516 1 98.31 156 ALA B CA 1
ATOM 3388 C C . ALA B 1 156 ? 7.859 -14.203 -20.453 1 98.31 156 ALA B C 1
ATOM 3390 O O . ALA B 1 156 ? 7.105 -15.172 -20.594 1 98.31 156 ALA B O 1
ATOM 3391 N N . GLY B 1 157 ? 7.836 -13.438 -19.406 1 97.88 157 GLY B N 1
ATOM 3392 C CA . GLY B 1 157 ? 6.797 -13.602 -18.406 1 97.88 157 GLY B CA 1
ATOM 3393 C C . GLY B 1 157 ? 5.395 -13.414 -18.953 1 97.88 157 GLY B C 1
ATOM 3394 O O . GLY B 1 157 ? 4.488 -14.18 -18.641 1 97.88 157 GLY B O 1
ATOM 3395 N N . PHE B 1 158 ? 5.27 -12.391 -19.797 1 98.06 158 PHE B N 1
ATOM 3396 C CA . PHE B 1 158 ? 3.982 -12.141 -20.438 1 98.06 158 PHE B CA 1
ATOM 3397 C C . PHE B 1 158 ? 3.613 -13.289 -21.375 1 98.06 158 PHE B C 1
ATOM 3399 O O . PHE B 1 158 ? 2.463 -13.734 -21.391 1 98.06 158 PHE B O 1
ATOM 3406 N N . MET B 1 159 ? 4.605 -13.758 -22.109 1 98.31 159 MET B N 1
ATOM 3407 C CA . MET B 1 159 ? 4.363 -14.883 -23 1 98.31 159 MET B CA 1
ATOM 3408 C C . MET B 1 159 ? 3.848 -16.094 -22.234 1 98.31 159 MET B C 1
ATOM 3410 O O . MET B 1 159 ? 2.99 -16.828 -22.719 1 98.31 159 MET B O 1
ATOM 3414 N N . GLY B 1 160 ? 4.398 -16.312 -21.078 1 98.19 160 GLY B N 1
ATOM 3415 C CA . GLY B 1 160 ? 3.955 -17.422 -20.266 1 98.19 160 GLY B CA 1
ATOM 3416 C C . GLY B 1 160 ? 2.531 -17.266 -19.766 1 98.19 160 GLY B C 1
ATOM 3417 O O . GLY B 1 160 ? 1.706 -18.156 -19.922 1 98.19 160 GLY B O 1
ATOM 3418 N N . MET B 1 161 ? 2.221 -16.109 -19.234 1 98.06 161 MET B N 1
ATOM 3419 C CA . MET B 1 161 ? 0.951 -15.898 -18.547 1 98.06 161 MET B CA 1
ATOM 3420 C C . MET B 1 161 ? -0.178 -15.664 -19.547 1 98.06 161 MET B C 1
ATOM 3422 O O . MET B 1 161 ? -1.316 -16.078 -19.312 1 98.06 161 MET B O 1
ATOM 3426 N N . TYR B 1 162 ? 0.131 -15.047 -20.703 1 98.31 162 TYR B N 1
ATOM 3427 C CA . TYR B 1 162 ? -0.942 -14.609 -21.578 1 98.31 162 TYR B CA 1
ATOM 3428 C C . TYR B 1 162 ? -0.886 -15.336 -22.922 1 98.31 162 TYR B C 1
ATOM 3430 O O . TYR B 1 162 ? -1.774 -15.18 -23.766 1 98.31 162 TYR B O 1
ATOM 3438 N N . ASN B 1 163 ? 0.204 -16.094 -23.172 1 97.12 163 ASN B N 1
ATOM 3439 C CA . ASN B 1 163 ? 0.456 -16.75 -24.453 1 97.12 163 ASN B CA 1
ATOM 3440 C C . ASN B 1 163 ? 0.583 -15.727 -25.578 1 97.12 163 ASN B C 1
ATOM 3442 O O . ASN B 1 163 ? 0.182 -16 -26.703 1 97.12 163 ASN B O 1
ATOM 3446 N N . MET B 1 164 ? 0.917 -14.523 -25.25 1 97.5 164 MET B N 1
ATOM 3447 C CA . MET B 1 164 ? 1.119 -13.391 -26.141 1 97.5 164 MET B CA 1
ATOM 3448 C C . MET B 1 164 ? 2.252 -12.492 -25.641 1 97.5 164 MET B C 1
ATOM 3450 O O . MET B 1 164 ? 2.484 -12.398 -24.438 1 97.5 164 MET B O 1
ATOM 3454 N N . SER B 1 165 ? 2.943 -11.891 -26.625 1 96.94 165 SER B N 1
ATOM 3455 C CA . SER B 1 165 ? 3.863 -10.828 -26.234 1 96.94 165 SER B CA 1
ATOM 3456 C C . SER B 1 165 ? 3.115 -9.641 -25.641 1 96.94 165 SER B C 1
ATOM 3458 O O . SER B 1 165 ? 1.897 -9.523 -25.797 1 96.94 165 SER B O 1
ATOM 3460 N N . LEU B 1 166 ? 3.857 -8.797 -24.938 1 96.81 166 LEU B N 1
ATOM 3461 C CA . LEU B 1 166 ? 3.238 -7.602 -24.375 1 96.81 166 LEU B CA 1
ATOM 3462 C C . LEU B 1 166 ? 2.582 -6.77 -25.469 1 96.81 166 LEU B C 1
ATOM 3464 O O . LEU B 1 166 ? 1.459 -6.289 -25.297 1 96.81 166 LEU B O 1
ATOM 3468 N N . LYS B 1 167 ? 3.27 -6.602 -26.609 1 95.88 167 LYS B N 1
ATOM 3469 C CA . LYS B 1 167 ? 2.738 -5.844 -27.734 1 95.88 167 LYS B CA 1
ATOM 3470 C C . LYS B 1 167 ? 1.443 -6.465 -28.25 1 95.88 167 LYS B C 1
ATOM 3472 O O . LYS B 1 167 ? 0.464 -5.754 -28.5 1 95.88 167 LYS B O 1
ATOM 3477 N N . GLN B 1 168 ? 1.388 -7.773 -28.438 1 97.19 168 GLN B N 1
ATOM 3478 C CA . GLN B 1 168 ? 0.199 -8.484 -28.891 1 97.19 168 GLN B CA 1
ATOM 3479 C C . GLN B 1 168 ? -0.941 -8.352 -27.891 1 97.19 168 GLN B C 1
ATOM 3481 O O . GLN B 1 168 ? -2.105 -8.219 -28.281 1 97.19 168 GLN B O 1
ATOM 3486 N N . LEU B 1 169 ? -0.563 -8.406 -26.594 1 97.69 169 LEU B N 1
ATOM 3487 C CA . LEU B 1 169 ? -1.564 -8.312 -25.531 1 97.69 169 LEU B CA 1
ATOM 3488 C C . LEU B 1 169 ? -2.238 -6.949 -25.531 1 97.69 169 LEU B C 1
ATOM 3490 O O . LEU B 1 169 ? -3.455 -6.848 -25.359 1 97.69 169 LEU B O 1
ATOM 3494 N N . ILE B 1 170 ? -1.466 -5.895 -25.688 1 97.25 170 ILE B N 1
ATOM 3495 C CA . ILE B 1 170 ? -1.981 -4.531 -25.75 1 97.25 170 ILE B CA 1
ATOM 3496 C C . ILE B 1 170 ? -2.99 -4.422 -26.891 1 97.25 170 ILE B C 1
ATOM 3498 O O . ILE B 1 170 ? -4.086 -3.879 -26.719 1 97.25 170 ILE B O 1
ATOM 3502 N N . GLN B 1 171 ? -2.668 -4.988 -28.047 1 96.31 171 GLN B N 1
ATOM 3503 C CA . GLN B 1 171 ? -3.547 -4.977 -29.203 1 96.31 171 GLN B CA 1
ATOM 3504 C C . GLN B 1 171 ? -4.805 -5.801 -28.953 1 96.31 171 GLN B C 1
ATOM 3506 O O . GLN B 1 171 ? -5.914 -5.363 -29.266 1 96.31 171 GLN B O 1
ATOM 3511 N N . TYR B 1 172 ? -4.578 -6.973 -28.406 1 97.06 172 TYR B N 1
ATOM 3512 C CA . TYR B 1 172 ? -5.695 -7.871 -28.125 1 97.06 172 TYR B CA 1
ATOM 3513 C C . TYR B 1 172 ? -6.707 -7.211 -27.203 1 97.06 172 TYR B C 1
ATOM 3515 O O . TYR B 1 172 ? -7.918 -7.305 -27.422 1 97.06 172 TYR B O 1
ATOM 3523 N N . LYS B 1 173 ? -6.254 -6.508 -26.141 1 96.5 173 LYS B N 1
ATOM 3524 C CA . LYS B 1 173 ? -7.117 -5.91 -25.141 1 96.5 173 LYS B CA 1
ATOM 3525 C C . LYS B 1 173 ? -7.664 -4.562 -25.594 1 96.5 173 LYS B C 1
ATOM 3527 O O . LYS B 1 173 ? -8.609 -4.035 -25.016 1 96.5 173 LYS B O 1
ATOM 3532 N N . GLY B 1 174 ? -7.062 -4.023 -26.656 1 95.06 174 GLY B N 1
ATOM 3533 C CA . GLY B 1 174 ? -7.488 -2.73 -27.172 1 95.06 174 GLY B CA 1
ATOM 3534 C C . GLY B 1 174 ? -7.051 -1.568 -26.297 1 95.06 174 GLY B C 1
ATOM 3535 O O . GLY B 1 174 ? -7.75 -0.556 -26.203 1 95.06 174 GLY B O 1
ATOM 3536 N N . ALA B 1 175 ? -5.996 -1.726 -25.516 1 93 175 ALA B N 1
ATOM 3537 C CA . ALA B 1 175 ? -5.453 -0.649 -24.703 1 93 175 ALA B CA 1
ATOM 3538 C C . ALA B 1 175 ? -4.59 0.295 -25.531 1 93 175 ALA B C 1
ATOM 3540 O O . ALA B 1 175 ? -4.055 -0.096 -26.562 1 93 175 ALA B O 1
ATOM 3541 N N . PRO B 1 176 ? -4.477 1.496 -25.141 1 91.06 176 PRO B N 1
ATOM 3542 C CA . PRO B 1 176 ? -3.588 2.41 -25.859 1 91.06 176 PRO B CA 1
ATOM 3543 C C . PRO B 1 176 ? -2.135 1.941 -25.859 1 91.06 176 PRO B C 1
ATOM 3545 O O . PRO B 1 176 ? -1.604 1.564 -24.812 1 91.06 176 PRO B O 1
ATOM 3548 N N . ALA B 1 177 ? -1.441 2.105 -26.984 1 85.56 177 ALA B N 1
ATOM 3549 C CA . ALA B 1 177 ? -0.108 1.537 -27.172 1 85.56 177 ALA B CA 1
ATOM 3550 C C . ALA B 1 177 ? 0.955 2.412 -26.5 1 85.56 177 ALA B C 1
ATOM 3552 O O . ALA B 1 177 ? 2.057 1.943 -26.203 1 85.56 177 ALA B O 1
ATOM 3553 N N . ASP B 1 178 ? 0.667 3.562 -26.25 1 85.94 178 ASP B N 1
ATOM 3554 C CA . ASP B 1 178 ? 1.665 4.504 -25.75 1 85.94 178 ASP B CA 1
ATOM 3555 C C . ASP B 1 178 ? 1.659 4.551 -24.219 1 85.94 178 ASP B C 1
ATOM 3557 O O . ASP B 1 178 ? 2.35 5.375 -23.625 1 85.94 178 ASP B O 1
ATOM 3561 N N . LYS B 1 179 ? 0.816 3.637 -23.656 1 86.56 179 LYS B N 1
ATOM 3562 C CA . LYS B 1 179 ? 0.72 3.617 -22.188 1 86.56 179 LYS B CA 1
ATOM 3563 C C . LYS B 1 179 ? 1.056 2.234 -21.641 1 86.56 179 LYS B C 1
ATOM 3565 O O . LYS B 1 179 ? 1.075 1.25 -22.375 1 86.56 179 LYS B O 1
ATOM 3570 N N . THR B 1 180 ? 1.383 2.271 -20.406 1 93.19 180 THR B N 1
ATOM 3571 C CA . THR B 1 180 ? 1.674 1.017 -19.719 1 93.19 180 THR B CA 1
ATOM 3572 C C . THR B 1 180 ? 0.397 0.21 -19.5 1 93.19 180 THR B C 1
ATOM 3574 O O . THR B 1 180 ? -0.548 0.693 -18.875 1 93.19 180 THR B O 1
ATOM 3577 N N . LEU B 1 181 ? 0.354 -1.004 -19.953 1 96.88 181 LEU B N 1
ATOM 3578 C CA . LEU B 1 181 ? -0.843 -1.836 -19.906 1 96.88 181 LEU B CA 1
ATOM 3579 C C . LEU B 1 181 ? -1.265 -2.088 -18.453 1 96.88 181 LEU B C 1
ATOM 3581 O O . LEU B 1 181 ? -2.459 -2.168 -18.156 1 96.88 181 LEU B O 1
ATOM 3585 N N . TYR B 1 182 ? -0.298 -2.215 -17.5 1 97.5 182 TYR B N 1
ATOM 3586 C CA . TYR B 1 182 ? -0.584 -2.461 -16.094 1 97.5 182 TYR B CA 1
ATOM 3587 C C . TYR B 1 182 ? -1.572 -1.437 -15.547 1 97.5 182 TYR B C 1
ATOM 3589 O O . TYR B 1 182 ? -2.393 -1.753 -14.68 1 97.5 182 TYR B O 1
ATOM 3597 N N . ASP B 1 183 ? -1.554 -0.221 -16.078 1 97.69 183 ASP B N 1
ATOM 3598 C CA . ASP B 1 183 ? -2.375 0.877 -15.586 1 97.69 183 ASP B CA 1
ATOM 3599 C C . ASP B 1 183 ? -3.826 0.728 -16.031 1 97.69 183 ASP B C 1
ATOM 3601 O O . ASP B 1 183 ? -4.699 1.479 -15.594 1 97.69 183 ASP B O 1
ATOM 3605 N N . TYR B 1 184 ? -4.109 -0.273 -16.844 1 97.5 184 TYR B N 1
ATOM 3606 C CA . TYR B 1 184 ? -5.461 -0.546 -17.312 1 97.5 184 TYR B CA 1
ATOM 3607 C C . TYR B 1 184 ? -5.977 -1.869 -16.766 1 97.5 184 TYR B C 1
ATOM 3609 O O . TYR B 1 184 ? -7.078 -2.305 -17.109 1 97.5 184 TYR B O 1
ATOM 3617 N N . MET B 1 185 ? -5.234 -2.51 -15.914 1 96.94 185 MET B N 1
ATOM 3618 C CA . MET B 1 185 ? -5.625 -3.807 -15.367 1 96.94 185 MET B CA 1
ATOM 3619 C C . MET B 1 185 ? -6.457 -3.633 -14.102 1 96.94 185 MET B C 1
ATOM 3621 O O . MET B 1 185 ? -6.211 -2.715 -13.32 1 96.94 185 MET B O 1
ATOM 3625 N N . GLY B 1 186 ? -7.426 -4.48 -13.922 1 94.75 186 GLY B N 1
ATOM 3626 C CA . GLY B 1 186 ? -8.172 -4.527 -12.68 1 94.75 186 GLY B CA 1
ATOM 3627 C C . GLY B 1 186 ? -7.395 -5.16 -11.539 1 94.75 186 GLY B C 1
ATOM 3628 O O . GLY B 1 186 ? -6.285 -5.656 -11.742 1 94.75 186 GLY B O 1
ATOM 3629 N N . LYS B 1 187 ? -7.973 -5.188 -10.391 1 92.31 187 LYS B N 1
ATOM 3630 C CA . LYS B 1 187 ? -7.324 -5.645 -9.164 1 92.31 187 LYS B CA 1
ATOM 3631 C C . LYS B 1 187 ? -6.91 -7.109 -9.273 1 92.31 187 LYS B C 1
ATOM 3633 O O . LYS B 1 187 ? -5.797 -7.473 -8.883 1 92.31 187 LYS B O 1
ATOM 3638 N N . THR B 1 188 ? -7.785 -7.922 -9.805 1 92.31 188 THR B N 1
ATOM 3639 C CA . THR B 1 188 ? -7.523 -9.352 -9.922 1 92.31 188 THR B CA 1
ATOM 3640 C C . THR B 1 188 ? -6.297 -9.602 -10.797 1 92.31 188 THR B C 1
ATOM 3642 O O . THR B 1 188 ? -5.43 -10.406 -10.445 1 92.31 188 THR B O 1
ATOM 3645 N N . GLU B 1 189 ? -6.281 -8.945 -11.914 1 95.94 189 GLU B N 1
ATOM 3646 C CA . GLU B 1 189 ? -5.176 -9.109 -12.852 1 95.94 189 GLU B CA 1
ATOM 3647 C C . GLU B 1 189 ? -3.875 -8.555 -12.273 1 95.94 189 GLU B C 1
ATOM 3649 O O . GLU B 1 189 ? -2.809 -9.148 -12.461 1 95.94 189 GLU B O 1
ATOM 3654 N N . LEU B 1 190 ? -3.953 -7.41 -11.57 1 97.12 190 LEU B N 1
ATOM 3655 C CA . LEU B 1 190 ? -2.779 -6.832 -10.93 1 97.12 190 LEU B CA 1
ATOM 3656 C C . LEU B 1 190 ? -2.238 -7.762 -9.852 1 97.12 190 LEU B C 1
ATOM 3658 O O . LEU B 1 190 ? -1.022 -7.934 -9.727 1 97.12 190 LEU B O 1
ATOM 3662 N N . ALA B 1 191 ? -3.115 -8.336 -9.07 1 95.56 191 ALA B N 1
ATOM 3663 C CA . ALA B 1 191 ? -2.695 -9.273 -8.039 1 95.56 191 ALA B CA 1
ATOM 3664 C C . ALA B 1 191 ? -2.014 -10.492 -8.648 1 95.56 191 ALA B C 1
ATOM 3666 O O . ALA B 1 191 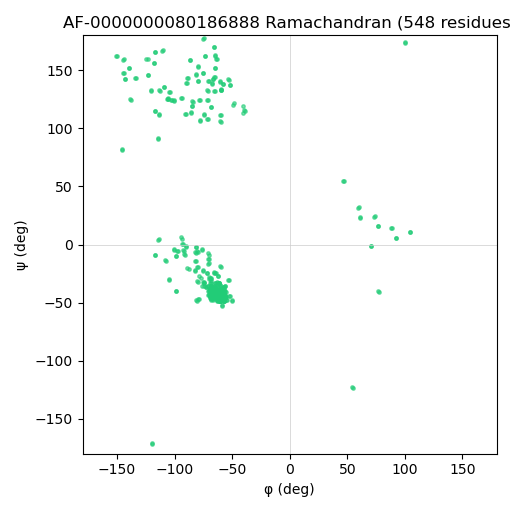? -1.018 -10.992 -8.117 1 95.56 191 ALA B O 1
ATOM 3667 N N . ALA B 1 192 ? -2.531 -11 -9.742 1 96.94 192 ALA B N 1
ATOM 3668 C CA . ALA B 1 192 ? -1.93 -12.133 -10.438 1 96.94 192 ALA B CA 1
ATOM 3669 C C . ALA B 1 192 ? -0.526 -11.789 -10.93 1 96.94 192 ALA B C 1
ATOM 3671 O O . ALA B 1 192 ? 0.401 -12.586 -10.789 1 96.94 192 ALA B O 1
ATOM 3672 N N . ASN B 1 193 ? -0.394 -10.602 -11.484 1 97.81 193 ASN B N 1
ATOM 3673 C CA . ASN B 1 193 ? 0.916 -10.188 -11.977 1 97.81 193 ASN B CA 1
ATOM 3674 C C . ASN B 1 193 ? 1.896 -9.961 -10.828 1 97.81 193 ASN B C 1
ATOM 3676 O O . ASN B 1 193 ? 3.094 -10.227 -10.969 1 97.81 193 ASN B O 1
ATOM 3680 N N . LEU B 1 194 ? 1.403 -9.453 -9.703 1 96.81 194 LEU B N 1
ATOM 3681 C CA . LEU B 1 194 ? 2.256 -9.328 -8.523 1 96.81 194 LEU B CA 1
ATOM 3682 C C . LEU B 1 194 ? 2.76 -10.688 -8.07 1 96.81 194 LEU B C 1
ATOM 3684 O O . LEU B 1 194 ? 3.941 -10.844 -7.754 1 96.81 194 LEU B O 1
ATOM 3688 N N . PHE B 1 195 ? 1.92 -11.688 -8.055 1 96.62 195 PHE B N 1
ATOM 3689 C CA . PHE B 1 195 ? 2.299 -13.047 -7.691 1 96.62 195 PHE B CA 1
ATOM 3690 C C . PHE B 1 195 ? 3.322 -13.602 -8.68 1 96.62 195 PHE B C 1
ATOM 3692 O O . PHE B 1 195 ? 4.34 -14.172 -8.273 1 96.62 195 PHE B O 1
ATOM 3699 N N . ARG B 1 196 ? 3.061 -13.391 -9.93 1 96.94 196 ARG B N 1
ATOM 3700 C CA . ARG B 1 196 ? 3.957 -13.852 -10.984 1 96.94 196 ARG B CA 1
ATOM 3701 C C . ARG B 1 196 ? 5.359 -13.281 -10.805 1 96.94 196 ARG B C 1
ATOM 3703 O O . ARG B 1 196 ? 6.348 -14.016 -10.859 1 96.94 196 ARG B O 1
ATOM 3710 N N . VAL B 1 197 ? 5.414 -11.992 -10.586 1 96.81 197 VAL B N 1
ATOM 3711 C CA . VAL B 1 197 ? 6.703 -11.312 -10.484 1 96.81 197 VAL B CA 1
ATOM 3712 C C . VAL B 1 197 ? 7.434 -11.781 -9.227 1 96.81 197 VAL B C 1
ATOM 3714 O O . VAL B 1 197 ? 8.648 -11.977 -9.242 1 96.81 197 VAL B O 1
ATOM 3717 N N . THR B 1 198 ? 6.715 -11.953 -8.117 1 93.69 198 THR B N 1
ATOM 3718 C CA . THR B 1 198 ? 7.324 -12.383 -6.859 1 93.69 198 THR B CA 1
ATOM 3719 C C . THR B 1 198 ? 7.828 -13.82 -6.969 1 93.69 198 THR B C 1
ATOM 3721 O O . THR B 1 198 ? 8.914 -14.141 -6.488 1 93.69 198 THR B O 1
ATOM 3724 N N . GLN B 1 199 ? 7.086 -14.672 -7.609 1 94.44 199 GLN B N 1
ATOM 3725 C CA . GLN B 1 199 ? 7.504 -16.062 -7.785 1 94.44 199 GLN B CA 1
ATOM 3726 C C . GLN B 1 199 ? 8.688 -16.156 -8.742 1 94.44 199 GLN B C 1
ATOM 3728 O O . GLN B 1 199 ? 9.562 -17.016 -8.57 1 94.44 199 GLN B O 1
ATOM 3733 N N . THR B 1 200 ? 8.656 -15.312 -9.781 1 96.12 200 THR B N 1
ATOM 3734 C CA . THR B 1 200 ? 9.797 -15.281 -10.688 1 96.12 200 THR B CA 1
ATOM 3735 C C . THR B 1 200 ? 11.062 -14.883 -9.945 1 96.12 200 THR B C 1
ATOM 3737 O O . THR B 1 200 ? 12.109 -15.523 -10.094 1 96.12 200 THR B O 1
ATOM 3740 N N . GLU B 1 201 ? 10.93 -13.828 -9.188 1 94.44 201 GLU B N 1
ATOM 3741 C CA . GLU B 1 201 ? 12.062 -13.383 -8.375 1 94.44 201 GLU B CA 1
ATOM 3742 C C . GLU B 1 201 ? 12.57 -14.5 -7.473 1 94.44 201 GLU B C 1
ATOM 3744 O O . GLU B 1 201 ? 13.773 -14.75 -7.398 1 94.44 201 GLU B O 1
ATOM 3749 N N . GLU B 1 202 ? 11.68 -15.18 -6.785 1 90.44 202 GLU B N 1
ATOM 3750 C CA . GLU B 1 202 ? 12.039 -16.25 -5.863 1 90.44 202 GLU B CA 1
ATOM 3751 C C . GLU B 1 202 ? 12.766 -17.391 -6.59 1 90.44 202 GLU B C 1
ATOM 3753 O O . GLU B 1 202 ? 13.75 -17.922 -6.086 1 90.44 202 GLU B O 1
ATOM 3758 N N . ARG B 1 203 ? 12.281 -17.734 -7.727 1 93.94 203 ARG B N 1
ATOM 3759 C CA . ARG B 1 203 ? 12.875 -18.844 -8.477 1 93.94 203 ARG B CA 1
ATOM 3760 C C . ARG B 1 203 ? 14.258 -18.453 -9 1 93.94 203 ARG B C 1
ATOM 3762 O O . ARG B 1 203 ? 15.164 -19.297 -9.031 1 93.94 203 ARG B O 1
ATOM 3769 N N . LEU B 1 204 ? 14.422 -17.203 -9.461 1 95 204 LEU B N 1
ATOM 3770 C CA . LEU B 1 204 ? 15.734 -16.734 -9.898 1 95 204 LEU B CA 1
ATOM 3771 C C . LEU B 1 204 ? 16.75 -16.828 -8.758 1 95 204 LEU B C 1
ATOM 3773 O O . LEU B 1 204 ? 17.891 -17.25 -8.969 1 95 204 LEU B O 1
ATOM 3777 N N . LYS B 1 205 ? 16.344 -16.453 -7.602 1 90.88 205 LYS B N 1
ATOM 3778 C CA . LYS B 1 205 ? 17.25 -16.469 -6.449 1 90.88 205 LYS B CA 1
ATOM 3779 C C . LYS B 1 205 ? 17.594 -17.891 -6.039 1 90.88 205 LYS B C 1
ATOM 3781 O O . LYS B 1 205 ? 18.719 -18.156 -5.602 1 90.88 205 LYS B O 1
ATOM 3786 N N . ARG B 1 206 ? 16.703 -18.75 -6.199 1 88.62 206 ARG B N 1
ATOM 3787 C CA . ARG B 1 206 ? 16.875 -20.141 -5.766 1 88.62 206 ARG B CA 1
ATOM 3788 C C . ARG B 1 206 ? 17.719 -20.922 -6.766 1 88.62 206 ARG B C 1
ATOM 3790 O O . ARG B 1 206 ? 18.641 -21.641 -6.371 1 88.62 206 ARG B O 1
ATOM 3797 N N . THR B 1 207 ? 17.375 -20.766 -8.031 1 91.75 207 THR B N 1
ATOM 3798 C CA . THR B 1 207 ? 18.031 -21.594 -9.047 1 91.75 207 THR B CA 1
ATOM 3799 C C . THR B 1 207 ? 19.297 -20.922 -9.555 1 91.75 207 THR B C 1
ATOM 3801 O O . THR B 1 207 ? 20.156 -21.578 -10.156 1 91.75 207 THR B O 1
ATOM 3804 N N . GLN B 1 208 ? 19.422 -19.641 -9.375 1 91.69 208 GLN B N 1
ATOM 3805 C CA . GLN B 1 208 ? 20.578 -18.844 -9.789 1 91.69 208 GLN B CA 1
ATOM 3806 C C . GLN B 1 208 ? 20.984 -19.172 -11.219 1 91.69 208 GLN B C 1
ATOM 3808 O O . GLN B 1 208 ? 22.141 -19.5 -11.484 1 91.69 208 GLN B O 1
ATOM 3813 N N . PRO B 1 209 ? 19.969 -19.031 -12.047 1 90.81 209 PRO B N 1
ATOM 3814 C CA . PRO B 1 209 ? 20.328 -19.281 -13.445 1 90.81 209 PRO B CA 1
ATOM 3815 C C . PRO B 1 209 ? 21.344 -18.281 -13.984 1 90.81 209 PRO B C 1
ATOM 3817 O O . PRO B 1 209 ? 21.594 -17.25 -13.367 1 90.81 209 PRO B O 1
ATOM 3820 N N . ARG B 1 210 ? 22.047 -18.688 -15.117 1 92.5 210 ARG B N 1
ATOM 3821 C CA . ARG B 1 210 ? 23.031 -17.766 -15.695 1 92.5 210 ARG B CA 1
ATOM 3822 C C . ARG B 1 210 ? 22.625 -17.375 -17.109 1 92.5 210 ARG B C 1
ATOM 3824 O O . ARG B 1 210 ? 22.516 -18.219 -18 1 92.5 210 ARG B O 1
ATOM 3831 N N . GLY B 1 211 ? 22.344 -16.078 -17.203 1 95.62 211 GLY B N 1
ATOM 3832 C CA . GLY B 1 211 ? 22.156 -15.516 -18.547 1 95.62 211 GLY B CA 1
ATOM 3833 C C . GLY B 1 211 ? 20.703 -15.352 -18.922 1 95.62 211 GLY B C 1
ATOM 3834 O O . GLY B 1 211 ? 19.812 -15.844 -18.234 1 95.62 211 GLY B O 1
ATOM 3835 N N . LEU B 1 212 ? 20.484 -14.727 -20.062 1 97.19 212 LEU B N 1
ATOM 3836 C CA . LEU B 1 212 ? 19.188 -14.297 -20.547 1 97.19 212 LEU B CA 1
ATOM 3837 C C . LEU B 1 212 ? 18.297 -15.492 -20.859 1 97.19 212 LEU B C 1
ATOM 3839 O O . LEU B 1 212 ? 17.109 -15.516 -20.484 1 97.19 212 LEU B O 1
ATOM 3843 N N . ASN B 1 213 ? 18.812 -16.469 -21.469 1 97.25 213 ASN B N 1
ATOM 3844 C CA . ASN B 1 213 ? 18 -17.609 -21.906 1 97.25 213 ASN B CA 1
ATOM 3845 C C . ASN B 1 213 ? 17.375 -18.344 -20.719 1 97.25 213 ASN B C 1
ATOM 3847 O O . ASN B 1 213 ? 16.172 -18.562 -20.688 1 97.25 213 ASN B O 1
ATOM 3851 N N . GLN B 1 214 ? 18.141 -18.641 -19.75 1 97.12 214 GLN B N 1
ATOM 3852 C CA . GLN B 1 214 ? 17.641 -19.375 -18.594 1 97.12 214 GLN B CA 1
ATOM 3853 C C . GLN B 1 214 ? 16.719 -18.516 -17.75 1 97.12 214 GLN B C 1
ATOM 3855 O O . GLN B 1 214 ? 15.703 -19.016 -17.234 1 97.12 214 GLN B O 1
ATOM 3860 N N . ALA B 1 215 ? 17.078 -17.25 -17.594 1 97.62 215 ALA B N 1
ATOM 3861 C CA . ALA B 1 215 ? 16.219 -16.328 -16.844 1 97.62 215 ALA B CA 1
ATOM 3862 C C . ALA B 1 215 ? 14.867 -16.156 -17.516 1 97.62 215 ALA B C 1
ATOM 3864 O O . ALA B 1 215 ? 13.82 -16.156 -16.859 1 97.62 215 ALA B O 1
ATOM 3865 N N . SER B 1 216 ? 14.914 -16.062 -18.828 1 98 216 SER B N 1
ATOM 3866 C CA . SER B 1 216 ? 13.68 -15.891 -19.594 1 98 216 SER B CA 1
ATOM 3867 C C . SER B 1 216 ? 12.82 -17.156 -19.531 1 98 216 SER B C 1
ATOM 3869 O O . SER B 1 216 ? 11.594 -17.062 -19.453 1 98 216 SER B O 1
ATOM 3871 N N . GLN B 1 217 ? 13.43 -18.25 -19.609 1 97.38 217 GLN B N 1
ATOM 3872 C CA . GLN B 1 217 ? 12.688 -19.5 -19.469 1 97.38 217 GLN B CA 1
ATOM 3873 C C . GLN B 1 217 ? 12.008 -19.594 -18.109 1 97.38 217 GLN B C 1
ATOM 3875 O O . GLN B 1 217 ? 10.867 -20.047 -18 1 97.38 217 GLN B O 1
ATOM 3880 N N . THR B 1 218 ? 12.75 -19.188 -17.078 1 96.25 218 THR B N 1
ATOM 3881 C CA . THR B 1 218 ? 12.188 -19.141 -15.734 1 96.25 218 THR B CA 1
ATOM 3882 C C . THR B 1 218 ? 10.945 -18.266 -15.695 1 96.25 218 THR B C 1
ATOM 3884 O O . THR B 1 218 ? 9.906 -18.656 -15.164 1 96.25 218 THR B O 1
ATOM 3887 N N . ALA B 1 219 ? 11.055 -17.047 -16.266 1 97.75 219 ALA B N 1
ATOM 3888 C CA . ALA B 1 219 ? 9.938 -16.094 -16.281 1 97.75 219 ALA B CA 1
ATOM 3889 C C . ALA B 1 219 ? 8.742 -16.672 -17.031 1 97.75 219 ALA B C 1
ATOM 3891 O O . ALA B 1 219 ? 7.602 -16.562 -16.578 1 97.75 219 ALA B O 1
ATOM 3892 N N . GLN B 1 220 ? 9.016 -17.281 -18.141 1 98 220 GLN B N 1
ATOM 3893 C CA . GLN B 1 220 ? 7.953 -17.859 -18.953 1 98 220 GLN B CA 1
ATOM 3894 C C . GLN B 1 220 ? 7.27 -19.016 -18.219 1 98 220 GLN B C 1
ATOM 3896 O O . GLN B 1 220 ? 6.043 -19.125 -18.25 1 98 220 GLN B O 1
ATOM 3901 N N . ASP B 1 221 ? 8.055 -19.859 -17.594 1 96.62 221 ASP B N 1
ATOM 3902 C CA . ASP B 1 221 ? 7.512 -21 -16.859 1 96.62 221 ASP B CA 1
ATOM 3903 C C . ASP B 1 221 ? 6.605 -20.547 -15.727 1 96.62 221 ASP B C 1
ATOM 3905 O O . ASP B 1 221 ? 5.504 -21.062 -15.555 1 96.62 221 ASP B O 1
ATOM 3909 N N . VAL B 1 222 ? 7.113 -19.594 -14.953 1 95.88 222 VAL B N 1
ATOM 3910 C CA . VAL B 1 222 ? 6.312 -19.062 -13.852 1 95.88 222 VAL B CA 1
ATOM 3911 C C . VAL B 1 222 ? 5.012 -18.469 -14.398 1 95.88 222 VAL B C 1
ATOM 3913 O O . VAL B 1 222 ? 3.938 -18.703 -13.836 1 95.88 222 VAL B O 1
ATOM 3916 N N . GLY B 1 223 ? 5.102 -17.703 -15.508 1 97.25 223 GLY B N 1
ATOM 3917 C CA . GLY B 1 223 ? 3.912 -17.156 -16.141 1 97.25 223 GLY B CA 1
ATOM 3918 C C . GLY B 1 223 ? 2.891 -18.219 -16.516 1 97.25 223 GLY B C 1
ATOM 3919 O O . GLY B 1 223 ? 1.699 -18.062 -16.234 1 97.25 223 GLY B O 1
ATOM 3920 N N . ARG B 1 224 ? 3.332 -19.312 -17.078 1 96.69 224 ARG B N 1
ATOM 3921 C CA . ARG B 1 224 ? 2.455 -20.406 -17.469 1 96.69 224 ARG B CA 1
ATOM 3922 C C . ARG B 1 224 ? 1.773 -21.031 -16.266 1 96.69 224 ARG B C 1
ATOM 3924 O O . ARG B 1 224 ? 0.595 -21.391 -16.312 1 96.69 224 ARG B O 1
ATOM 3931 N N . GLU B 1 225 ? 2.518 -21.188 -15.242 1 94.69 225 GLU B N 1
ATOM 3932 C CA . GLU B 1 225 ? 1.979 -21.781 -14.023 1 94.69 225 GLU B CA 1
ATOM 3933 C C . GLU B 1 225 ? 0.895 -20.891 -13.406 1 94.69 225 GLU B C 1
ATOM 3935 O O . GLU B 1 225 ? -0.136 -21.391 -12.953 1 94.69 225 GLU B O 1
ATOM 3940 N N . VAL B 1 226 ? 1.149 -19.578 -13.359 1 95.88 226 VAL B N 1
ATOM 3941 C CA . VAL B 1 226 ? 0.157 -18.641 -12.852 1 95.88 226 VAL B CA 1
ATOM 3942 C C . VAL B 1 226 ? -1.089 -18.672 -13.734 1 95.88 226 VAL B C 1
ATOM 3944 O O . VAL B 1 226 ? -2.215 -18.688 -13.227 1 95.88 226 VAL B O 1
ATOM 3947 N N . ARG B 1 227 ? -0.887 -18.688 -15.062 1 95.88 227 ARG B N 1
ATOM 3948 C CA . ARG B 1 227 ? -1.983 -18.812 -16.016 1 95.88 227 ARG B CA 1
ATOM 3949 C C . ARG B 1 227 ? -2.857 -20.016 -15.695 1 95.88 227 ARG B C 1
ATOM 3951 O O . ARG B 1 227 ? -4.086 -19.922 -15.703 1 95.88 227 ARG B O 1
ATOM 3958 N N . ASP B 1 228 ? -2.258 -21.109 -15.406 1 93.19 228 ASP B N 1
ATOM 3959 C CA . ASP B 1 228 ? -2.982 -22.344 -15.133 1 93.19 228 ASP B CA 1
ATOM 3960 C C . ASP B 1 228 ? -3.896 -22.188 -13.922 1 93.19 228 ASP B C 1
ATOM 3962 O O . ASP B 1 228 ? -5.039 -22.656 -13.93 1 93.19 228 ASP B O 1
ATOM 3966 N N . VAL B 1 229 ? -3.369 -21.516 -12.914 1 91.62 229 VAL B N 1
ATOM 3967 C CA . VAL B 1 229 ? -4.176 -21.281 -11.719 1 91.62 229 VAL B CA 1
ATOM 3968 C C . VAL B 1 229 ? -5.375 -20.406 -12.07 1 91.62 229 VAL B C 1
ATOM 3970 O O . VAL B 1 229 ? -6.504 -20.703 -11.672 1 91.62 229 VAL B O 1
ATOM 3973 N N . MET B 1 230 ? -5.129 -19.359 -12.82 1 93.69 230 MET B N 1
ATOM 3974 C CA . MET B 1 230 ? -6.191 -18.406 -13.156 1 93.69 230 MET B CA 1
ATOM 3975 C C . MET B 1 230 ? -7.277 -19.094 -13.984 1 93.69 230 MET B C 1
ATOM 3977 O O . MET B 1 230 ? -8.469 -18.875 -13.758 1 93.69 230 MET B O 1
ATOM 3981 N N . MET B 1 231 ? -6.859 -19.922 -14.898 1 91.5 231 MET B N 1
ATOM 3982 C CA . MET B 1 231 ? -7.82 -20.609 -15.758 1 91.5 231 MET B CA 1
ATOM 3983 C C . MET B 1 231 ? -8.633 -21.625 -14.953 1 91.5 231 MET B C 1
ATOM 3985 O O . MET B 1 231 ? -9.836 -21.766 -15.164 1 91.5 231 MET B O 1
ATOM 3989 N N . ARG B 1 232 ? -8.062 -22.219 -14.055 1 85.25 232 ARG B N 1
ATOM 3990 C CA . ARG B 1 232 ? -8.758 -23.219 -13.234 1 85.25 232 ARG B CA 1
ATOM 3991 C C . ARG B 1 232 ? -9.695 -22.531 -12.234 1 85.25 232 ARG B C 1
ATOM 3993 O O . ARG B 1 232 ? -10.758 -23.078 -11.906 1 85.25 232 ARG B O 1
ATOM 4000 N N . SER B 1 233 ? -9.273 -21.422 -11.836 1 79.5 233 SER B N 1
ATOM 4001 C CA . SER B 1 233 ? -10.039 -20.75 -10.797 1 79.5 233 SER B CA 1
ATOM 4002 C C . SER B 1 233 ? -11.242 -20.016 -11.383 1 79.5 233 SER B C 1
ATOM 4004 O O . SER B 1 233 ? -12.367 -20.172 -10.898 1 79.5 233 SER B O 1
ATOM 4006 N N . SER B 1 234 ? -11.062 -19.266 -12.414 1 76.56 234 SER B N 1
ATOM 4007 C CA . SER B 1 234 ? -12.141 -18.422 -12.938 1 76.56 234 SER B CA 1
ATOM 4008 C C . SER B 1 234 ? -12.68 -18.969 -14.25 1 76.56 234 SER B C 1
ATOM 4010 O O . SER B 1 234 ? -13.758 -18.578 -14.695 1 76.56 234 SER B O 1
ATOM 4012 N N . GLY B 1 235 ? -11.945 -19.875 -14.812 1 78.62 235 GLY B N 1
ATOM 4013 C CA . GLY B 1 235 ? -12.305 -20.328 -16.141 1 78.62 235 GLY B CA 1
ATOM 4014 C C . GLY B 1 235 ? -12.055 -19.297 -17.219 1 78.62 235 GLY B C 1
ATOM 4015 O O . GLY B 1 235 ? -12.406 -19.5 -18.375 1 78.62 235 GLY B O 1
ATOM 4016 N N . GLU B 1 236 ? -11.594 -18.219 -16.766 1 87.44 236 GLU B N 1
ATOM 4017 C CA . GLU B 1 236 ? -11.305 -17.141 -17.703 1 87.44 236 GLU B CA 1
ATOM 4018 C C . GLU B 1 236 ? -9.805 -17 -17.938 1 87.44 236 GLU B C 1
ATOM 4020 O O . GLU B 1 236 ? -9.008 -17.031 -17 1 87.44 236 GLU B O 1
ATOM 4025 N N . LYS B 1 237 ? -9.484 -16.938 -19.234 1 94.19 237 LYS B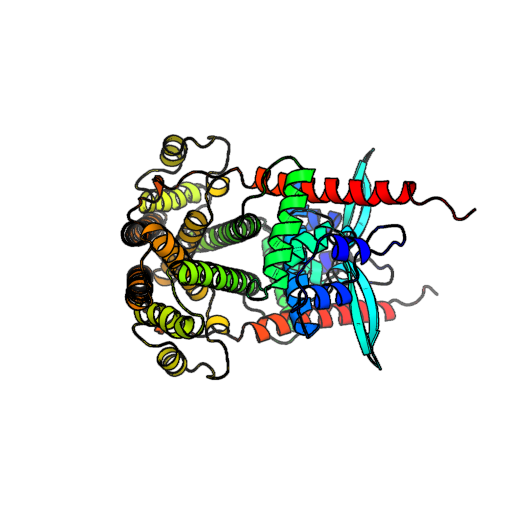 N 1
ATOM 4026 C CA . LYS B 1 237 ? -8.094 -16.672 -19.578 1 94.19 237 LYS B CA 1
ATOM 4027 C C . LYS B 1 237 ? -7.66 -15.289 -19.125 1 94.19 237 LYS B C 1
ATOM 4029 O O . LYS B 1 237 ? -8.438 -14.336 -19.219 1 94.19 237 LYS B O 1
ATOM 4034 N N . PRO B 1 238 ? -6.383 -15.133 -18.672 1 96.06 238 PRO B N 1
ATOM 4035 C CA . PRO B 1 238 ? -5.926 -13.82 -18.203 1 96.06 238 PRO B CA 1
ATOM 4036 C C . PRO B 1 238 ? -6.086 -12.727 -19.25 1 96.06 238 PRO B C 1
ATOM 4038 O O . PRO B 1 238 ? -6.398 -11.586 -18.922 1 96.06 238 PRO B O 1
ATOM 4041 N N . GLU B 1 239 ? -5.879 -13.07 -20.547 1 97.12 239 GLU B N 1
ATOM 4042 C CA . GLU B 1 239 ? -5.961 -12.055 -21.594 1 97.12 239 GLU B CA 1
ATOM 4043 C C . GLU B 1 239 ? -7.398 -11.586 -21.797 1 97.12 239 GLU B C 1
ATOM 4045 O O . GLU B 1 239 ? -7.633 -10.539 -22.406 1 97.12 239 GLU B O 1
ATOM 4050 N N . ASN B 1 240 ? -8.352 -12.312 -21.312 1 95.44 240 ASN B N 1
ATOM 4051 C CA . ASN B 1 240 ? -9.758 -11.969 -21.5 1 95.44 240 ASN B CA 1
ATOM 4052 C C . ASN B 1 240 ? -10.289 -11.109 -20.359 1 95.44 240 ASN B C 1
ATOM 4054 O O . ASN B 1 240 ? -11.422 -10.625 -20.422 1 95.44 240 ASN B O 1
ATOM 4058 N N . LEU B 1 241 ? -9.523 -10.906 -19.281 1 94.38 241 LEU B N 1
ATOM 4059 C CA . LEU B 1 241 ? -9.938 -9.984 -18.234 1 94.38 241 LEU B CA 1
ATOM 4060 C C . LEU B 1 241 ? -10.109 -8.57 -18.797 1 94.38 241 LEU B C 1
ATOM 4062 O O . LEU B 1 241 ? -9.281 -8.109 -19.578 1 94.38 241 LEU B O 1
ATOM 4066 N N . PRO B 1 242 ? -11.188 -7.969 -18.469 1 92.75 242 PRO B N 1
ATOM 4067 C CA . PRO B 1 242 ? -11.484 -6.672 -19.078 1 92.75 242 PRO B CA 1
ATOM 4068 C C . PRO B 1 242 ? -10.469 -5.594 -18.688 1 92.75 242 PRO B C 1
ATOM 4070 O O . PRO B 1 242 ? -9.883 -5.648 -17.609 1 92.75 242 PRO B O 1
ATOM 4073 N N . ILE B 1 243 ? -10.281 -4.613 -19.562 1 95 243 ILE B N 1
ATOM 4074 C CA . ILE B 1 243 ? -9.516 -3.424 -19.219 1 95 243 ILE B CA 1
ATOM 4075 C C . ILE B 1 243 ? -10.344 -2.512 -18.312 1 95 243 ILE B C 1
ATOM 4077 O O . ILE B 1 243 ? -11.57 -2.475 -18.422 1 95 243 ILE B O 1
ATOM 4081 N N . GLU B 1 244 ? -9.703 -1.829 -17.453 1 95.25 244 GLU B N 1
ATOM 4082 C CA . GLU B 1 244 ? -10.312 -0.83 -16.578 1 95.25 244 GLU B CA 1
ATOM 4083 C C . GLU B 1 244 ? -9.867 0.58 -16.953 1 95.25 244 GLU B C 1
ATOM 4085 O O . GLU B 1 244 ? -9.016 0.753 -17.828 1 95.25 244 GLU B O 1
ATOM 4090 N N . GLU B 1 245 ? -10.57 1.533 -16.406 1 95.06 245 GLU B N 1
ATOM 4091 C CA . GLU B 1 245 ? -10.141 2.914 -16.578 1 95.06 245 GLU B CA 1
ATOM 4092 C C . GLU B 1 245 ? -8.68 3.09 -16.172 1 95.06 245 GLU B C 1
ATOM 4094 O O . GLU B 1 245 ? -8.211 2.439 -15.234 1 95.06 245 GLU B O 1
ATOM 4099 N N . HIS B 1 246 ? -7.984 3.9 -16.922 1 96.81 246 HIS B N 1
ATOM 4100 C CA . HIS B 1 246 ? -6.586 4.16 -16.578 1 96.81 246 HIS B CA 1
ATOM 4101 C C . HIS B 1 246 ? -6.434 4.582 -15.125 1 96.81 246 HIS B C 1
ATOM 4103 O O . HIS B 1 246 ? -7.215 5.398 -14.625 1 96.81 246 HIS B O 1
ATOM 4109 N N . ILE B 1 247 ? -5.457 4.07 -14.453 1 96.25 247 ILE B N 1
ATOM 4110 C CA . ILE B 1 247 ? -5.219 4.34 -13.039 1 96.25 247 ILE B CA 1
ATOM 4111 C C . ILE B 1 247 ? -5.07 5.844 -12.812 1 96.25 247 ILE B C 1
ATOM 4113 O O . ILE B 1 247 ? -5.496 6.371 -11.789 1 96.25 247 ILE B O 1
ATOM 4117 N N . GLY B 1 248 ? -4.395 6.555 -13.742 1 95.19 248 GLY B N 1
ATOM 4118 C CA . GLY B 1 248 ? -4.273 8 -13.664 1 95.19 248 GLY B CA 1
ATOM 4119 C C . GLY B 1 248 ? -5.617 8.711 -13.617 1 95.19 248 GLY B C 1
ATOM 4120 O O . GLY B 1 248 ? -5.77 9.711 -12.922 1 95.19 248 GLY B O 1
ATOM 4121 N N . ASP B 1 249 ? -6.566 8.172 -14.359 1 95.81 249 ASP B N 1
ATOM 4122 C CA . ASP B 1 249 ? -7.902 8.766 -14.375 1 95.81 249 ASP B CA 1
ATOM 4123 C C . ASP B 1 249 ? -8.633 8.5 -13.062 1 95.81 249 ASP B C 1
ATOM 4125 O O . ASP B 1 249 ? -9.398 9.344 -12.594 1 95.81 249 ASP B O 1
ATOM 4129 N N . VAL B 1 250 ? -8.453 7.375 -12.5 1 96.12 250 VAL B N 1
ATOM 4130 C CA . VAL B 1 250 ? -9.008 7.055 -11.188 1 96.12 250 VAL B CA 1
ATOM 4131 C C . VAL B 1 250 ? -8.5 8.055 -10.148 1 96.12 250 VAL B C 1
ATOM 4133 O O . VAL B 1 250 ? -9.281 8.586 -9.359 1 96.12 250 VAL B O 1
ATOM 4136 N N . LYS B 1 251 ? -7.199 8.281 -10.148 1 95.88 251 LYS B N 1
ATOM 4137 C CA . LYS B 1 251 ? -6.59 9.234 -9.227 1 95.88 251 LYS B CA 1
ATOM 4138 C C . LYS B 1 251 ? -7.156 10.641 -9.422 1 95.88 251 LYS B C 1
ATOM 4140 O O . LYS B 1 251 ? -7.453 11.336 -8.453 1 95.88 251 LYS B O 1
ATOM 4145 N N . LYS B 1 252 ? -7.309 11.023 -10.648 1 95.75 252 LYS B N 1
ATOM 4146 C CA . LYS B 1 252 ? -7.848 12.336 -10.977 1 95.75 252 LYS B CA 1
ATOM 4147 C C . LYS B 1 252 ? -9.258 12.508 -10.43 1 95.75 252 LYS B C 1
ATOM 4149 O O . LYS B 1 252 ? -9.617 13.586 -9.938 1 95.75 252 LYS B O 1
ATOM 4154 N N . ARG B 1 253 ? -10.023 11.477 -10.562 1 95.75 253 ARG B N 1
ATOM 4155 C CA . ARG B 1 253 ? -11.391 11.523 -10.07 1 95.75 253 ARG B CA 1
ATOM 4156 C C . ARG B 1 253 ? -11.422 11.719 -8.555 1 95.75 253 ARG B C 1
ATOM 4158 O O . ARG B 1 253 ? -12.219 12.508 -8.039 1 95.75 253 ARG B O 1
ATOM 4165 N N . LEU B 1 254 ? -10.609 11.016 -7.879 1 96.88 254 LEU B N 1
ATOM 4166 C CA . LEU B 1 254 ? -10.539 11.141 -6.43 1 96.88 254 LEU B CA 1
ATOM 4167 C C . LEU B 1 254 ? -10.039 12.523 -6.027 1 96.88 254 LEU B C 1
ATOM 4169 O O . LEU B 1 254 ? -10.539 13.117 -5.074 1 96.88 254 LEU B O 1
ATOM 4173 N N . LYS B 1 255 ? -9.086 13.086 -6.746 1 96.5 255 LYS B N 1
ATOM 4174 C CA . LYS B 1 255 ? -8.609 14.445 -6.516 1 96.5 255 LYS B CA 1
ATOM 4175 C C . LYS B 1 255 ? -9.711 15.469 -6.75 1 96.5 255 LYS B C 1
ATOM 4177 O O . LYS B 1 255 ? -9.82 16.453 -6.016 1 96.5 255 LYS B O 1
ATOM 4182 N N . SER B 1 256 ? -10.461 15.188 -7.781 1 97.5 256 SER B N 1
ATOM 4183 C CA . SER B 1 256 ? -11.586 16.078 -8.078 1 97.5 256 SER B CA 1
ATOM 4184 C C . SER B 1 256 ? -12.617 16.047 -6.957 1 97.5 256 SER B C 1
ATOM 4186 O O . SER B 1 256 ? -13.211 17.078 -6.637 1 97.5 256 SER B O 1
ATOM 4188 N N . ALA B 1 257 ? -12.867 14.867 -6.414 1 97.75 257 ALA B N 1
ATOM 4189 C CA . ALA B 1 257 ? -13.773 14.773 -5.273 1 97.75 257 ALA B CA 1
ATOM 4190 C C . ALA B 1 257 ? -13.297 15.648 -4.113 1 97.75 257 ALA B C 1
ATOM 4192 O O . ALA B 1 257 ? -14.094 16.344 -3.486 1 97.75 257 ALA B O 1
ATOM 4193 N N . ASN B 1 258 ? -12 15.602 -3.799 1 97.69 258 ASN B N 1
ATOM 4194 C CA . ASN B 1 258 ? -11.422 16.469 -2.771 1 97.69 258 ASN B CA 1
ATOM 4195 C C . ASN B 1 258 ? -11.648 17.938 -3.08 1 97.69 258 ASN B C 1
ATOM 4197 O O . ASN B 1 258 ? -12.055 18.703 -2.205 1 97.69 258 ASN B O 1
ATOM 4201 N N . LYS B 1 259 ? -11.383 18.328 -4.32 1 97.19 259 LYS B N 1
ATOM 4202 C CA . LYS B 1 259 ? -11.539 19.703 -4.75 1 97.19 259 LYS B CA 1
ATOM 4203 C C . LYS B 1 259 ? -12.984 20.172 -4.59 1 97.19 259 LYS B C 1
ATOM 4205 O O . LYS B 1 259 ? -13.242 21.25 -4.047 1 97.19 259 LYS B O 1
ATOM 4210 N N . GLU B 1 260 ? -13.891 19.328 -5.082 1 97.81 260 GLU B N 1
ATOM 4211 C CA . GLU B 1 260 ? -15.305 19.688 -5.039 1 97.81 260 GLU B CA 1
ATOM 4212 C C . GLU B 1 260 ? -15.82 19.734 -3.604 1 97.81 260 GLU B C 1
ATOM 4214 O O . GLU B 1 260 ? -16.641 20.578 -3.254 1 97.81 260 GLU B O 1
ATOM 4219 N N . MET B 1 261 ? -15.422 18.812 -2.77 1 97.5 261 MET B N 1
ATOM 4220 C CA . MET B 1 261 ? -15.828 18.812 -1.366 1 97.5 261 MET B CA 1
ATOM 4221 C C . MET B 1 261 ? -15.305 20.047 -0.646 1 97.5 261 MET B C 1
ATOM 4223 O O . MET B 1 261 ? -16 20.625 0.189 1 97.5 261 MET B O 1
ATOM 4227 N N . ARG B 1 262 ? -14.102 20.453 -0.943 1 95.88 262 ARG B N 1
ATOM 4228 C CA . ARG B 1 262 ? -13.555 21.672 -0.375 1 95.88 262 ARG B CA 1
ATOM 4229 C C . ARG B 1 262 ? -14.367 22.891 -0.801 1 95.88 262 ARG B C 1
ATOM 4231 O O . ARG B 1 262 ? -14.594 23.797 -0.004 1 95.88 262 ARG B O 1
ATOM 4238 N N . LYS B 1 263 ? -14.781 22.891 -2.006 1 95.88 263 LYS B N 1
ATOM 4239 C CA . LYS B 1 263 ? -15.547 24 -2.562 1 95.88 263 LYS B CA 1
ATOM 4240 C C . LYS B 1 263 ? -16.891 24.172 -1.849 1 95.88 263 LYS B C 1
ATOM 4242 O O . LYS B 1 263 ? -17.266 25.266 -1.468 1 95.88 263 LYS B O 1
ATOM 4247 N N . ILE B 1 264 ? -17.609 23.078 -1.683 1 94.62 264 ILE B N 1
ATOM 4248 C CA . ILE B 1 264 ? -18.922 23.172 -1.068 1 94.62 264 ILE B CA 1
ATOM 4249 C C . ILE B 1 264 ? -18.781 23.547 0.406 1 94.62 264 ILE B C 1
ATOM 4251 O O . ILE B 1 264 ? -19.656 24.188 0.977 1 94.62 264 ILE B O 1
ATOM 4255 N N . ASP B 1 265 ? -17.703 23.125 1.015 1 94.56 265 ASP B N 1
ATOM 4256 C CA . ASP B 1 265 ? -17.469 23.438 2.424 1 94.56 265 ASP B CA 1
ATOM 4257 C C . ASP B 1 265 ? -16.984 24.875 2.602 1 94.56 265 ASP B C 1
ATOM 4259 O O . ASP B 1 265 ? -17.094 25.438 3.688 1 94.56 265 ASP B O 1
ATOM 4263 N N . GLY B 1 266 ? -16.312 25.438 1.634 1 88.06 266 GLY B N 1
ATOM 4264 C CA . GLY B 1 266 ? -15.922 26.828 1.656 1 88.06 266 GLY B CA 1
ATOM 4265 C C . GLY B 1 266 ? -17.062 27.781 1.392 1 88.06 266 GLY B C 1
ATOM 4266 O O . GLY B 1 266 ? -17.078 28.906 1.899 1 88.06 266 GLY B O 1
ATOM 4267 N N . LYS B 1 267 ? -18.078 27.5 0.512 1 73.75 267 LYS B N 1
ATOM 4268 C CA . LYS B 1 267 ? -19.25 28.328 0.191 1 73.75 267 LYS B CA 1
ATOM 4269 C C . LYS B 1 267 ? -20.219 28.391 1.368 1 73.75 267 LYS B C 1
ATOM 4271 O O . LYS B 1 267 ? -20.812 29.438 1.633 1 73.75 267 LYS B O 1
ATOM 4276 N N . LYS B 1 268 ? -20.438 27.297 1.991 1 59.44 268 LYS B N 1
ATOM 4277 C CA . LYS B 1 268 ? -21.359 27.297 3.127 1 59.44 268 LYS B CA 1
ATOM 4278 C C . LYS B 1 268 ? -20.875 28.234 4.227 1 59.44 268 LYS B C 1
ATOM 4280 O O . LYS B 1 268 ? -21.703 28.797 4.965 1 59.44 268 LYS B O 1
ATOM 4285 N N . LYS B 1 269 ? -19.656 28.641 4.293 1 54.5 269 LYS B N 1
ATOM 4286 C CA . LYS B 1 269 ? -19.141 29.688 5.164 1 54.5 269 LYS B CA 1
ATOM 4287 C C . LYS B 1 269 ? -19.906 31 4.957 1 54.5 269 LYS B C 1
ATOM 4289 O O . LYS B 1 269 ? -20.234 31.688 5.918 1 54.5 269 LYS B O 1
ATOM 4294 N N . LYS B 1 270 ? -20.125 31.359 3.699 1 52.16 270 LYS B N 1
ATOM 4295 C CA . LYS B 1 270 ? -20.594 32.688 3.336 1 52.16 270 LYS B CA 1
ATOM 4296 C C . LYS B 1 270 ? -22.078 32.875 3.643 1 52.16 270 LYS B C 1
ATOM 4298 O O . LYS B 1 270 ? -22.562 33.969 3.777 1 52.16 270 LYS B O 1
ATOM 4303 N N . GLN B 1 271 ? -22.672 31.734 3.705 1 46.72 271 GLN B N 1
ATOM 4304 C CA . GLN B 1 271 ? -24.094 31.953 3.85 1 46.72 271 GLN B CA 1
ATOM 4305 C C . GLN B 1 271 ? -24.516 31.984 5.32 1 46.72 271 GLN B C 1
ATOM 4307 O O . GLN B 1 271 ? -25.688 32.188 5.641 1 46.72 271 GLN B O 1
ATOM 4312 N N . LEU B 1 272 ? -23.578 31.719 6.25 1 44.62 272 LEU B N 1
ATOM 4313 C CA . LEU B 1 272 ? -24.109 31.906 7.598 1 44.62 272 LEU B CA 1
ATOM 4314 C C . LEU B 1 272 ? -24.156 33.406 7.953 1 44.62 272 LEU B C 1
ATOM 4316 O O . LEU B 1 272 ? -23.141 34.094 7.863 1 44.62 272 LEU B O 1
ATOM 4320 N N . PRO B 1 273 ? -25.281 34.094 8.023 1 39.69 273 PRO B N 1
ATOM 4321 C CA . PRO B 1 273 ? -25.438 35.5 8.352 1 39.69 273 PRO B CA 1
ATOM 4322 C C . PRO B 1 273 ? -24.688 35.906 9.617 1 39.69 273 PRO B C 1
ATOM 4324 O O . PRO B 1 273 ? -24.578 35.094 10.555 1 39.69 273 PRO B O 1
ATOM 4327 N N . LYS B 1 274 ? -23.719 36.875 9.562 1 43.41 274 LYS B N 1
ATOM 4328 C CA . LYS B 1 274 ? -23.172 37.531 10.758 1 43.41 274 LYS B CA 1
ATOM 4329 C C . LYS B 1 274 ? -24.281 37.812 11.773 1 43.41 274 LYS B C 1
ATOM 4331 O O . LYS B 1 274 ? -25.359 38.25 11.414 1 43.41 274 LYS B O 1
ATOM 4336 N N . PRO B 1 275 ? -24.219 37.188 12.961 1 39.09 275 PRO B N 1
ATOM 4337 C CA . PRO B 1 275 ? -25.219 37.688 13.914 1 39.09 275 PRO B CA 1
ATOM 4338 C C . PRO B 1 275 ? -25.422 39.188 13.836 1 39.09 275 PRO B C 1
ATOM 4340 O O . PRO B 1 275 ? -24.453 39.969 13.719 1 39.09 275 PRO B O 1
ATOM 4343 N N . SER B 1 276 ? -26.594 39.719 13.445 1 32.88 276 SER B N 1
ATOM 4344 C CA . SER B 1 276 ? -26.922 41.125 13.719 1 32.88 276 SER B CA 1
ATOM 4345 C C . SER B 1 276 ? -26.781 41.438 15.203 1 32.88 276 SER B C 1
ATOM 4347 O O . SER B 1 276 ? -27.156 40.625 16.062 1 32.88 276 SER B O 1
#

Secondary structure (DSSP, 8-state):
-----HHHHHHT-EESSSEEEEHHHHHHHTT---HHHHHHHHHHHHHHHHHTT--HHHHEEEEEEEETTEEEEEEEEPHHHHHHHHHHS-TTSHHHHHHHHHHHHHHHHHHTSPPPTTHHHHHHHHHHHHHHHHHHHHHHHHTT--GGGHHHHHHHHHHHHHSS-HHHHHHHHT--TTS-GGGGB-HHHHHHHHHHHHHHHHHHHHH---SHHHHHHHHHHHHHHHHHHHHHHHS--GGGSPB---HHHHHHHHHHHHHHHHHHHHHHHHHS----/-----HHHHHHT-EESSSEEEEHHHHHHHTT---HHHHHHHHHHHHHHHHHTT--HHHHEEEEEEEETTEEEEEEEEPHHHHHHHHHHS-TTSHHHHHHHHHHHHHHHHHHTSPPPTTHHHHHHHHHHHHHHHHHHHHHHHHTT--GGGHHHHHHHHHHHHHSS-HHHHHHHHT--TTS-GGGGB-HHHHHHHHHHHHHHHHHHHHH---SHHHHHHHHHHHHHHHHHHHHHHHS--GGGSPB---HHHHHHHHHHHHHHHHHHHHHHHHHS----

Radius of gyration: 24.36 Å; Cα contacts (8 Å, |Δi|>4): 763; chains: 2; bounding box: 59×70×61 Å

pLDDT: mean 92.24, std 10.01, range [32.5, 98.69]

Solvent-accessible surface area (backbone atoms only — not comparable to full-atom values): 28832 Å² total; per-residue (Å²): 128,78,70,52,46,70,69,61,56,62,68,60,48,43,77,75,102,48,53,27,33,50,43,69,59,48,33,51,55,40,67,46,89,47,66,74,66,43,47,54,25,46,28,54,27,48,22,52,38,22,71,59,71,44,63,49,65,78,31,50,31,76,42,76,43,78,54,89,97,41,80,41,86,43,39,39,22,23,70,48,37,48,42,42,28,32,69,57,38,63,57,87,34,66,19,19,43,42,40,34,53,54,44,49,51,50,39,20,61,68,60,73,46,83,79,60,88,59,53,67,57,35,55,51,46,50,53,50,31,54,53,36,49,54,53,26,50,51,39,44,40,76,24,60,40,52,79,90,46,46,62,60,34,54,35,25,25,35,31,26,34,52,73,30,45,58,71,54,43,36,59,73,64,66,50,67,84,92,50,68,67,75,43,24,47,39,55,65,58,39,40,49,50,34,33,37,35,44,46,31,28,50,25,39,67,71,67,55,42,74,31,60,68,49,46,19,49,47,24,19,50,37,14,36,41,49,32,52,39,43,32,70,49,62,67,44,55,69,68,69,56,67,75,43,75,44,49,69,56,54,41,48,52,54,50,44,31,42,54,45,46,50,48,58,47,56,52,58,59,71,67,55,74,73,84,127,128,78,72,53,45,69,66,61,56,62,66,59,48,44,76,74,102,47,54,26,32,51,43,70,59,48,34,51,54,40,68,46,90,48,65,73,64,44,49,54,27,46,27,53,25,48,21,52,36,23,70,59,71,45,64,49,65,78,31,49,30,76,42,78,43,78,54,89,98,40,80,43,87,44,38,38,23,22,67,48,37,49,40,43,28,32,70,58,37,64,57,86,33,67,20,20,43,42,39,34,51,53,43,48,51,50,41,18,61,68,60,73,46,82,76,62,88,59,52,67,58,36,55,50,46,49,52,50,30,54,53,36,47,54,52,26,51,51,40,44,40,74,24,60,39,51,80,89,45,46,61,60,35,54,34,26,25,34,30,25,33,53,73,30,45,58,70,52,44,36,59,72,62,66,49,68,83,92,50,66,66,75,43,22,48,40,54,65,58,39,40,48,49,34,33,36,36,43,47,31,28,51,24,40,66,70,66,57,41,74,32,60,70,51,48,18,50,48,23,18,50,38,14,36,42,50,32,52,38,43,33,70,48,62,66,43,54,68,68,68,56,66,75,42,75,46,49,69,56,55,44,48,51,54,51,43,30,42,52,45,48,50,49,58,47,56,53,58,60,73,67,56,75,72,83,127

Sequence (552 aa):
MTTFEMQKFEDAAKENGVRYWDAHEFMSTLGYETWTAFNKVIIKAIASCAQLGISIHDVFIPVQIIEGKGVINSYKLTRFACFLVSLHADAKKPQVAQAKVVLAALADELIQERIQEGSLERIEIREELKAGETIMAGAAKAAGLEVHQYGVFKNAGFMGMYNMSLKQLIQYKGAPADKTLYDYMGKTELAANLFRVTQTEERLKRTQPRGLNQASQTAQDVGREVRDVMMRSSGEKPENLPIEEHIGDVKKRLKSANKEMRKIDGKKKKQLPKPSMTTFEMQKFEDAAKENGVRYWDAHEFMSTLGYETWTAFNKVIIKAIASCAQLGISIHDVFIPVQIIEGKGVINSYKLTRFACFLVSLHADAKKPQVAQAKVVLAALADELIQERIQEGSLERIEIREELKAGETIMAGAAKAAGLEVHQYGVFKNAGFMGMYNMSLKQLIQYKGAPADKTLYDYMGKTELAANLFRVTQTEERLKRTQPRGLNQASQTAQDVGREVRDVMMRSSGEKPENLPIEEHIGDVKKRLKSANKEMRKIDGKKKKQLPKPS

Foldseek 3Di:
DDAADPVVVVVQWDDDPFIFHWQVVVCVLQPHDDPVQLVVLLVVLLVLCVLLVHDSCVAWPWDWDDDPPDIDITTTGFLLSQQSSLLSDDCVRNNSVRSNVVSQVVLCVLLVHHQDRCLSVLSVLLVLLVVLLVLLVVLVVQLPDDPVLVQVLQQLLVCQQQVDGPQVLCVLQVHDPVDDQSQFAGPVLSVLSSVLSNVLSVVSVVVSHHDNVVSSVSSNNSNNVSQVVVCVVPVDRSSPHHTHDGSNVSSVSSVSSVVSSRVVRVVVVVPPDDDD/DDAADPVVVVVQWDDDPFIFHWQVVVCVLQPHDDPVQLVVLLVVLLVLCVLLVHDSCVAWPWDWDDDPPDIDITTTGFLLSSQSSLLSDDCVRNNSVRSNVVSQVVLCVLLVHHQDRCLSVLSVLLVLLVVLLVLLVVLVVQLPDDPVLVQVLQQLLVCQQQVDGPQVLCVLQVHDPVDDQSQFAGPVLSVLSSVLSNVLSVVSVVVSHHDNVVSSVSSNNSNNVSQVVVCVVPVDRSSPHHTHDGSNVSSVSSVSSVVSSRVVRVVVVVPPDDDD